Protein AF-0000000082405183 (afdb_homodimer)

Structure (mmCIF, N/CA/C/O backbone):
data_AF-0000000082405183-model_v1
#
loop_
_entity.id
_entity.type
_entity.pdbx_description
1 polymer 'Aspartate/glutamate racemase family protein'
#
loop_
_atom_site.group_PDB
_atom_site.id
_atom_site.type_symbol
_atom_site.label_atom_id
_atom_site.label_alt_id
_atom_site.label_comp_id
_atom_site.label_asym_id
_atom_site.label_entity_id
_atom_site.label_seq_id
_atom_site.pdbx_PDB_ins_code
_atom_site.Cartn_x
_atom_site.Cartn_y
_atom_site.Cartn_z
_atom_site.occupancy
_atom_site.B_iso_or_equiv
_atom_site.auth_seq_id
_atom_site.auth_comp_id
_atom_site.auth_asym_id
_atom_site.auth_atom_id
_atom_site.pdbx_PDB_model_num
ATOM 1 N N . MET A 1 1 ? 22 -3.422 17.828 1 52.78 1 MET A N 1
ATOM 2 C CA . MET A 1 1 ? 20.672 -2.822 17.734 1 52.78 1 MET A CA 1
ATOM 3 C C . MET A 1 1 ? 19.812 -3.564 16.703 1 52.78 1 MET A C 1
ATOM 5 O O . MET A 1 1 ? 20.344 -4.094 15.727 1 52.78 1 MET A O 1
ATOM 9 N N . SER A 1 2 ? 18.5 -3.885 17.078 1 71.25 2 SER A N 1
ATOM 10 C CA . SER A 1 2 ? 17.625 -4.68 16.234 1 71.25 2 SER A CA 1
ATOM 11 C C . SER A 1 2 ? 17.312 -3.955 14.922 1 71.25 2 SER A C 1
ATOM 13 O O . SER A 1 2 ? 17.375 -2.725 14.859 1 71.25 2 SER A O 1
ATOM 15 N N . GLU A 1 3 ? 17.266 -4.531 13.797 1 86.5 3 GLU A N 1
ATOM 16 C CA . GLU A 1 3 ? 16.922 -3.998 12.477 1 86.5 3 GLU A CA 1
ATOM 17 C C . GLU A 1 3 ? 15.672 -3.139 12.539 1 86.5 3 GLU A C 1
ATOM 19 O O . GLU A 1 3 ? 14.672 -3.533 13.141 1 86.5 3 GLU A O 1
ATOM 24 N N . PRO A 1 4 ? 15.805 -1.937 12.125 1 93.94 4 PRO A N 1
ATOM 25 C CA . PRO A 1 4 ? 14.648 -1.038 12.156 1 93.94 4 PRO A CA 1
ATOM 26 C C . PRO A 1 4 ? 13.438 -1.607 11.422 1 93.94 4 PRO A C 1
ATOM 28 O O . PRO A 1 4 ? 13.594 -2.234 10.367 1 93.94 4 PRO A O 1
ATOM 31 N N . VAL A 1 5 ? 12.297 -1.481 12.039 1 97.5 5 VAL A N 1
ATOM 32 C CA . VAL A 1 5 ? 11.008 -1.839 11.445 1 97.5 5 VAL A CA 1
ATOM 33 C C . VAL A 1 5 ? 10.062 -0.641 11.5 1 97.5 5 VAL A C 1
ATOM 35 O O . VAL A 1 5 ? 9.797 -0.099 12.578 1 97.5 5 VAL A O 1
ATOM 38 N N . ILE A 1 6 ? 9.633 -0.194 10.367 1 98.5 6 ILE A N 1
ATOM 39 C CA . ILE A 1 6 ? 8.688 0.915 10.312 1 98.5 6 ILE A CA 1
ATOM 40 C C . ILE A 1 6 ? 7.277 0.404 10.594 1 98.5 6 ILE A C 1
ATOM 42 O O . ILE A 1 6 ? 6.809 -0.536 9.945 1 98.5 6 ILE A O 1
ATOM 46 N N . GLY A 1 7 ? 6.637 0.956 11.609 1 98.88 7 GLY A N 1
ATOM 47 C CA . GLY A 1 7 ? 5.219 0.737 11.844 1 98.88 7 GLY A CA 1
ATOM 48 C C . GLY A 1 7 ? 4.34 1.832 11.266 1 98.88 7 GLY A C 1
ATOM 49 O O . GLY A 1 7 ? 4.535 3.012 11.57 1 98.88 7 GLY A O 1
ATOM 50 N N . ILE A 1 8 ? 3.432 1.447 10.438 1 98.94 8 ILE A N 1
ATOM 51 C CA . ILE A 1 8 ? 2.486 2.398 9.859 1 98.94 8 ILE A CA 1
ATOM 52 C C . ILE A 1 8 ? 1.114 2.217 10.508 1 98.94 8 ILE A C 1
ATOM 54 O O . ILE A 1 8 ? 0.505 1.15 10.391 1 98.94 8 ILE A O 1
ATOM 58 N N . LEU A 1 9 ? 0.694 3.184 11.234 1 98.81 9 LEU A N 1
ATOM 59 C CA . LEU A 1 9 ? -0.654 3.23 11.789 1 98.81 9 LEU A CA 1
ATOM 60 C C . LEU A 1 9 ? -1.617 3.906 10.82 1 98.81 9 LEU A C 1
ATOM 62 O O . LEU A 1 9 ? -1.681 5.137 10.758 1 98.81 9 LEU A O 1
ATOM 66 N N . GLY A 1 10 ? -2.32 3.029 10.047 1 98.31 10 GLY A N 1
ATOM 67 C CA . GLY A 1 10 ? -3.148 3.52 8.953 1 98.31 10 GLY A CA 1
ATOM 68 C C . GLY A 1 10 ? -4.605 3.105 9.078 1 98.31 10 GLY A C 1
ATOM 69 O O . GLY A 1 10 ? -5.086 2.83 10.18 1 98.31 10 GLY A O 1
ATOM 70 N N . GLY A 1 11 ? -5.332 3.275 8 1 96.88 11 GLY A N 1
ATOM 71 C CA . GLY A 1 11 ? -6.738 2.914 7.949 1 96.88 11 GLY A CA 1
ATOM 72 C C . GLY A 1 11 ? -7.664 4.105 8.094 1 96.88 11 GLY A C 1
ATOM 73 O O . GLY A 1 11 ? -8.875 3.99 7.871 1 96.88 11 GLY A O 1
ATOM 74 N N . MET A 1 12 ? -7.133 5.262 8.5 1 95.88 12 MET A N 1
ATOM 75 C CA . MET A 1 12 ? -7.902 6.5 8.586 1 95.88 12 MET A CA 1
ATOM 76 C C . MET A 1 12 ? -8.016 7.164 7.215 1 95.88 12 MET A C 1
ATOM 78 O O . MET A 1 12 ? -7.91 8.383 7.102 1 95.88 12 MET A O 1
ATOM 82 N N . GLY A 1 13 ? -8.227 6.406 6.246 1 95.44 13 GLY A N 1
ATOM 83 C CA . GLY A 1 13 ? -8.164 6.555 4.801 1 95.44 13 GLY A CA 1
ATOM 84 C C . GLY A 1 13 ? -7.355 5.461 4.121 1 95.44 13 GLY A C 1
ATOM 85 O O . GLY A 1 13 ? -6.141 5.59 3.959 1 95.44 13 GLY A O 1
ATOM 86 N N . PRO A 1 14 ? -8.078 4.355 3.877 1 96.62 14 PRO A N 1
ATOM 87 C CA . PRO A 1 14 ? -7.395 3.172 3.348 1 96.62 14 PRO A CA 1
ATOM 88 C C . PRO A 1 14 ? -6.605 3.471 2.076 1 96.62 14 PRO A C 1
ATOM 90 O O . PRO A 1 14 ? -5.453 3.051 1.949 1 96.62 14 PRO A O 1
ATOM 93 N N . ALA A 1 15 ? -7.195 4.234 1.169 1 96.88 15 ALA A N 1
ATOM 94 C CA . ALA A 1 15 ? -6.492 4.582 -0.063 1 96.88 15 ALA A CA 1
ATOM 95 C C . ALA A 1 15 ? -5.25 5.422 0.23 1 96.88 15 ALA A C 1
ATOM 97 O O . ALA A 1 15 ? -4.203 5.227 -0.391 1 96.88 15 ALA A O 1
ATOM 98 N N . ALA A 1 16 ? -5.336 6.32 1.209 1 97.44 16 ALA A N 1
ATOM 99 C CA . ALA A 1 16 ? -4.199 7.152 1.604 1 97.44 16 ALA A CA 1
ATOM 100 C C . ALA A 1 16 ? -3.104 6.309 2.248 1 97.44 16 ALA A C 1
ATOM 102 O O . ALA A 1 16 ? -1.915 6.559 2.033 1 97.44 16 ALA A O 1
ATOM 103 N N . THR A 1 17 ? -3.498 5.312 3.049 1 98.44 17 THR A N 1
ATOM 104 C CA . THR A 1 17 ? -2.529 4.41 3.66 1 98.44 17 THR A CA 1
ATOM 105 C C . THR A 1 17 ? -1.774 3.625 2.592 1 98.44 17 THR A C 1
ATOM 107 O O . THR A 1 17 ? -0.547 3.518 2.641 1 98.44 17 THR A O 1
ATOM 110 N N . ALA A 1 18 ? -2.529 3.115 1.619 1 98.44 18 ALA A N 1
ATOM 111 C CA . ALA A 1 18 ? -1.912 2.381 0.517 1 98.44 18 ALA A CA 1
ATOM 112 C C . ALA A 1 18 ? -0.962 3.275 -0.275 1 98.44 18 ALA A C 1
ATOM 114 O O . ALA A 1 18 ? 0.146 2.861 -0.622 1 98.44 18 ALA A O 1
ATOM 115 N N . ASP A 1 19 ? -1.402 4.469 -0.533 1 98.19 19 ASP A N 1
ATOM 116 C CA . ASP A 1 19 ? -0.587 5.434 -1.265 1 98.19 19 ASP A CA 1
ATOM 117 C C . ASP A 1 19 ? 0.7 5.75 -0.508 1 98.19 19 ASP A C 1
ATOM 119 O O . ASP A 1 19 ? 1.773 5.84 -1.107 1 98.19 19 ASP A O 1
ATOM 123 N N . PHE A 1 20 ? 0.568 5.918 0.799 1 98.88 20 PHE A N 1
ATOM 124 C CA . PHE A 1 20 ? 1.744 6.219 1.607 1 98.88 20 PHE A CA 1
ATOM 125 C C . PHE A 1 20 ? 2.768 5.094 1.513 1 98.88 20 PHE A C 1
ATOM 127 O O . PHE A 1 20 ? 3.961 5.348 1.333 1 98.88 20 PHE A O 1
ATOM 134 N N . TYR A 1 21 ? 2.309 3.859 1.665 1 98.81 21 TYR A N 1
ATOM 135 C CA . TYR A 1 21 ? 3.229 2.73 1.576 1 98.81 21 TYR A CA 1
ATOM 136 C C . TYR A 1 21 ? 3.895 2.676 0.206 1 98.81 21 TYR A C 1
ATOM 138 O O . TYR A 1 21 ? 5.094 2.412 0.103 1 98.81 21 TYR A O 1
ATOM 146 N N . SER A 1 22 ? 3.131 2.973 -0.874 1 97.88 22 SER A N 1
ATOM 147 C CA . SER A 1 22 ? 3.693 3.023 -2.219 1 97.88 22 SER A CA 1
ATOM 148 C C . SER A 1 22 ? 4.781 4.09 -2.322 1 97.88 22 SER A C 1
ATOM 150 O O . SER A 1 22 ? 5.828 3.857 -2.932 1 97.88 22 SER A O 1
ATOM 152 N N . LYS A 1 23 ? 4.52 5.234 -1.731 1 97.62 23 LYS A N 1
ATOM 153 C CA . LYS A 1 23 ? 5.504 6.312 -1.737 1 97.62 23 LYS A CA 1
ATOM 154 C C . LYS A 1 23 ? 6.777 5.898 -1.005 1 97.62 23 LYS A C 1
ATOM 156 O O . LYS A 1 23 ? 7.883 6.152 -1.483 1 97.62 23 LYS A O 1
ATOM 161 N N . LEU A 1 24 ? 6.551 5.273 0.19 1 97.75 24 LEU A N 1
ATOM 162 C CA . LEU A 1 24 ? 7.691 4.816 0.976 1 97.75 24 LEU A CA 1
ATOM 163 C C . LEU A 1 24 ? 8.562 3.863 0.164 1 97.75 24 LEU A C 1
ATOM 165 O O . LEU A 1 24 ? 9.789 4 0.143 1 97.75 24 LEU A O 1
ATOM 169 N N . VAL A 1 25 ? 7.922 2.945 -0.579 1 96.69 25 VAL A N 1
ATOM 170 C CA . VAL A 1 25 ? 8.625 1.962 -1.396 1 96.69 25 VAL A CA 1
ATOM 171 C C . VAL A 1 25 ? 9.344 2.664 -2.545 1 96.69 25 VAL A C 1
ATOM 173 O O . VAL A 1 25 ? 10.531 2.424 -2.785 1 96.69 25 VAL A O 1
ATOM 176 N N . ALA A 1 26 ? 8.656 3.564 -3.197 1 95.12 26 ALA A N 1
ATOM 177 C CA . ALA A 1 26 ? 9.188 4.234 -4.379 1 95.12 26 ALA A CA 1
ATOM 178 C C . ALA A 1 26 ? 10.383 5.113 -4.016 1 95.12 26 ALA A C 1
ATOM 180 O O . ALA A 1 26 ? 11.312 5.266 -4.812 1 95.12 26 ALA A O 1
ATOM 181 N N . LEU A 1 27 ? 10.367 5.641 -2.822 1 95.62 27 LEU A N 1
ATOM 182 C CA . LEU A 1 27 ? 11.398 6.586 -2.406 1 95.62 27 LEU A CA 1
ATOM 183 C C . LEU A 1 27 ? 12.602 5.855 -1.828 1 95.62 27 LEU A C 1
ATOM 185 O O . LEU A 1 27 ? 13.656 6.461 -1.61 1 95.62 27 LEU A O 1
ATOM 189 N N . THR A 1 28 ? 12.406 4.566 -1.478 1 93.44 28 THR A N 1
ATOM 190 C CA . THR A 1 28 ? 13.516 3.805 -0.928 1 93.44 28 THR A CA 1
ATOM 191 C C . THR A 1 28 ? 14.617 3.623 -1.971 1 93.44 28 THR A C 1
ATOM 193 O O . THR A 1 28 ? 14.359 3.127 -3.07 1 93.44 28 THR A O 1
ATOM 196 N N . PRO A 1 29 ? 15.75 4.156 -1.559 1 79.5 29 PRO A N 1
ATOM 197 C CA . PRO A 1 29 ? 16.859 3.936 -2.49 1 79.5 29 PRO A CA 1
ATOM 198 C C . PRO A 1 29 ? 17.25 2.465 -2.598 1 79.5 29 PRO A C 1
ATOM 200 O O . PRO A 1 29 ? 17.016 1.689 -1.665 1 79.5 29 PRO A O 1
ATOM 203 N N . GLY A 1 30 ? 17.656 1.967 -3.781 1 70.38 30 GLY A N 1
ATOM 204 C CA . GLY A 1 30 ? 18.172 0.61 -3.844 1 70.38 30 GLY A CA 1
ATOM 205 C C . GLY A 1 30 ? 17.75 -0.135 -5.094 1 70.38 30 GLY A C 1
ATOM 206 O O . GLY A 1 30 ? 16.875 0.321 -5.828 1 70.38 30 GLY A O 1
ATOM 207 N N . SER A 1 31 ? 18.531 -1.118 -5.18 1 68.56 31 SER A N 1
ATOM 208 C CA . SER A 1 31 ? 18.391 -1.872 -6.422 1 68.56 31 SER A CA 1
ATOM 209 C C . SER A 1 31 ? 17.781 -3.25 -6.164 1 68.56 31 SER A C 1
ATOM 211 O O . SER A 1 31 ? 17.469 -3.979 -7.105 1 68.56 31 SER A O 1
ATOM 213 N N . THR A 1 32 ? 17.609 -3.539 -4.816 1 74 32 THR A N 1
ATOM 214 C CA . THR A 1 32 ? 17.078 -4.863 -4.527 1 74 32 THR A CA 1
ATOM 215 C C . THR A 1 32 ? 16.016 -4.793 -3.43 1 74 32 THR A C 1
ATOM 217 O O . THR A 1 32 ? 15.945 -3.803 -2.697 1 74 32 THR A O 1
ATOM 220 N N . ASP A 1 33 ? 15.227 -5.816 -3.334 1 74.94 33 ASP A N 1
ATOM 221 C CA . ASP A 1 33 ? 14.203 -5.914 -2.301 1 74.94 33 ASP A CA 1
ATOM 222 C C . ASP A 1 33 ? 14.812 -5.785 -0.907 1 74.94 33 ASP A C 1
ATOM 224 O O . ASP A 1 33 ? 14.258 -5.105 -0.04 1 74.94 33 ASP A O 1
ATOM 228 N N . GLN A 1 34 ? 15.969 -6.309 -0.743 1 73.62 34 GLN A N 1
ATOM 229 C CA . GLN A 1 34 ? 16.578 -6.473 0.577 1 73.62 34 GLN A CA 1
ATOM 230 C C . GLN A 1 34 ? 17.047 -5.133 1.132 1 73.62 34 GLN A C 1
ATOM 232 O O . GLN A 1 34 ? 17.297 -5.008 2.332 1 73.62 34 GLN A O 1
ATOM 237 N N . GLU A 1 35 ? 17.094 -4.094 0.316 1 80.75 35 GLU A N 1
ATOM 238 C CA . GLU A 1 35 ? 17.5 -2.76 0.748 1 80.75 35 GLU A CA 1
ATOM 239 C C . GLU A 1 35 ? 16.328 -1.973 1.312 1 80.75 35 GLU A C 1
ATOM 241 O O . GLU A 1 35 ? 16.516 -0.953 1.977 1 80.75 35 GLU A O 1
ATOM 246 N N . HIS A 1 36 ? 15.164 -2.535 1.124 1 91.31 36 HIS A N 1
ATOM 247 C CA . HIS A 1 36 ? 13.969 -1.899 1.669 1 91.31 36 HIS A CA 1
ATOM 248 C C . HIS A 1 36 ? 13.836 -2.172 3.162 1 91.31 36 HIS A C 1
ATOM 250 O O . HIS A 1 36 ? 14.297 -3.203 3.656 1 91.31 36 HIS A O 1
ATOM 256 N N . PRO A 1 37 ? 13.281 -1.301 3.883 1 94.31 37 PRO A N 1
ATOM 257 C CA . PRO A 1 37 ? 13.031 -1.586 5.297 1 94.31 37 PRO A CA 1
ATOM 258 C C . PRO A 1 37 ? 11.883 -2.562 5.512 1 94.31 37 PRO A C 1
ATOM 260 O O . PRO A 1 37 ? 10.984 -2.664 4.668 1 94.31 37 PRO A O 1
ATOM 263 N N . LYS A 1 38 ? 11.953 -3.301 6.633 1 97.19 38 LYS A N 1
ATOM 264 C CA . LYS A 1 38 ? 10.766 -4.012 7.102 1 97.19 38 LYS A CA 1
ATOM 265 C C . LYS A 1 38 ? 9.664 -3.037 7.496 1 97.19 38 LYS A C 1
ATOM 267 O O . LYS A 1 38 ? 9.93 -1.994 8.094 1 97.19 38 LYS A O 1
ATOM 272 N N . VAL A 1 39 ? 8.492 -3.391 7.105 1 98.62 39 VAL A N 1
ATOM 273 C CA . VAL A 1 39 ? 7.336 -2.543 7.391 1 98.62 39 VAL A CA 1
ATOM 274 C C . VAL A 1 39 ? 6.195 -3.391 7.949 1 98.62 39 VAL A C 1
ATOM 276 O O . VAL A 1 39 ? 5.934 -4.488 7.453 1 98.62 39 VAL A O 1
ATOM 279 N N . VAL A 1 40 ? 5.59 -2.965 8.992 1 98.88 40 VAL A N 1
ATOM 280 C CA . VAL A 1 40 ? 4.32 -3.508 9.461 1 98.88 40 VAL A CA 1
ATOM 281 C C . VAL A 1 40 ? 3.246 -2.422 9.414 1 98.88 40 VAL A C 1
ATOM 283 O O . VAL A 1 40 ? 3.484 -1.289 9.844 1 98.88 40 VAL A O 1
ATOM 286 N N . ILE A 1 41 ? 2.105 -2.756 8.844 1 98.94 41 ILE A N 1
ATOM 287 C CA . ILE A 1 41 ? 1.006 -1.808 8.703 1 98.94 41 ILE A CA 1
ATOM 288 C C . ILE A 1 41 ? -0.218 -2.322 9.453 1 98.94 41 ILE A C 1
ATOM 290 O O . ILE A 1 41 ? -0.607 -3.482 9.305 1 98.94 41 ILE A O 1
ATOM 294 N N . TRP A 1 42 ? -0.761 -1.536 10.281 1 98.88 42 TRP A N 1
ATOM 295 C CA . TRP A 1 42 ? -2.084 -1.737 10.859 1 98.88 42 TRP A CA 1
ATOM 296 C C . TRP A 1 42 ? -3.086 -0.735 10.297 1 98.88 42 TRP A C 1
ATOM 298 O O . TRP A 1 42 ? -3.035 0.453 10.625 1 98.88 42 TRP A O 1
ATOM 308 N N . ALA A 1 43 ? -3.928 -1.213 9.445 1 98.5 43 ALA A N 1
ATOM 309 C CA . ALA A 1 43 ? -4.949 -0.377 8.812 1 98.5 43 ALA A CA 1
ATOM 310 C C . ALA A 1 43 ? -6.332 -0.688 9.375 1 98.5 43 ALA A C 1
ATOM 312 O O . ALA A 1 43 ? -6.953 -1.684 8.992 1 98.5 43 ALA A O 1
ATOM 313 N N . ASP A 1 44 ? -6.793 0.152 10.234 1 97.75 44 ASP A N 1
ATOM 314 C CA . ASP A 1 44 ? -8.094 -0 10.875 1 97.75 44 ASP A CA 1
ATOM 315 C C . ASP A 1 44 ? -9.055 1.101 10.43 1 97.75 44 ASP A C 1
ATOM 317 O O . ASP A 1 44 ? -9.039 2.205 10.977 1 97.75 44 ASP A O 1
ATOM 321 N N . PRO A 1 45 ? -9.93 0.775 9.5 1 95.81 45 PRO A N 1
ATOM 322 C CA . PRO A 1 45 ? -10.828 1.807 8.977 1 95.81 45 PRO A CA 1
ATOM 323 C C . PRO A 1 45 ? -11.953 2.16 9.945 1 95.81 45 PRO A C 1
ATOM 325 O O . PRO A 1 45 ? -12.727 3.082 9.68 1 95.81 45 PRO A O 1
ATOM 328 N N . THR A 1 46 ? -12.023 1.453 11.07 1 94.94 46 THR A N 1
ATOM 329 C CA . THR A 1 46 ? -13.109 1.713 12.016 1 94.94 46 THR A CA 1
ATOM 330 C C . THR A 1 46 ? -12.727 2.844 12.977 1 94.94 46 THR A C 1
ATOM 332 O O . THR A 1 46 ? -13.531 3.246 13.812 1 94.94 46 THR A O 1
ATOM 335 N N . VAL A 1 47 ? -11.5 3.35 12.883 1 96.44 47 VAL A N 1
ATOM 336 C CA . VAL A 1 47 ? -11.148 4.535 13.656 1 96.44 47 VAL A CA 1
ATOM 337 C C . VAL A 1 47 ? -12.188 5.633 13.43 1 96.44 47 VAL A C 1
ATOM 339 O O . VAL A 1 47 ? -12.516 5.961 12.289 1 96.44 47 VAL A O 1
ATOM 342 N N . PRO A 1 48 ? -12.648 6.176 14.484 1 95.44 48 PRO A N 1
ATOM 343 C CA . PRO A 1 48 ? -13.664 7.227 14.328 1 95.44 48 PRO A CA 1
ATOM 344 C C . PRO A 1 48 ? -13.156 8.422 13.539 1 95.44 48 PRO A C 1
ATOM 346 O O . PRO A 1 48 ? -11.953 8.711 13.547 1 95.44 48 PRO A O 1
ATOM 349 N N . ASP A 1 49 ? -14.094 9.062 12.859 1 94.12 49 ASP A N 1
ATOM 350 C CA . ASP A 1 49 ? -13.758 10.234 12.062 1 94.12 49 ASP A CA 1
ATOM 351 C C . ASP A 1 49 ? -13.094 11.312 12.922 1 94.12 49 ASP A C 1
ATOM 353 O O . ASP A 1 49 ? -13.727 11.852 13.828 1 94.12 49 ASP A O 1
ATOM 357 N N . ARG A 1 50 ? -11.906 11.625 12.617 1 96.12 50 ARG A N 1
ATOM 358 C CA . ARG A 1 50 ? -11.125 12.57 13.398 1 96.12 50 ARG A CA 1
ATOM 359 C C . ARG A 1 50 ? -11.727 13.969 13.32 1 96.12 50 ARG A C 1
ATOM 361 O O . ARG A 1 50 ? -11.742 14.703 14.312 1 96.12 50 ARG A O 1
ATOM 368 N N . THR A 1 51 ? -12.234 14.305 12.172 1 95.38 51 THR A N 1
ATOM 369 C CA . THR A 1 51 ? -12.836 15.625 12.008 1 95.38 51 THR A CA 1
ATOM 370 C C . THR A 1 51 ? -14.039 15.781 12.922 1 95.38 51 THR A C 1
ATOM 372 O O . THR A 1 51 ? -14.156 16.781 13.633 1 95.38 51 THR A O 1
ATOM 375 N N . LEU A 1 52 ? -14.883 14.773 12.922 1 95.12 52 LEU A N 1
ATOM 376 C CA . LEU A 1 52 ? -16.062 14.828 13.773 1 95.12 52 LEU A CA 1
ATOM 377 C C . LEU A 1 52 ? -15.672 14.867 15.25 1 95.12 52 LEU A C 1
ATOM 379 O O . LEU A 1 52 ? -16.297 15.57 16.047 1 95.12 52 LEU A O 1
ATOM 383 N N . ALA A 1 53 ? -14.672 14.164 15.609 1 96.31 53 ALA A N 1
ATOM 384 C CA . ALA A 1 53 ? -14.203 14.125 16.984 1 96.31 53 ALA A CA 1
ATOM 385 C C . ALA A 1 53 ? -13.695 15.492 17.438 1 96.31 53 ALA A C 1
ATOM 387 O O . ALA A 1 53 ? -13.859 15.875 18.594 1 96.31 53 ALA A O 1
ATOM 388 N N . LEU A 1 54 ? -13.125 16.234 16.5 1 95.81 54 LEU A N 1
ATOM 389 C CA . LEU A 1 54 ? -12.484 17.5 16.828 1 95.81 54 LEU A CA 1
ATOM 390 C C . LEU A 1 54 ? -13.484 18.656 16.75 1 95.81 54 LEU A C 1
ATOM 392 O O . LEU A 1 54 ? -13.305 19.688 17.406 1 95.81 54 LEU A O 1
ATOM 396 N N . THR A 1 55 ? -14.5 18.547 15.922 1 93.94 55 THR A N 1
ATOM 397 C CA . THR A 1 55 ? -15.336 19.703 15.609 1 93.94 55 THR A CA 1
ATOM 398 C C . THR A 1 55 ? -16.734 19.531 16.188 1 93.94 55 THR A C 1
ATOM 400 O O . THR A 1 55 ? -17.484 20.5 16.312 1 93.94 55 THR A O 1
ATOM 403 N N . GLU A 1 56 ? -17.016 18.312 16.391 1 92.31 56 GLU A N 1
ATOM 404 C CA . GLU A 1 56 ? -18.328 17.984 16.906 1 92.31 56 GLU A CA 1
ATOM 405 C C . GLU A 1 56 ? -18.234 17.031 18.094 1 92.31 56 GLU A C 1
ATOM 407 O O . GLU A 1 56 ? -17.266 17.062 18.844 1 92.31 56 GLU A O 1
ATOM 412 N N . ASP A 1 57 ? -19.266 16.359 18.5 1 92.75 57 ASP A N 1
ATOM 413 C CA . ASP A 1 57 ? -19.297 15.422 19.609 1 92.75 57 ASP A CA 1
ATOM 414 C C . ASP A 1 57 ? -19.141 13.984 19.141 1 92.75 57 ASP A C 1
ATOM 416 O O . ASP A 1 57 ? -19.812 13.078 19.625 1 92.75 57 ASP A O 1
ATOM 420 N N . GLY A 1 58 ? -18.266 13.875 18.156 1 94.69 58 GLY A N 1
ATOM 421 C CA . GLY A 1 58 ? -18.031 12.523 17.672 1 94.69 58 GLY A CA 1
ATOM 422 C C . GLY A 1 58 ? -17.156 11.703 18.609 1 94.69 58 GLY A C 1
ATOM 423 O O . GLY A 1 58 ? -16.547 12.25 19.531 1 94.69 58 GLY A O 1
ATOM 424 N N . PRO A 1 59 ? -17.141 10.43 18.359 1 96.44 59 PRO A N 1
ATOM 425 C CA . PRO A 1 59 ? -16.359 9.539 19.219 1 96.44 59 PRO A CA 1
ATOM 426 C C . PRO A 1 59 ? -14.859 9.836 19.156 1 96.44 59 PRO A C 1
ATOM 428 O O . PRO A 1 59 ? -14.336 10.172 18.078 1 96.44 59 PRO A O 1
ATOM 431 N N . ASP A 1 60 ? -14.188 9.688 20.312 1 97.38 60 ASP A N 1
ATOM 432 C CA . ASP A 1 60 ? -12.742 9.867 20.438 1 97.38 60 ASP A CA 1
ATOM 433 C C . ASP A 1 60 ? -11.992 8.734 19.75 1 97.38 60 ASP A C 1
ATOM 435 O O . ASP A 1 60 ? -12.18 7.562 20.078 1 97.38 60 ASP A O 1
ATOM 439 N N . PRO A 1 61 ? -11.102 9.094 18.844 1 97.44 61 PRO A N 1
ATOM 440 C CA . PRO A 1 61 ? -10.383 8.039 18.125 1 97.44 61 PRO A CA 1
ATOM 441 C C . PRO A 1 61 ? -9.211 7.473 18.922 1 97.44 61 PRO A C 1
ATOM 443 O O . PRO A 1 61 ? -8.602 6.48 18.516 1 97.44 61 PRO A O 1
ATOM 446 N N . THR A 1 62 ? -8.898 7.996 20.109 1 98 62 THR A N 1
ATOM 447 C CA . THR A 1 62 ? -7.691 7.715 20.875 1 98 62 THR A CA 1
ATOM 448 C C . THR A 1 62 ? -7.586 6.227 21.188 1 98 62 THR A C 1
ATOM 450 O O . THR A 1 62 ? -6.52 5.625 21.016 1 98 62 THR A O 1
ATOM 453 N N . PRO A 1 63 ? -8.68 5.555 21.578 1 98.06 63 PRO A N 1
ATOM 454 C CA . PRO A 1 63 ? -8.555 4.129 21.859 1 98.06 63 PRO A CA 1
ATOM 455 C C . PRO A 1 63 ? -8.102 3.312 20.656 1 98.06 63 PRO A C 1
ATOM 457 O O . PRO A 1 63 ? -7.348 2.348 20.812 1 98.06 63 PRO A O 1
ATOM 460 N N . TRP A 1 64 ? -8.5 3.678 19.516 1 97.62 64 TRP A N 1
ATOM 461 C CA . TRP A 1 64 ? -8.109 2.984 18.281 1 97.62 64 TRP A CA 1
ATOM 462 C C . TRP A 1 64 ? -6.641 3.244 17.953 1 97.62 64 TRP A C 1
ATOM 464 O O . TRP A 1 64 ? -5.922 2.334 17.531 1 97.62 64 TRP A O 1
ATOM 474 N N . LEU A 1 65 ? -6.254 4.5 18.141 1 98.56 65 LEU A N 1
ATOM 475 C CA . LEU A 1 65 ? -4.863 4.855 17.891 1 98.56 65 LEU A CA 1
ATOM 476 C C . LEU A 1 65 ? -3.926 4.086 18.812 1 98.56 65 LEU A C 1
ATOM 478 O O . LEU A 1 65 ? -2.918 3.535 18.359 1 98.56 65 LEU A O 1
ATOM 482 N N . LEU A 1 66 ? -4.297 3.977 20.062 1 98.69 66 LEU A N 1
ATOM 483 C CA . LEU A 1 66 ? -3.473 3.289 21.047 1 98.69 66 LEU A CA 1
ATOM 484 C C . LEU A 1 66 ? -3.439 1.789 20.781 1 98.69 66 LEU A C 1
ATOM 486 O O . LEU A 1 66 ? -2.387 1.156 20.891 1 98.69 66 LEU A O 1
ATOM 490 N N . ARG A 1 67 ? -4.547 1.253 20.406 1 98.12 67 ARG A N 1
ATOM 491 C CA . ARG A 1 67 ? -4.598 -0.164 20.062 1 98.12 67 ARG A CA 1
ATOM 492 C C . ARG A 1 67 ? -3.711 -0.468 18.859 1 98.12 67 ARG A C 1
ATOM 494 O O . ARG A 1 67 ? -2.963 -1.447 18.859 1 98.12 67 ARG A O 1
ATOM 501 N N . GLY A 1 68 ? -3.852 0.349 17.859 1 98.5 68 GLY A N 1
ATOM 502 C CA . GLY A 1 68 ? -3.016 0.154 16.688 1 98.5 68 GLY A CA 1
ATOM 503 C C . GLY A 1 68 ? -1.533 0.273 16.984 1 98.5 68 GLY A C 1
ATOM 504 O O . GLY A 1 68 ? -0.729 -0.518 16.484 1 98.5 68 GLY A O 1
ATOM 505 N N . ALA A 1 69 ? -1.175 1.215 17.812 1 98.62 69 ALA A N 1
ATOM 506 C CA . ALA A 1 69 ? 0.22 1.382 18.219 1 98.62 69 ALA A CA 1
ATOM 507 C C . ALA A 1 69 ? 0.729 0.148 18.953 1 98.62 69 ALA A C 1
ATOM 509 O O . ALA A 1 69 ? 1.865 -0.285 18.75 1 98.62 69 ALA A O 1
ATOM 510 N N . ARG A 1 70 ? -0.077 -0.383 19.781 1 98.5 70 ARG A N 1
ATOM 511 C CA . ARG A 1 70 ? 0.295 -1.588 20.516 1 98.5 70 ARG A CA 1
ATOM 512 C C . ARG A 1 70 ? 0.524 -2.76 19.562 1 98.5 70 ARG A C 1
ATOM 514 O O . ARG A 1 70 ? 1.513 -3.484 19.688 1 98.5 70 ARG A O 1
ATOM 521 N N . VAL A 1 71 ? -0.4 -2.947 18.625 1 98.62 71 VAL A N 1
ATOM 522 C CA . VAL A 1 71 ? -0.272 -4.008 17.625 1 98.62 71 VAL A CA 1
ATOM 523 C C . VAL A 1 71 ? 1.056 -3.867 16.891 1 98.62 71 VAL A C 1
ATOM 525 O O . VAL A 1 71 ? 1.8 -4.84 16.75 1 98.62 71 VAL A O 1
ATOM 528 N N . LEU A 1 72 ? 1.358 -2.648 16.516 1 98.81 72 LEU A N 1
ATOM 529 C CA . LEU A 1 72 ? 2.574 -2.389 15.75 1 98.81 72 LEU A CA 1
ATOM 530 C C . LEU A 1 72 ? 3.814 -2.631 16.609 1 98.81 72 LEU A C 1
ATOM 532 O O . LEU A 1 72 ? 4.785 -3.234 16.141 1 98.81 72 LEU A O 1
ATOM 536 N N . ARG A 1 73 ? 3.736 -2.189 17.828 1 98.19 73 ARG A N 1
ATOM 537 C CA . ARG A 1 73 ? 4.848 -2.408 18.75 1 98.19 73 ARG A CA 1
ATOM 538 C C . ARG A 1 73 ? 5.086 -3.898 18.969 1 98.19 73 ARG A C 1
ATOM 540 O O . ARG A 1 73 ? 6.219 -4.371 18.891 1 98.19 73 ARG A O 1
ATOM 547 N N . GLU A 1 74 ? 4.047 -4.625 19.156 1 98.06 74 GLU A N 1
ATOM 548 C CA . GLU A 1 74 ? 4.137 -6.059 19.422 1 98.06 74 GLU A CA 1
ATOM 549 C C . GLU A 1 74 ? 4.574 -6.82 18.172 1 98.06 74 GLU A C 1
ATOM 551 O O . GLU A 1 74 ? 5.074 -7.941 18.266 1 98.06 74 GLU A O 1
ATOM 556 N N . SER A 1 75 ? 4.402 -6.203 17.047 1 98.06 75 SER A N 1
ATOM 557 C CA . SER A 1 75 ? 4.828 -6.805 15.789 1 98.06 75 SER A CA 1
ATOM 558 C C . SER A 1 75 ? 6.305 -6.539 15.523 1 98.06 75 SER A C 1
ATOM 560 O O . SER A 1 75 ? 6.859 -7.031 14.539 1 98.06 75 SER A O 1
ATOM 562 N N . GLY A 1 76 ? 6.93 -5.68 16.344 1 97.12 76 GLY A N 1
ATOM 563 C CA . GLY A 1 76 ? 8.359 -5.449 16.234 1 97.12 76 GLY A CA 1
ATOM 564 C C . GLY A 1 76 ? 8.703 -4.074 15.688 1 97.12 76 GLY A C 1
ATOM 565 O O . GLY A 1 76 ? 9.875 -3.75 15.492 1 97.12 76 GLY A O 1
ATOM 566 N N . ALA A 1 77 ? 7.691 -3.197 15.445 1 98.12 77 ALA A N 1
ATOM 567 C CA . ALA A 1 77 ? 7.969 -1.849 14.953 1 98.12 77 ALA A CA 1
ATOM 568 C C . ALA A 1 77 ? 8.875 -1.094 15.922 1 98.12 77 ALA A C 1
ATOM 570 O O . ALA A 1 77 ? 8.742 -1.221 17.141 1 98.12 77 ALA A O 1
ATOM 571 N N . THR A 1 78 ? 9.781 -0.307 15.336 1 97.44 78 THR A N 1
ATOM 572 C CA . THR A 1 78 ? 10.695 0.476 16.156 1 97.44 78 THR A CA 1
ATOM 573 C C . THR A 1 78 ? 10.43 1.97 16 1 97.44 78 THR A C 1
ATOM 575 O O . THR A 1 78 ? 10.906 2.783 16.781 1 97.44 78 THR A O 1
ATOM 578 N N . THR A 1 79 ? 9.719 2.369 15.008 1 97.81 79 THR A N 1
ATOM 579 C CA . THR A 1 79 ? 9.312 3.74 14.727 1 97.81 79 THR A CA 1
ATOM 580 C C . THR A 1 79 ? 7.906 3.775 14.133 1 97.81 79 THR A C 1
ATOM 582 O O . THR A 1 79 ? 7.523 2.877 13.383 1 97.81 79 THR A O 1
ATOM 585 N N . LEU A 1 80 ? 7.164 4.762 14.5 1 98.38 80 LEU A N 1
ATOM 586 C CA . LEU A 1 80 ? 5.766 4.848 14.086 1 98.38 80 LEU A CA 1
ATOM 587 C C . LEU A 1 80 ? 5.562 5.984 13.086 1 98.38 80 LEU A C 1
ATOM 589 O O . LEU A 1 80 ? 6.098 7.078 13.266 1 98.38 80 LEU A O 1
ATOM 593 N N . ALA A 1 81 ? 4.91 5.691 12.031 1 98.69 81 ALA A N 1
ATOM 594 C CA . ALA A 1 81 ? 4.375 6.676 11.094 1 98.69 81 ALA A CA 1
ATOM 595 C C . ALA A 1 81 ? 2.848 6.66 11.094 1 98.69 81 ALA A C 1
ATOM 597 O O . ALA A 1 81 ? 2.234 5.59 11.117 1 98.69 81 ALA A O 1
ATOM 598 N N . ILE A 1 82 ? 2.217 7.785 11.102 1 98.75 82 ILE A N 1
ATOM 599 C CA . ILE A 1 82 ? 0.772 7.949 10.984 1 98.75 82 ILE A CA 1
ATOM 600 C C . ILE A 1 82 ? 0.444 8.828 9.781 1 98.75 82 ILE A C 1
ATOM 602 O O . ILE A 1 82 ? 0.448 10.055 9.883 1 98.75 82 ILE A O 1
ATOM 606 N N . PRO A 1 83 ? 0.155 8.172 8.648 1 98.62 83 PRO A N 1
ATOM 607 C CA . PRO A 1 83 ? -0.117 8.961 7.441 1 98.62 83 PRO A CA 1
ATOM 608 C C . PRO A 1 83 ? -1.534 9.523 7.414 1 98.62 83 PRO A C 1
ATOM 610 O O . PRO A 1 83 ? -2.303 9.242 6.492 1 98.62 83 PRO A O 1
ATOM 613 N N . CYS A 1 84 ? -1.831 10.258 8.344 1 98.25 84 CYS A N 1
ATOM 614 C CA . CYS A 1 84 ? -3.068 11.008 8.531 1 98.25 84 CYS A CA 1
ATOM 615 C C . CYS A 1 84 ? -2.801 12.328 9.242 1 98.25 84 CYS A C 1
ATOM 617 O O . CYS A 1 84 ? -2.438 12.344 10.422 1 98.25 84 CYS A O 1
ATOM 619 N N . ASN A 1 85 ? -3.045 13.398 8.586 1 98.25 85 ASN A N 1
ATOM 620 C CA . ASN A 1 85 ? -2.754 14.719 9.141 1 98.25 85 ASN A CA 1
ATOM 621 C C . ASN A 1 85 ? -3.617 15.016 10.359 1 98.25 85 ASN A C 1
ATOM 623 O O . ASN A 1 85 ? -3.098 15.367 11.422 1 98.25 85 ASN A O 1
ATOM 627 N N . THR A 1 86 ? -4.922 14.766 10.234 1 97.69 86 THR A N 1
ATOM 628 C CA . THR A 1 86 ? -5.855 15.148 11.289 1 97.69 86 THR A CA 1
ATOM 629 C C . THR A 1 86 ? -5.594 14.352 12.562 1 97.69 86 THR A C 1
ATOM 631 O O . THR A 1 86 ? -5.773 14.867 13.672 1 97.69 86 THR A O 1
ATOM 634 N N . ALA A 1 87 ? -5.113 13.148 12.422 1 97.75 87 ALA A N 1
ATOM 635 C CA . ALA A 1 87 ? -4.852 12.297 13.57 1 97.75 87 ALA A CA 1
ATOM 636 C C . ALA A 1 87 ? -3.764 12.883 14.461 1 97.75 87 ALA A C 1
ATOM 638 O O . ALA A 1 87 ? -3.703 12.594 15.656 1 97.75 87 ALA A O 1
ATOM 639 N N . HIS A 1 88 ? -2.902 13.734 13.93 1 98.06 88 HIS A N 1
ATOM 640 C CA . HIS A 1 88 ? -1.798 14.312 14.688 1 98.06 88 HIS A CA 1
ATOM 641 C C . HIS A 1 88 ? -2.309 15.266 15.758 1 98.06 88 HIS A C 1
ATOM 643 O O . HIS A 1 88 ? -1.58 15.602 16.703 1 98.06 88 HIS A O 1
ATOM 649 N N . ALA A 1 89 ? -3.576 15.734 15.609 1 97.31 89 ALA A N 1
ATOM 650 C CA . ALA A 1 89 ? -4.172 16.594 16.625 1 97.31 89 ALA A CA 1
ATOM 651 C C . ALA A 1 89 ? -4.332 15.859 17.953 1 97.31 89 ALA A C 1
ATOM 653 O O . ALA A 1 89 ? -4.438 16.484 19.016 1 97.31 89 ALA A O 1
ATOM 654 N N . PHE A 1 90 ? -4.305 14.539 17.922 1 97.56 90 PHE A N 1
ATOM 655 C CA . PHE A 1 90 ? -4.555 13.734 19.109 1 97.56 90 PHE A CA 1
ATOM 656 C C . PHE A 1 90 ? -3.246 13.289 19.75 1 97.56 90 PHE A C 1
ATOM 658 O O . PHE A 1 90 ? -3.236 12.781 20.875 1 97.56 90 PHE A O 1
ATOM 665 N N . LEU A 1 91 ? -2.107 13.5 19.109 1 96.44 91 LEU A N 1
ATOM 666 C CA . LEU A 1 91 ? -0.831 12.906 19.5 1 96.44 91 LEU A CA 1
ATOM 667 C C . LEU A 1 91 ? -0.306 13.547 20.766 1 96.44 91 LEU A C 1
ATOM 669 O O . LEU A 1 91 ? 0.219 12.859 21.656 1 96.44 91 LEU A O 1
ATOM 673 N N . PRO A 1 92 ? -0.467 14.867 20.938 1 94.38 92 PRO A N 1
ATOM 674 C CA . PRO A 1 92 ? 0.087 15.477 22.141 1 94.38 92 PRO A CA 1
ATOM 675 C C . PRO A 1 92 ? -0.435 14.836 23.438 1 94.38 92 PRO A C 1
ATOM 677 O O . PRO A 1 92 ? 0.319 14.664 24.391 1 94.38 92 PRO A O 1
ATOM 680 N N . ALA A 1 93 ? -1.657 14.352 23.422 1 93.81 93 ALA A N 1
ATOM 681 C CA . ALA A 1 93 ? -2.285 13.836 24.641 1 93.81 93 ALA A CA 1
ATOM 682 C C . ALA A 1 93 ? -1.88 12.383 24.891 1 93.81 93 ALA A C 1
ATOM 684 O O . ALA A 1 93 ? -2.01 11.883 26.016 1 93.81 93 ALA A O 1
ATOM 685 N N . ILE A 1 94 ? -1.287 11.734 23.844 1 95.56 94 ILE A N 1
ATOM 686 C CA . ILE A 1 94 ? -1.17 10.297 24.031 1 95.56 94 ILE A CA 1
ATOM 687 C C . ILE A 1 94 ? 0.231 9.836 23.625 1 95.56 94 ILE A C 1
ATOM 689 O O . ILE A 1 94 ? 0.518 8.633 23.625 1 95.56 94 ILE A O 1
ATOM 693 N N . SER A 1 95 ? 1.104 10.711 23.328 1 94.19 95 SER A N 1
ATOM 694 C CA . SER A 1 95 ? 2.422 10.367 22.797 1 94.19 95 SER A CA 1
ATOM 695 C C . SER A 1 95 ? 3.162 9.422 23.734 1 94.19 95 SER A C 1
ATOM 697 O O . SER A 1 95 ? 3.805 8.469 23.281 1 94.19 95 SER A O 1
ATOM 699 N N . SER A 1 96 ? 3.066 9.57 25 1 94.38 96 SER A N 1
ATOM 700 C CA . SER A 1 96 ? 3.762 8.75 25.984 1 94.38 96 SER A CA 1
ATOM 701 C C . SER A 1 96 ? 3.162 7.348 26.062 1 94.38 96 SER A C 1
ATOM 703 O O . SER A 1 96 ? 3.805 6.418 26.562 1 94.38 96 SER A O 1
ATOM 705 N N . GLN A 1 97 ? 2.01 7.254 25.609 1 97.12 97 GLN A N 1
ATOM 706 C CA . GLN A 1 97 ? 1.304 5.98 25.703 1 97.12 97 GLN A CA 1
ATOM 707 C C . GLN A 1 97 ? 1.513 5.129 24.469 1 97.12 97 GLN A C 1
ATOM 709 O O . GLN A 1 97 ? 1.223 3.93 24.469 1 97.12 97 GLN A O 1
ATOM 714 N N . LEU A 1 98 ? 2.012 5.668 23.438 1 96.5 98 LEU A N 1
ATOM 715 C CA . LEU A 1 98 ? 2.139 4.957 22.172 1 96.5 98 LEU A CA 1
ATOM 716 C C . LEU A 1 98 ? 3.209 3.873 22.266 1 96.5 98 LEU A C 1
ATOM 718 O O . LEU A 1 98 ? 3.115 2.846 21.594 1 96.5 98 LEU A O 1
ATOM 722 N N . GLY A 1 99 ? 4.277 4.086 23.109 1 95.94 99 GLY A N 1
ATOM 723 C CA . GLY A 1 99 ? 5.312 3.092 23.328 1 95.94 99 GLY A CA 1
ATOM 724 C C . GLY A 1 99 ? 6.336 3.023 22.219 1 95.94 99 GLY A C 1
ATOM 725 O O . GLY A 1 99 ? 7.195 2.139 22.203 1 95.94 99 GLY A O 1
ATOM 726 N N . LEU A 1 100 ? 6.215 3.828 21.172 1 96.56 100 LEU A N 1
ATOM 727 C CA . LEU A 1 100 ? 7.137 3.936 20.047 1 96.56 100 LEU A CA 1
ATOM 728 C C . LEU A 1 100 ? 7.395 5.395 19.688 1 96.56 100 LEU A C 1
ATOM 730 O O . LEU A 1 100 ? 6.504 6.238 19.828 1 96.56 100 LEU A O 1
ATOM 734 N N . PRO A 1 101 ? 8.633 5.68 19.297 1 96.69 101 PRO A N 1
ATOM 735 C CA . PRO A 1 101 ? 8.828 7.02 18.734 1 96.69 101 PRO A CA 1
ATOM 736 C C . PRO A 1 101 ? 7.996 7.262 17.469 1 96.69 101 PRO A C 1
ATOM 738 O O . PRO A 1 101 ? 7.891 6.375 16.625 1 96.69 101 PRO A O 1
ATOM 741 N N . VAL A 1 102 ? 7.387 8.43 17.406 1 97.75 102 VAL A N 1
ATOM 742 C CA . VAL A 1 102 ? 6.566 8.812 16.266 1 97.75 102 VAL A CA 1
ATOM 743 C C . VAL A 1 102 ? 7.293 9.883 15.453 1 97.75 102 VAL A C 1
ATOM 745 O O . VAL A 1 102 ? 7.812 10.852 16.016 1 97.75 102 VAL A O 1
ATOM 748 N N . VAL A 1 103 ? 7.398 9.703 14.125 1 97.94 103 VAL A N 1
ATOM 749 C CA . VAL A 1 103 ? 7.84 10.781 13.25 1 97.94 103 VAL A CA 1
ATOM 750 C C . VAL A 1 103 ? 6.68 11.734 12.984 1 97.94 103 VAL A C 1
ATOM 752 O O . VAL A 1 103 ? 5.711 11.375 12.312 1 97.94 103 VAL A O 1
ATOM 755 N N . HIS A 1 104 ? 6.777 12.875 13.508 1 97.5 104 HIS A N 1
ATOM 756 C CA . HIS A 1 104 ? 5.676 13.828 13.445 1 97.5 104 HIS A CA 1
ATOM 757 C C . HIS A 1 104 ? 5.57 14.453 12.055 1 97.5 104 HIS A C 1
ATOM 759 O O . HIS A 1 104 ? 6.422 15.25 11.664 1 97.5 104 HIS A O 1
ATOM 765 N N . MET A 1 105 ? 4.516 14.242 11.367 1 98.12 105 MET A N 1
ATOM 766 C CA . MET A 1 105 ? 4.34 14.57 9.953 1 98.12 105 MET A CA 1
ATOM 767 C C . MET A 1 105 ? 4.352 16.078 9.742 1 98.12 105 MET A C 1
ATOM 769 O O . MET A 1 105 ? 5.043 16.578 8.852 1 98.12 105 MET A O 1
ATOM 773 N N . ILE A 1 106 ? 3.701 16.828 10.547 1 98.12 106 ILE A N 1
ATOM 774 C CA . ILE A 1 106 ? 3.547 18.266 10.375 1 98.12 106 ILE A CA 1
ATOM 775 C C . ILE A 1 106 ? 4.863 18.969 10.703 1 98.12 106 ILE A C 1
ATOM 777 O O . ILE A 1 106 ? 5.246 19.922 10.031 1 98.12 106 ILE A O 1
ATOM 781 N N . ASP A 1 107 ? 5.527 18.422 11.719 1 97.38 107 ASP A N 1
ATOM 782 C CA . ASP A 1 107 ? 6.859 18.938 12.016 1 97.38 107 ASP A CA 1
ATOM 783 C C . ASP A 1 107 ? 7.801 18.75 10.828 1 97.38 107 ASP A C 1
ATOM 785 O O . ASP A 1 107 ? 8.562 19.672 10.492 1 97.38 107 ASP A O 1
ATOM 789 N N . GLU A 1 108 ? 7.777 17.609 10.25 1 98.31 108 GLU A N 1
ATOM 790 C CA . GLU A 1 108 ? 8.625 17.328 9.094 1 98.31 108 GLU A CA 1
ATOM 791 C C . GLU A 1 108 ? 8.281 18.25 7.922 1 98.31 108 GLU A C 1
ATOM 793 O O . GLU A 1 108 ? 9.164 18.656 7.168 1 98.31 108 GLU A O 1
ATOM 798 N N . VAL A 1 109 ? 7 18.562 7.754 1 98.56 109 VAL A N 1
ATOM 799 C CA . VAL A 1 109 ? 6.57 19.469 6.699 1 98.56 109 VAL A CA 1
ATOM 800 C C . VAL A 1 109 ? 7.148 20.859 6.949 1 98.56 109 VAL A C 1
ATOM 802 O O . VAL A 1 109 ? 7.672 21.5 6.031 1 98.56 109 VAL A O 1
ATOM 805 N N . ALA A 1 110 ? 7.043 21.312 8.195 1 98.06 110 ALA A N 1
ATOM 806 C CA . ALA A 1 110 ? 7.59 22.625 8.547 1 98.06 110 ALA A CA 1
ATOM 807 C C . ALA A 1 110 ? 9.078 22.688 8.242 1 98.06 110 ALA A C 1
ATOM 809 O O . ALA A 1 110 ? 9.547 23.656 7.621 1 98.06 110 ALA A O 1
ATOM 810 N N . ARG A 1 111 ? 9.797 21.688 8.648 1 97.5 111 ARG A N 1
ATOM 811 C CA . ARG A 1 111 ? 11.234 21.625 8.391 1 97.5 111 ARG A CA 1
ATOM 812 C C . ARG A 1 111 ? 11.523 21.641 6.898 1 97.5 111 ARG A C 1
ATOM 814 O O . ARG A 1 111 ? 12.461 22.312 6.449 1 97.5 111 ARG A O 1
ATOM 821 N N . HIS A 1 112 ? 10.758 20.891 6.137 1 98.12 112 HIS A N 1
ATOM 822 C CA . HIS A 1 112 ? 10.945 20.828 4.691 1 98.12 112 HIS A CA 1
ATOM 823 C C . HIS A 1 112 ? 10.734 22.188 4.055 1 98.12 112 HIS A C 1
ATOM 825 O O . HIS A 1 112 ? 11.539 22.625 3.217 1 98.12 112 HIS A O 1
ATOM 831 N N . ILE A 1 113 ? 9.672 22.859 4.438 1 98.19 113 ILE A N 1
ATOM 832 C CA . ILE A 1 113 ? 9.336 24.156 3.861 1 98.19 113 ILE A CA 1
ATOM 833 C C . ILE A 1 113 ? 10.492 25.141 4.09 1 98.19 113 ILE A C 1
ATOM 835 O O . ILE A 1 113 ? 10.805 25.938 3.217 1 98.19 113 ILE A O 1
ATOM 839 N N . ARG A 1 114 ? 11.156 24.984 5.152 1 97.25 114 ARG A N 1
ATOM 840 C CA . ARG A 1 114 ? 12.25 25.875 5.504 1 97.25 114 ARG A CA 1
ATOM 841 C C . ARG A 1 114 ? 13.453 25.656 4.586 1 97.25 114 ARG A C 1
ATOM 843 O O . ARG A 1 114 ? 14.32 26.516 4.477 1 97.25 114 ARG A O 1
ATOM 850 N N . THR A 1 115 ? 13.523 24.516 3.945 1 97.19 115 THR A N 1
ATOM 851 C CA . THR A 1 115 ? 14.656 24.203 3.082 1 97.19 115 THR A CA 1
ATOM 852 C C . THR A 1 115 ? 14.406 24.719 1.663 1 97.19 115 THR A C 1
ATOM 854 O O . THR A 1 115 ? 15.305 24.672 0.817 1 97.19 115 THR A O 1
ATOM 857 N N . LEU A 1 116 ? 13.234 25.156 1.424 1 96.81 116 LEU A N 1
ATOM 858 C CA . LEU A 1 116 ? 12.883 25.562 0.067 1 96.81 116 LEU A CA 1
ATOM 859 C C . LEU A 1 116 ? 13.578 26.859 -0.313 1 96.81 116 LEU A C 1
ATOM 861 O O . LEU A 1 116 ? 13.859 27.688 0.551 1 96.81 116 LEU A O 1
ATOM 865 N N . SER A 1 117 ? 13.922 27.031 -1.583 1 96.44 117 SER A N 1
ATOM 866 C CA . SER A 1 117 ? 14.477 28.234 -2.195 1 96.44 117 SER A CA 1
ATOM 867 C C . SER A 1 117 ? 13.711 28.609 -3.461 1 96.44 117 SER A C 1
ATOM 869 O O . SER A 1 117 ? 13.555 27.781 -4.367 1 96.44 117 SER A O 1
ATOM 871 N N . PRO A 1 118 ? 13.125 29.828 -3.562 1 96 118 PRO A N 1
ATOM 872 C CA . PRO A 1 118 ? 13.25 30.891 -2.57 1 96 118 PRO A CA 1
ATOM 873 C C . PRO A 1 118 ? 12.5 30.594 -1.274 1 96 118 PRO A C 1
ATOM 875 O O . PRO A 1 118 ? 11.648 29.688 -1.244 1 96 118 PRO A O 1
ATOM 878 N N . ALA A 1 119 ? 12.828 31.328 -0.263 1 97.06 119 ALA A N 1
ATOM 879 C CA . ALA A 1 119 ? 12.258 31.078 1.061 1 97.06 119 ALA A CA 1
ATOM 880 C C . ALA A 1 119 ? 10.742 31.234 1.04 1 97.06 119 ALA A C 1
ATOM 882 O O . ALA A 1 119 ? 10.211 32.156 0.412 1 97.06 119 ALA A O 1
ATOM 883 N N . VAL A 1 120 ? 10.109 30.344 1.713 1 98 120 VAL A N 1
ATOM 884 C CA . VAL A 1 120 ? 8.656 30.359 1.829 1 98 120 VAL A CA 1
ATOM 885 C C . VAL A 1 120 ? 8.25 30.797 3.234 1 98 120 VAL A C 1
ATOM 887 O O . VAL A 1 120 ? 8.703 30.219 4.227 1 98 120 VAL A O 1
ATOM 890 N N . THR A 1 121 ? 7.41 31.828 3.285 1 97.81 121 THR A N 1
ATOM 891 C CA . THR A 1 121 ? 6.969 32.344 4.582 1 97.81 121 THR A CA 1
ATOM 892 C C . THR A 1 121 ? 5.449 32.281 4.695 1 97.81 121 THR A C 1
ATOM 894 O O . THR A 1 121 ? 4.891 32.562 5.758 1 97.81 121 THR A O 1
ATOM 897 N N . SER A 1 122 ? 4.812 31.953 3.617 1 98.56 122 SER A N 1
ATOM 898 C CA . SER A 1 122 ? 3.359 31.828 3.604 1 98.56 122 SER A CA 1
ATOM 899 C C . SER A 1 122 ? 2.914 30.641 2.768 1 98.56 122 SER A C 1
ATOM 901 O O . SER A 1 122 ? 3.254 30.547 1.588 1 98.56 122 SER A O 1
ATOM 903 N N . VAL A 1 123 ? 2.135 29.781 3.395 1 98.81 123 VAL A N 1
ATOM 904 C CA . VAL A 1 123 ? 1.659 28.609 2.678 1 98.81 123 VAL A CA 1
ATOM 905 C C . VAL A 1 123 ? 0.133 28.562 2.715 1 98.81 123 VAL A C 1
ATOM 907 O O . VAL A 1 123 ? -0.487 29.078 3.65 1 98.81 123 VAL A O 1
ATOM 910 N N . GLY A 1 124 ? -0.468 28.047 1.613 1 98.75 124 GLY A N 1
ATOM 911 C CA . GLY A 1 124 ? -1.863 27.641 1.654 1 98.75 124 GLY A CA 1
ATOM 912 C C . GLY A 1 124 ? -2.057 26.219 2.168 1 98.75 124 GLY A C 1
ATOM 913 O O . GLY A 1 124 ? -1.222 25.344 1.927 1 98.75 124 GLY A O 1
ATOM 914 N N . LEU A 1 125 ? -3.111 26.016 2.887 1 98.88 125 LEU A N 1
ATOM 915 C CA . LEU A 1 125 ? -3.402 24.703 3.439 1 98.88 125 LEU A CA 1
ATOM 916 C C . LEU A 1 125 ? -4.734 24.172 2.922 1 98.88 125 LEU A C 1
ATOM 918 O O . LEU A 1 125 ? -5.77 24.828 3.086 1 98.88 125 LEU A O 1
ATOM 922 N N . LEU A 1 126 ? -4.695 23.125 2.199 1 98.75 126 LEU A N 1
ATOM 923 C CA . LEU A 1 126 ? -5.891 22.328 1.917 1 98.75 126 LEU A CA 1
ATOM 924 C C . LEU A 1 126 ? -5.984 21.125 2.855 1 98.75 126 LEU A C 1
ATOM 926 O O . LEU A 1 126 ? -5.168 20.219 2.777 1 98.75 126 LEU A O 1
ATOM 930 N N . ALA A 1 127 ? -6.949 21.156 3.756 1 98.81 127 ALA A N 1
ATOM 931 C CA . ALA A 1 127 ? -7.066 20.125 4.789 1 98.81 127 ALA A CA 1
ATOM 932 C C . ALA A 1 127 ? -8.516 19.969 5.25 1 98.81 127 ALA A C 1
ATOM 934 O O . ALA A 1 127 ? -9.383 20.75 4.844 1 98.81 127 ALA A O 1
ATOM 935 N N . THR A 1 128 ? -8.75 18.938 6.004 1 98 128 THR A N 1
ATOM 936 C CA . THR A 1 128 ? -10.07 18.734 6.574 1 98 128 THR A CA 1
ATOM 937 C C . THR A 1 128 ? -10.453 19.891 7.488 1 98 128 THR A C 1
ATOM 939 O O . THR A 1 128 ? -9.586 20.578 8.023 1 98 128 THR A O 1
ATOM 942 N N . THR A 1 129 ? -11.758 20.016 7.703 1 98.06 129 THR A N 1
ATOM 943 C CA . THR A 1 129 ? -12.258 21.047 8.617 1 98.06 129 THR A CA 1
ATOM 944 C C . THR A 1 129 ? -11.672 20.844 10.016 1 98.06 129 THR A C 1
ATOM 946 O O . THR A 1 129 ? -11.344 21.812 10.695 1 98.06 129 THR A O 1
ATOM 949 N N . GLY A 1 130 ? -11.539 19.594 10.391 1 97.06 130 GLY A N 1
ATOM 950 C CA . GLY A 1 130 ? -10.938 19.312 11.688 1 97.06 130 GLY A CA 1
ATOM 951 C C . GLY A 1 130 ? -9.523 19.844 11.82 1 97.06 130 GLY A C 1
ATOM 952 O O . GLY A 1 130 ? -9.188 20.484 12.812 1 97.06 130 GLY A O 1
ATOM 953 N N . THR A 1 131 ? -8.719 19.641 10.781 1 97.94 131 THR A N 1
ATOM 954 C CA . THR A 1 131 ? -7.336 20.109 10.766 1 97.94 131 THR A CA 1
ATOM 955 C C . THR A 1 131 ? -7.285 21.641 10.797 1 97.94 131 THR A C 1
ATOM 957 O O . THR A 1 131 ? -6.52 22.219 11.57 1 97.94 131 THR A O 1
ATOM 960 N N . VAL A 1 132 ? -8.117 22.25 10.031 1 98.25 132 VAL A N 1
ATOM 961 C CA . VAL A 1 132 ? -8.148 23.703 9.914 1 98.25 132 VAL A CA 1
ATOM 962 C C . VAL A 1 132 ? -8.609 24.312 11.234 1 98.25 132 VAL A C 1
ATOM 964 O O . VAL A 1 132 ? -7.953 25.219 11.766 1 98.25 132 VAL A O 1
ATOM 967 N N . ARG A 1 133 ? -9.625 23.812 11.812 1 96.38 133 ARG A N 1
ATOM 968 C CA . ARG A 1 133 ? -10.266 24.422 12.969 1 96.38 133 ARG A CA 1
ATOM 969 C C . ARG A 1 133 ? -9.414 24.25 14.219 1 96.38 133 ARG A C 1
ATOM 971 O O . ARG A 1 133 ? -9.414 25.109 15.102 1 96.38 133 ARG A O 1
ATOM 978 N N . THR A 1 134 ? -8.703 23.203 14.258 1 95.56 134 THR A N 1
ATOM 979 C CA . THR A 1 134 ? -7.867 22.969 15.438 1 95.56 134 THR A CA 1
ATOM 980 C C . THR A 1 134 ? -6.566 23.766 15.344 1 95.56 134 THR A C 1
ATOM 982 O O . THR A 1 134 ? -5.785 23.797 16.297 1 95.56 134 THR A O 1
ATOM 985 N N . GLY A 1 135 ? -6.336 24.328 14.227 1 97.19 135 GLY A N 1
ATOM 986 C CA . GLY A 1 135 ? -5.117 25.094 14.039 1 97.19 135 GLY A CA 1
ATOM 987 C C . GLY A 1 135 ? -3.863 24.234 14.055 1 97.19 135 GLY A C 1
ATOM 988 O O . GLY A 1 135 ? -2.797 24.703 14.461 1 97.19 135 GLY A O 1
ATOM 989 N N . LEU A 1 136 ? -4.031 23.016 13.633 1 96.5 136 LEU A N 1
ATOM 990 C CA . LEU A 1 136 ? -2.947 22.047 13.742 1 96.5 136 LEU A CA 1
ATOM 991 C C . LEU A 1 136 ? -1.714 22.531 12.984 1 96.5 136 LEU A C 1
ATOM 993 O O . LEU A 1 136 ? -0.637 22.672 13.57 1 96.5 136 LEU A O 1
ATOM 997 N N . TYR A 1 137 ? -1.852 22.859 11.703 1 98.44 137 TYR A N 1
ATOM 998 C CA . TYR A 1 137 ? -0.738 23.312 10.883 1 98.44 137 TYR A CA 1
ATOM 999 C C . TYR A 1 137 ? -0.331 24.734 11.266 1 98.44 137 TYR A C 1
ATOM 1001 O O . TYR A 1 137 ? 0.86 25.047 11.312 1 98.44 137 TYR A O 1
ATOM 1009 N N . GLN A 1 138 ? -1.365 25.578 11.547 1 97.88 138 GLN A N 1
ATOM 1010 C CA . GLN A 1 138 ? -1.113 26.969 11.906 1 97.88 138 GLN A CA 1
ATOM 1011 C C . GLN A 1 138 ? -0.187 27.062 13.117 1 97.88 138 GLN A C 1
ATOM 1013 O O . GLN A 1 138 ? 0.765 27.844 13.117 1 97.88 138 GLN A O 1
ATOM 1018 N N . GLN A 1 139 ? -0.397 26.234 14.047 1 95.81 139 GLN A N 1
ATOM 1019 C CA . GLN A 1 139 ? 0.402 26.25 15.266 1 95.81 139 GLN A CA 1
ATOM 1020 C C . GLN A 1 139 ? 1.819 25.75 15.008 1 95.81 139 GLN A C 1
ATOM 1022 O O . GLN A 1 139 ? 2.795 26.406 15.375 1 95.81 139 GLN A O 1
ATOM 1027 N N . TRP A 1 140 ? 1.998 24.641 14.367 1 94.19 140 TRP A N 1
ATOM 1028 C CA . TRP A 1 140 ? 3.311 24.031 14.148 1 94.19 140 TRP A CA 1
ATOM 1029 C C . TRP A 1 140 ? 4.164 24.922 13.242 1 94.19 140 TRP A C 1
ATOM 1031 O O . TRP A 1 140 ? 5.348 25.141 13.516 1 94.19 140 TRP A O 1
ATOM 1041 N N . LEU A 1 141 ? 3.545 25.469 12.195 1 97.75 141 LEU A N 1
ATOM 1042 C CA . LEU A 1 141 ? 4.32 26.234 11.219 1 97.75 141 LEU A CA 1
ATOM 1043 C C . LEU A 1 141 ? 4.68 27.609 11.773 1 97.75 141 LEU A C 1
ATOM 1045 O O . LEU A 1 141 ? 5.695 28.188 11.383 1 97.75 141 LEU A O 1
ATOM 1049 N N . SER A 1 142 ? 3.822 28.078 12.711 1 97.19 142 SER A N 1
ATOM 1050 C CA . SER A 1 142 ? 4.125 29.375 13.32 1 97.19 142 SER A CA 1
ATOM 1051 C C . SER A 1 142 ? 5.453 29.328 14.07 1 97.19 142 SER A C 1
ATOM 1053 O O . SER A 1 142 ? 6.168 30.328 14.125 1 97.19 142 SER A O 1
ATOM 1055 N N . GLU A 1 143 ? 5.801 28.188 14.586 1 96.19 143 GLU A N 1
ATOM 1056 C CA . GLU A 1 143 ? 7.07 28.031 15.281 1 96.19 143 GLU A CA 1
ATOM 1057 C C . GLU A 1 143 ? 8.25 28.234 14.336 1 96.19 143 GLU A C 1
ATOM 1059 O O . GLU A 1 143 ? 9.367 28.516 14.773 1 96.19 143 GLU A O 1
ATOM 1064 N N . TYR A 1 144 ? 8 28.141 13.078 1 96.62 144 TYR A N 1
ATOM 1065 C CA . TYR A 1 144 ? 9.023 28.328 12.055 1 96.62 144 TYR A CA 1
ATOM 1066 C C . TYR A 1 144 ? 8.812 29.641 11.305 1 96.62 144 TYR A C 1
ATOM 1068 O O . TYR A 1 144 ? 9.383 29.844 10.227 1 96.62 144 TYR A O 1
ATOM 1076 N N . SER A 1 145 ? 7.926 30.484 11.797 1 97.06 145 SER A N 1
ATOM 1077 C CA . SER A 1 145 ? 7.613 31.797 11.234 1 97.06 145 SER A CA 1
ATOM 1078 C C . SER A 1 145 ? 7.02 31.672 9.836 1 97.06 145 SER A C 1
ATOM 1080 O O . SER A 1 145 ? 7.375 32.438 8.93 1 97.06 145 SER A O 1
ATOM 1082 N N . ILE A 1 146 ? 6.219 30.656 9.664 1 98.19 146 ILE A N 1
ATOM 1083 C CA . ILE A 1 146 ? 5.5 30.453 8.414 1 98.19 146 ILE A CA 1
ATOM 1084 C C . ILE A 1 146 ? 4.008 30.703 8.625 1 98.19 146 ILE A C 1
ATOM 1086 O O . ILE A 1 146 ? 3.398 30.109 9.523 1 98.19 146 ILE A O 1
ATOM 1090 N N . ASP A 1 147 ? 3.467 31.562 7.879 1 98.44 147 ASP A N 1
ATOM 1091 C CA . ASP A 1 147 ? 2.035 31.844 7.941 1 98.44 147 ASP A CA 1
ATOM 1092 C C . ASP A 1 147 ? 1.237 30.828 7.141 1 98.44 147 ASP A C 1
ATOM 1094 O O . ASP A 1 147 ? 1.66 30.406 6.059 1 98.44 147 ASP A O 1
ATOM 1098 N N . VAL A 1 148 ? 0.101 30.469 7.672 1 98.81 148 VAL A N 1
ATOM 1099 C CA . VAL A 1 148 ? -0.754 29.5 7.004 1 98.81 148 VAL A CA 1
ATOM 1100 C C . VAL A 1 148 ? -2.068 30.156 6.594 1 98.81 148 VAL A C 1
ATOM 1102 O O . VAL A 1 148 ? -2.793 30.688 7.438 1 98.81 148 VAL A O 1
ATOM 1105 N N . LEU A 1 149 ? -2.312 30.125 5.324 1 98.81 149 LEU A N 1
ATOM 1106 C CA . LEU A 1 149 ? -3.59 30.578 4.781 1 98.81 149 LEU A CA 1
ATOM 1107 C C . LEU A 1 149 ? -4.531 29.391 4.562 1 98.81 149 LEU A C 1
ATOM 1109 O O . LEU A 1 149 ? -4.117 28.359 4.051 1 98.81 149 LEU A O 1
ATOM 1113 N N . VAL A 1 150 ? -5.766 29.609 4.98 1 98.81 150 VAL A N 1
ATOM 1114 C CA . VAL A 1 150 ? -6.762 28.562 4.797 1 98.81 150 VAL A CA 1
ATOM 1115 C C . VAL A 1 150 ? -7.93 29.094 3.973 1 98.81 150 VAL A C 1
ATOM 1117 O O . VAL A 1 150 ? -8.18 30.297 3.943 1 98.81 150 VAL A O 1
ATOM 1120 N N . PRO A 1 151 ? -8.625 28.156 3.291 1 98.56 151 PRO A N 1
ATOM 1121 C CA . PRO A 1 151 ? -9.812 28.609 2.57 1 98.56 151 PRO A CA 1
ATOM 1122 C C . PRO A 1 151 ? -10.875 29.203 3.494 1 98.56 151 PRO A C 1
ATOM 1124 O O . PRO A 1 151 ? -11.016 28.766 4.637 1 98.56 151 PRO A O 1
ATOM 1127 N N . GLY A 1 152 ? -11.609 30.203 2.99 1 98 152 GLY A N 1
ATOM 1128 C CA . GLY A 1 152 ? -12.789 30.656 3.709 1 98 152 GLY A CA 1
ATOM 1129 C C . GLY A 1 152 ? -13.836 29.578 3.871 1 98 152 GLY A C 1
ATOM 1130 O O . GLY A 1 152 ? -13.758 28.531 3.232 1 98 152 GLY A O 1
ATOM 1131 N N . PRO A 1 153 ? -14.836 29.828 4.727 1 97.81 153 PRO A N 1
ATOM 1132 C CA . PRO A 1 153 ? -15.82 28.797 5.059 1 97.81 153 PRO A CA 1
ATOM 1133 C C . PRO A 1 153 ? -16.547 28.266 3.834 1 97.81 153 PRO A C 1
ATOM 1135 O O . PRO A 1 153 ? -16.781 27.047 3.727 1 97.81 153 PRO A O 1
ATOM 1138 N N . ALA A 1 154 ? -16.922 29.094 2.912 1 98.25 154 ALA A N 1
ATOM 1139 C CA . ALA A 1 154 ? -17.656 28.656 1.729 1 98.25 154 ALA A CA 1
ATOM 1140 C C . ALA A 1 154 ? -16.812 27.719 0.863 1 98.25 154 ALA A C 1
ATOM 1142 O O . ALA A 1 154 ? -17.297 26.672 0.419 1 98.25 154 ALA A O 1
ATOM 1143 N N . ILE A 1 155 ? -15.562 28.078 0.674 1 98.5 155 ILE A N 1
ATOM 1144 C CA . ILE A 1 155 ? -14.656 27.297 -0.149 1 98.5 155 ILE A CA 1
ATOM 1145 C C . ILE A 1 155 ? -14.344 25.969 0.549 1 98.5 155 ILE A C 1
ATOM 1147 O O . ILE A 1 155 ? -14.328 24.922 -0.087 1 98.5 155 ILE A O 1
ATOM 1151 N N . GLN A 1 156 ? -14.156 26.031 1.847 1 98.69 156 GLN A N 1
ATOM 1152 C CA . GLN A 1 156 ? -13.93 24.844 2.65 1 98.69 156 GLN A CA 1
ATOM 1153 C C . GLN A 1 156 ? -15.094 23.859 2.512 1 98.69 156 GLN A C 1
ATOM 1155 O O . GLN A 1 156 ? -14.875 22.672 2.262 1 98.69 156 GLN A O 1
ATOM 1160 N N . ASP A 1 157 ? -16.297 24.359 2.527 1 98.25 157 ASP A N 1
ATOM 1161 C CA . ASP A 1 157 ? -17.484 23.516 2.596 1 98.25 157 ASP A CA 1
ATOM 1162 C C . ASP A 1 157 ? -17.922 23.062 1.205 1 98.25 157 ASP A C 1
ATOM 1164 O O . ASP A 1 157 ? -18.5 21.984 1.059 1 98.25 157 ASP A O 1
ATOM 1168 N N . GLU A 1 158 ? -17.547 23.812 0.213 1 98.44 158 GLU A N 1
ATOM 1169 C CA . GLU A 1 158 ? -18.109 23.531 -1.106 1 98.44 158 GLU A CA 1
ATOM 1170 C C . GLU A 1 158 ? -17.078 22.875 -2.016 1 98.44 158 GLU A C 1
ATOM 1172 O O . GLU A 1 158 ? -17.422 22.188 -2.975 1 98.44 158 GLU A O 1
ATOM 1177 N N . LEU A 1 159 ? -15.805 23.125 -1.694 1 98.69 159 LEU A N 1
ATOM 1178 C CA . LEU A 1 159 ? -14.766 22.609 -2.588 1 98.69 159 LEU A CA 1
ATOM 1179 C C . LEU A 1 159 ? -13.883 21.594 -1.873 1 98.69 159 LEU A C 1
ATOM 1181 O O . LEU A 1 159 ? -13.836 20.422 -2.262 1 98.69 159 LEU A O 1
ATOM 1185 N N . VAL A 1 160 ? -13.305 21.953 -0.755 1 98.69 160 VAL A N 1
ATOM 1186 C CA . VAL A 1 160 ? -12.227 21.188 -0.155 1 98.69 160 VAL A CA 1
ATOM 1187 C C . VAL A 1 160 ? -12.789 19.906 0.479 1 98.69 160 VAL A C 1
ATOM 1189 O O . VAL A 1 160 ? -12.414 18.797 0.099 1 98.69 160 VAL A O 1
ATOM 1192 N N . MET A 1 161 ? -13.773 20.047 1.357 1 98.25 161 MET A N 1
ATOM 1193 C CA . MET A 1 161 ? -14.305 18.906 2.092 1 98.25 161 MET A CA 1
ATOM 1194 C C . MET A 1 161 ? -15.023 17.938 1.15 1 98.25 161 MET A C 1
ATOM 1196 O O . MET A 1 161 ? -14.859 16.719 1.251 1 98.25 161 MET A O 1
ATOM 1200 N N . PRO A 1 162 ? -15.82 18.453 0.195 1 98 162 PRO A N 1
ATOM 1201 C CA . PRO A 1 162 ? -16.453 17.531 -0.746 1 98 162 PRO A CA 1
ATOM 1202 C C . PRO A 1 162 ? -15.438 16.75 -1.57 1 98 162 PRO A C 1
ATOM 1204 O O . PRO A 1 162 ? -15.641 15.562 -1.845 1 98 162 PRO A O 1
ATOM 1207 N N . ALA A 1 163 ? -14.336 17.406 -1.951 1 98.31 163 ALA A N 1
ATOM 1208 C CA . ALA A 1 163 ? -13.305 16.719 -2.709 1 98.31 163 ALA A CA 1
ATOM 1209 C C . ALA A 1 163 ? -12.656 15.609 -1.87 1 98.31 163 ALA A C 1
ATOM 1211 O O . ALA A 1 163 ? -12.469 14.484 -2.344 1 98.31 163 ALA A O 1
ATOM 1212 N N . ILE A 1 164 ? -12.352 15.898 -0.628 1 97.19 164 ILE A N 1
ATOM 1213 C CA . ILE A 1 164 ? -11.734 14.93 0.269 1 97.19 164 ILE A CA 1
ATOM 1214 C C . ILE A 1 164 ? -12.672 13.734 0.46 1 97.19 164 ILE A C 1
ATOM 1216 O O . ILE A 1 164 ? -12.25 12.586 0.375 1 97.19 164 ILE A O 1
ATOM 1220 N N . ARG A 1 165 ? -13.961 13.992 0.643 1 94.56 165 ARG A N 1
ATOM 1221 C CA . ARG A 1 165 ? -14.945 12.93 0.821 1 94.56 165 ARG A CA 1
ATOM 1222 C C . ARG A 1 165 ? -15.07 12.078 -0.438 1 94.56 165 ARG A C 1
ATOM 1224 O O . ARG A 1 165 ? -15.203 10.859 -0.356 1 94.56 165 ARG A O 1
ATOM 1231 N N . ALA A 1 166 ? -15.055 12.773 -1.536 1 95 166 ALA A N 1
ATOM 1232 C CA . ALA A 1 166 ? -15.125 12.055 -2.805 1 95 166 ALA A CA 1
ATOM 1233 C C . ALA A 1 166 ? -13.953 11.086 -2.951 1 95 166 ALA A C 1
ATOM 1235 O O . ALA A 1 166 ? -14.141 9.922 -3.305 1 95 166 ALA A O 1
ATOM 1236 N N . ILE A 1 167 ? -12.781 11.508 -2.615 1 95.25 167 ILE A N 1
ATOM 1237 C CA . ILE A 1 167 ? -11.578 10.68 -2.744 1 95.25 167 ILE A CA 1
ATOM 1238 C C . ILE A 1 167 ? -11.656 9.508 -1.775 1 95.25 167 ILE A C 1
ATOM 1240 O O . ILE A 1 167 ? -11.336 8.375 -2.137 1 95.25 167 ILE A O 1
ATOM 1244 N N . LYS A 1 168 ? -12.141 9.742 -0.544 1 92.25 168 LYS A N 1
ATOM 1245 C CA . LYS A 1 168 ? -12.273 8.688 0.457 1 92.25 168 LYS A CA 1
ATOM 1246 C C . LYS A 1 168 ? -13.219 7.594 -0.025 1 92.25 168 LYS A C 1
ATOM 1248 O O . LYS A 1 168 ? -13.078 6.43 0.358 1 92.25 168 LYS A O 1
ATOM 1253 N N . SER A 1 169 ? -14.094 8.008 -0.911 1 90.56 169 SER A N 1
ATOM 1254 C CA . SER A 1 169 ? -15.07 7.047 -1.414 1 90.56 169 SER A CA 1
ATOM 1255 C C . SER A 1 169 ? -14.625 6.449 -2.744 1 90.56 169 SER A C 1
ATOM 1257 O O . SER A 1 169 ? -15.383 5.723 -3.391 1 90.56 169 SER A O 1
ATOM 1259 N N . GLY A 1 170 ? -13.438 6.867 -3.152 1 90.62 170 GLY A N 1
ATOM 1260 C CA . GLY A 1 170 ? -12.875 6.262 -4.348 1 90.62 170 GLY A CA 1
ATOM 1261 C C . GLY A 1 170 ? -13.141 7.062 -5.605 1 90.62 170 GLY A C 1
ATOM 1262 O O . GLY A 1 170 ? -12.844 6.605 -6.715 1 90.62 170 GLY A O 1
ATOM 1263 N N . ASN A 1 171 ? -13.68 8.242 -5.477 1 91.69 171 ASN A N 1
ATOM 1264 C CA . ASN A 1 171 ? -13.969 9.094 -6.621 1 91.69 171 ASN A CA 1
ATOM 1265 C C . ASN A 1 171 ? -12.883 10.141 -6.828 1 91.69 171 ASN A C 1
ATOM 1267 O O . ASN A 1 171 ? -12.852 11.164 -6.133 1 91.69 171 ASN A O 1
ATOM 1271 N N . VAL A 1 172 ? -12.031 9.883 -7.828 1 94.12 172 VAL A N 1
ATOM 1272 C CA . VAL A 1 172 ? -10.914 10.781 -8.109 1 94.12 172 VAL A CA 1
ATOM 1273 C C . VAL A 1 172 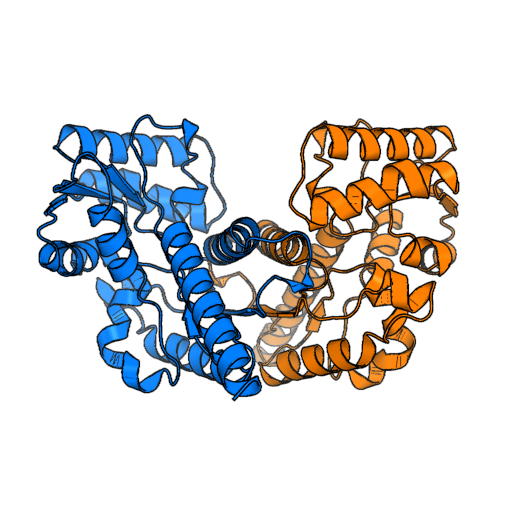? -11.055 11.344 -9.523 1 94.12 172 VAL A C 1
ATOM 1275 O O . VAL A 1 172 ? -10.055 11.586 -10.211 1 94.12 172 VAL A O 1
ATOM 127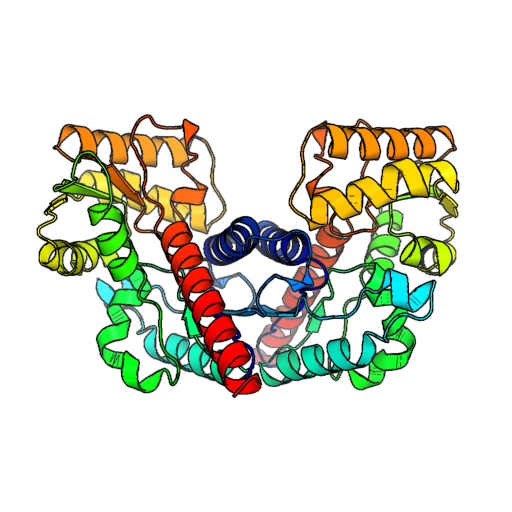8 N N . GLY A 1 173 ? -12.219 11.594 -9.938 1 94.31 173 GLY A N 1
ATOM 1279 C CA . GLY A 1 173 ? -12.477 12.086 -11.281 1 94.31 173 GLY A CA 1
ATOM 1280 C C . GLY A 1 173 ? -12.211 13.578 -11.43 1 94.31 173 GLY A C 1
ATOM 1281 O O . GLY A 1 173 ? -11.766 14.227 -10.484 1 94.31 173 GLY A O 1
ATOM 1282 N N . ASP A 1 174 ? -12.523 14.102 -12.523 1 96.25 174 ASP A N 1
ATOM 1283 C CA . ASP A 1 174 ? -12.203 15.469 -12.914 1 96.25 174 ASP A CA 1
ATOM 1284 C C . ASP A 1 174 ? -12.891 16.469 -11.992 1 96.25 174 ASP A C 1
ATOM 1286 O O . ASP A 1 174 ? -12.312 17.516 -11.664 1 96.25 174 ASP A O 1
ATOM 1290 N N . GLU A 1 175 ? -14.047 16.188 -11.641 1 97.38 175 GLU A N 1
ATOM 1291 C CA . GLU A 1 175 ? -14.773 17.109 -10.773 1 97.38 175 GLU A CA 1
ATOM 1292 C C . GLU A 1 175 ? -14.047 17.297 -9.438 1 97.38 175 GLU A C 1
ATOM 1294 O O . GLU A 1 175 ? -13.938 18.422 -8.938 1 97.38 175 GLU A O 1
ATOM 1299 N N . THR A 1 176 ? -13.625 16.188 -8.891 1 97.88 176 THR A N 1
ATOM 1300 C CA . THR A 1 176 ? -12.859 16.203 -7.648 1 97.88 176 THR A CA 1
ATOM 1301 C C . THR A 1 176 ? -11.586 17.016 -7.816 1 97.88 176 THR A C 1
ATOM 1303 O O . THR A 1 176 ? -11.289 17.891 -6.996 1 97.88 176 THR A O 1
ATOM 1306 N N . THR A 1 177 ? -10.906 16.797 -8.891 1 98.19 177 THR A N 1
ATOM 1307 C CA . THR A 1 177 ? -9.656 17.5 -9.188 1 98.19 177 THR A CA 1
ATOM 1308 C C . THR A 1 177 ? -9.906 19 -9.367 1 98.19 177 THR A C 1
ATOM 1310 O O . THR A 1 177 ? -9.18 19.828 -8.82 1 98.19 177 THR A O 1
ATOM 1313 N N . ASP A 1 178 ? -10.953 19.312 -10.039 1 97.94 178 ASP A N 1
ATOM 1314 C CA . ASP A 1 178 ? -11.273 20.719 -10.32 1 97.94 178 ASP A CA 1
ATOM 1315 C C . ASP A 1 178 ? -11.531 21.484 -9.031 1 97.94 178 ASP A C 1
ATOM 1317 O O . ASP A 1 178 ? -11.133 22.656 -8.906 1 97.94 178 ASP A O 1
ATOM 1321 N N . LYS A 1 179 ? -12.219 20.844 -8.141 1 98.56 179 LYS A N 1
ATOM 1322 C CA . LYS A 1 179 ? -12.5 21.484 -6.859 1 98.56 179 LYS A CA 1
ATOM 1323 C C . LYS A 1 179 ? -11.211 21.812 -6.113 1 98.56 179 LYS A C 1
ATOM 1325 O O . LYS A 1 179 ? -11.055 22.906 -5.582 1 98.56 179 LYS A O 1
ATOM 1330 N N . LEU A 1 180 ? -10.305 20.906 -6.133 1 98.62 180 LEU A N 1
ATOM 1331 C CA . LEU A 1 180 ? -9.047 21.094 -5.41 1 98.62 180 LEU A CA 1
ATOM 1332 C C . LEU A 1 180 ? -8.172 22.141 -6.098 1 98.62 180 LEU A C 1
ATOM 1334 O O . LEU A 1 180 ? -7.531 22.953 -5.43 1 98.62 180 LEU A O 1
ATOM 1338 N N . VAL A 1 181 ? -8.156 22.078 -7.41 1 98.38 181 VAL A N 1
ATOM 1339 C CA . VAL A 1 181 ? -7.387 23.047 -8.172 1 98.38 181 VAL A CA 1
ATOM 1340 C C . VAL A 1 181 ? -7.898 24.469 -7.891 1 98.38 181 VAL A C 1
ATOM 1342 O O . VAL A 1 181 ? -7.113 25.375 -7.625 1 98.38 181 VAL A O 1
ATOM 1345 N N . ARG A 1 182 ? -9.18 24.594 -7.926 1 98.12 182 ARG A N 1
ATOM 1346 C CA . ARG A 1 182 ? -9.781 25.891 -7.672 1 98.12 182 ARG A CA 1
ATOM 1347 C C . ARG A 1 182 ? -9.445 26.391 -6.266 1 98.12 182 ARG A C 1
ATOM 1349 O O . ARG A 1 182 ? -9.078 27.547 -6.086 1 98.12 182 ARG A O 1
ATOM 1356 N N . ALA A 1 183 ? -9.555 25.547 -5.312 1 98.5 183 ALA A N 1
ATOM 1357 C CA . ALA A 1 183 ? -9.242 25.906 -3.934 1 98.5 183 ALA A CA 1
ATOM 1358 C C . ALA A 1 183 ? -7.777 26.312 -3.793 1 98.5 183 ALA A C 1
ATOM 1360 O O . ALA A 1 183 ? -7.457 27.297 -3.125 1 98.5 183 ALA A O 1
ATOM 1361 N N . ALA A 1 184 ? -6.906 25.562 -4.414 1 98.25 184 ALA A N 1
ATOM 1362 C CA . ALA A 1 184 ? -5.48 25.859 -4.383 1 98.25 184 ALA A CA 1
ATOM 1363 C C . ALA A 1 184 ? -5.191 27.219 -5.031 1 98.25 184 ALA A C 1
ATOM 1365 O O . ALA A 1 184 ? -4.434 28.031 -4.484 1 98.25 184 ALA A O 1
ATOM 1366 N N . ASP A 1 185 ? -5.816 27.422 -6.145 1 97.62 185 ASP A N 1
ATOM 1367 C CA . ASP A 1 185 ? -5.617 28.672 -6.871 1 97.62 185 ASP A CA 1
ATOM 1368 C C . ASP A 1 185 ? -6.047 29.875 -6.027 1 97.62 185 ASP A C 1
ATOM 1370 O O . ASP A 1 185 ? -5.375 30.906 -6.023 1 97.62 185 ASP A O 1
ATOM 1374 N N . LEU A 1 186 ? -7.164 29.734 -5.375 1 98.19 186 LEU A N 1
ATOM 1375 C CA . LEU A 1 186 ? -7.676 30.812 -4.539 1 98.19 186 LEU A CA 1
ATOM 1376 C C . LEU A 1 186 ? -6.707 31.125 -3.4 1 98.19 186 LEU A C 1
ATOM 1378 O O . LEU A 1 186 ? -6.559 32.281 -3.006 1 98.19 186 LEU A O 1
ATOM 1382 N N . LEU A 1 187 ? -6.055 30.109 -2.867 1 98.5 187 LEU A N 1
ATOM 1383 C CA . LEU A 1 187 ? -5.059 30.328 -1.819 1 98.5 187 LEU A CA 1
ATOM 1384 C C . LEU A 1 187 ? -3.842 31.062 -2.363 1 98.5 187 LEU A C 1
ATOM 1386 O O . LEU A 1 187 ? -3.322 31.969 -1.715 1 98.5 187 LEU A O 1
ATOM 1390 N N . VAL A 1 188 ? -3.426 30.672 -3.541 1 97.75 188 VAL A N 1
ATOM 1391 C CA . VAL A 1 188 ? -2.293 31.328 -4.176 1 97.75 188 VAL A CA 1
ATOM 1392 C C . VAL A 1 188 ? -2.645 32.781 -4.477 1 97.75 188 VAL A C 1
ATOM 1394 O O . VAL A 1 188 ? -1.835 33.688 -4.25 1 97.75 188 VAL A O 1
ATOM 1397 N N . GLU A 1 189 ? -3.809 33 -4.941 1 97.62 189 GLU A N 1
ATOM 1398 C CA . GLU A 1 189 ? -4.281 34.344 -5.203 1 97.62 189 GLU A CA 1
ATOM 1399 C C . GLU A 1 189 ? -4.289 35.188 -3.924 1 97.62 189 GLU A C 1
ATOM 1401 O O . GLU A 1 189 ? -4.098 36.406 -3.971 1 97.62 189 GLU A O 1
ATOM 1406 N N . SER A 1 190 ? -4.449 34.531 -2.832 1 98 190 SER A N 1
ATOM 1407 C CA . SER A 1 190 ? -4.504 35.219 -1.542 1 98 190 SER A CA 1
ATOM 1408 C C . SER A 1 190 ? -3.107 35.438 -0.969 1 98 190 SER A C 1
ATOM 1410 O O . SER A 1 190 ? -2.957 36 0.116 1 98 190 SER A O 1
ATOM 1412 N N . GLY A 1 191 ? -2.068 34.875 -1.596 1 97.81 191 GLY A N 1
ATOM 1413 C CA . GLY A 1 191 ? -0.719 35.219 -1.169 1 97.81 191 GLY A CA 1
ATOM 1414 C C . GLY A 1 191 ? 0.113 34 -0.808 1 97.81 191 GLY A C 1
ATOM 1415 O O . GLY A 1 191 ? 1.286 34.125 -0.454 1 97.81 191 GLY A O 1
ATOM 1416 N N . ALA A 1 192 ? -0.439 32.781 -0.896 1 98.44 192 ALA A N 1
ATOM 1417 C CA . ALA A 1 192 ? 0.329 31.578 -0.597 1 98.44 192 ALA A CA 1
ATOM 1418 C C . ALA A 1 192 ? 1.411 31.344 -1.647 1 98.44 192 ALA A C 1
ATOM 1420 O O . ALA A 1 192 ? 1.15 31.453 -2.85 1 98.44 192 ALA A O 1
ATOM 1421 N N . GLN A 1 193 ? 2.584 31.047 -1.226 1 98.31 193 GLN A N 1
ATOM 1422 C CA . GLN A 1 193 ? 3.693 30.781 -2.137 1 98.31 193 GLN A CA 1
ATOM 1423 C C . GLN A 1 193 ? 3.691 29.328 -2.605 1 98.31 193 GLN A C 1
ATOM 1425 O O . GLN A 1 193 ? 4.141 29.031 -3.713 1 98.31 193 GLN A O 1
ATOM 1430 N N . VAL A 1 194 ? 3.273 28.438 -1.704 1 97.88 194 VAL A N 1
ATOM 1431 C CA . VAL A 1 194 ? 3.068 27.016 -1.972 1 97.88 194 VAL A CA 1
ATOM 1432 C C . VAL A 1 194 ? 1.816 26.531 -1.246 1 97.88 194 VAL A C 1
ATOM 1434 O O . VAL A 1 194 ? 1.293 27.219 -0.367 1 97.88 194 VAL A O 1
ATOM 1437 N N . VAL A 1 195 ? 1.274 25.406 -1.677 1 98.31 195 VAL A N 1
ATOM 1438 C CA . VAL A 1 195 ? 0.084 24.859 -1.043 1 98.31 195 VAL A CA 1
ATOM 1439 C C . VAL A 1 195 ? 0.406 23.484 -0.453 1 98.31 195 VAL A C 1
ATOM 1441 O O . VAL A 1 195 ? 1.01 22.641 -1.121 1 98.31 195 VAL A O 1
ATOM 1444 N N . VAL A 1 196 ? 0.108 23.281 0.8 1 98.62 196 VAL A N 1
ATOM 1445 C CA . VAL A 1 196 ? 0.276 22.016 1.493 1 98.62 196 VAL A CA 1
ATOM 1446 C C . VAL A 1 196 ? -1 21.188 1.368 1 98.62 196 VAL A C 1
ATOM 1448 O O . VAL A 1 196 ? -2.086 21.641 1.727 1 98.62 196 VAL A O 1
ATOM 1451 N N . ALA A 1 197 ? -0.852 20.031 0.786 1 98.56 197 ALA A N 1
ATOM 1452 C CA . ALA A 1 197 ? -1.946 19.062 0.804 1 98.56 197 ALA A CA 1
ATOM 1453 C C . ALA A 1 197 ? -2.082 18.406 2.178 1 98.56 197 ALA A C 1
ATOM 1455 O O . ALA A 1 197 ? -1.617 17.281 2.391 1 98.56 197 ALA A O 1
ATOM 1456 N N . GLY A 1 198 ? -2.818 19.078 3.047 1 98.56 198 GLY A N 1
ATOM 1457 C CA . GLY A 1 198 ? -2.865 18.734 4.457 1 98.56 198 GLY A CA 1
ATOM 1458 C C . GLY A 1 198 ? -3.875 17.641 4.762 1 98.56 198 GLY A C 1
ATOM 1459 O O . GLY A 1 198 ? -4.371 17.547 5.887 1 98.56 198 GLY A O 1
ATOM 1460 N N . CYS A 1 199 ? -4.305 16.953 3.873 1 98.25 199 CYS A N 1
ATOM 1461 C CA . CYS A 1 199 ? -5.035 15.703 3.939 1 98.25 199 CYS A CA 1
ATOM 1462 C C . CYS A 1 199 ? -4.441 14.672 2.982 1 98.25 199 CYS A C 1
ATOM 1464 O O . CYS A 1 199 ? -4.254 14.961 1.799 1 98.25 199 CYS A O 1
ATOM 1466 N N . THR A 1 200 ? -4.195 13.492 3.506 1 97.81 200 THR A N 1
ATOM 1467 C CA . THR A 1 200 ? -3.451 12.484 2.754 1 97.81 200 THR A CA 1
ATOM 1468 C C . THR A 1 200 ? -4.266 11.992 1.559 1 97.81 200 THR A C 1
ATOM 1470 O O . THR A 1 200 ? -3.713 11.406 0.627 1 97.81 200 THR A O 1
ATOM 1473 N N . GLU A 1 201 ? -5.543 12.305 1.494 1 97.38 201 GLU A N 1
ATOM 1474 C CA . GLU A 1 201 ? -6.398 11.992 0.354 1 97.38 201 GLU A CA 1
ATOM 1475 C C . GLU A 1 201 ? -6.133 12.938 -0.812 1 97.38 201 GLU A C 1
ATOM 1477 O O . GLU A 1 201 ? -6.25 12.547 -1.976 1 97.38 201 GLU A O 1
ATOM 1482 N N . ILE A 1 202 ? -5.742 14.109 -0.564 1 98.38 202 ILE A N 1
ATOM 1483 C CA . ILE A 1 202 ? -5.75 15.195 -1.54 1 98.38 202 ILE A CA 1
ATOM 1484 C C . ILE A 1 202 ? -4.789 14.867 -2.68 1 98.38 202 ILE A C 1
ATOM 1486 O O . ILE A 1 202 ? -5.141 15 -3.855 1 98.38 202 ILE A O 1
ATOM 1490 N N . PRO A 1 203 ? -3.562 14.414 -2.383 1 97.75 203 PRO A N 1
ATOM 1491 C CA . PRO A 1 203 ? -2.676 14.094 -3.506 1 97.75 203 PRO A CA 1
ATOM 1492 C C . PRO A 1 203 ? -3.244 13.016 -4.422 1 97.75 203 PRO A C 1
ATOM 1494 O O . PRO A 1 203 ? -2.875 12.945 -5.598 1 97.75 203 PRO A O 1
ATOM 1497 N N . LEU A 1 204 ? -4.125 12.164 -3.928 1 97.19 204 LEU A N 1
ATOM 1498 C CA . LEU A 1 204 ? -4.738 11.117 -4.738 1 97.19 204 LEU A CA 1
ATOM 1499 C C . LEU A 1 204 ? -5.664 11.719 -5.789 1 97.19 204 LEU A C 1
ATOM 1501 O O . LEU A 1 204 ? -5.91 11.102 -6.832 1 97.19 204 LEU A O 1
ATOM 1505 N N . GLY A 1 205 ? -6.227 12.883 -5.516 1 97.31 205 GLY A N 1
ATOM 1506 C CA . GLY A 1 205 ? -7.172 13.523 -6.418 1 97.31 205 GLY A CA 1
ATOM 1507 C C . GLY A 1 205 ? -6.617 14.766 -7.074 1 97.31 205 GLY A C 1
ATOM 1508 O O . GLY A 1 205 ? -7.332 15.469 -7.793 1 97.31 205 GLY A O 1
ATOM 1509 N N . LEU A 1 206 ? -5.363 15.039 -6.793 1 96.31 206 LEU A N 1
ATOM 1510 C CA . LEU A 1 206 ? -4.727 16.234 -7.324 1 96.31 206 LEU A CA 1
ATOM 1511 C C . LEU A 1 206 ? -3.383 15.906 -7.961 1 96.31 206 LEU A C 1
ATOM 1513 O O . LEU A 1 206 ? -2.33 16.219 -7.398 1 96.31 206 LEU A O 1
ATOM 1517 N N . PRO A 1 207 ? -3.455 15.414 -9.125 1 89.94 207 PRO A N 1
ATOM 1518 C CA . PRO A 1 207 ? -2.197 15.117 -9.82 1 89.94 207 PRO A CA 1
ATOM 1519 C C . PRO A 1 207 ? -1.337 16.359 -10.031 1 89.94 207 PRO A C 1
ATOM 1521 O O . PRO A 1 207 ? -1.865 17.469 -10.141 1 89.94 207 PRO A O 1
ATOM 1524 N N . ALA A 1 208 ? -0.048 16.094 -10.086 1 83.06 208 ALA A N 1
ATOM 1525 C CA . ALA A 1 208 ? 0.929 17.172 -10.141 1 83.06 208 ALA A CA 1
ATOM 1526 C C . ALA A 1 208 ? 0.697 18.062 -11.359 1 83.06 208 ALA A C 1
ATOM 1528 O O . ALA A 1 208 ? 0.916 19.281 -11.312 1 83.06 208 ALA A O 1
ATOM 1529 N N . ASP A 1 209 ? 0.214 17.531 -12.375 1 87.62 209 ASP A N 1
ATOM 1530 C CA . ASP A 1 209 ? 0.106 18.281 -13.625 1 87.62 209 ASP A CA 1
ATOM 1531 C C . ASP A 1 209 ? -1.23 19.016 -13.719 1 87.62 209 ASP A C 1
ATOM 1533 O O . ASP A 1 209 ? -1.486 19.734 -14.68 1 87.62 209 ASP A O 1
ATOM 1537 N N . ALA A 1 210 ? -2.043 18.875 -12.758 1 91.25 210 ALA A N 1
ATOM 1538 C CA . ALA A 1 210 ? -3.371 19.484 -12.805 1 91.25 210 ALA A CA 1
ATOM 1539 C C . ALA A 1 210 ? -3.322 20.953 -12.375 1 91.25 210 ALA A C 1
ATOM 1541 O O . ALA A 1 210 ? -4.277 21.703 -12.594 1 91.25 210 ALA A O 1
ATOM 1542 N N . THR A 1 211 ? -2.26 21.344 -11.789 1 90.5 211 THR A N 1
ATOM 1543 C CA . THR A 1 211 ? -2.17 22.703 -11.297 1 90.5 211 THR A CA 1
ATOM 1544 C C . THR A 1 211 ? -0.772 23.281 -11.523 1 90.5 211 THR A C 1
ATOM 1546 O O . THR A 1 211 ? 0.189 22.516 -11.688 1 90.5 211 THR A O 1
ATOM 1549 N N . THR A 1 212 ? -0.732 24.547 -11.508 1 89.19 212 THR A N 1
ATOM 1550 C CA . THR A 1 212 ? 0.554 25.219 -11.633 1 89.19 212 THR A CA 1
ATOM 1551 C C . THR A 1 212 ? 1.129 25.562 -10.266 1 89.19 212 THR A C 1
ATOM 1553 O O . THR A 1 212 ? 2.307 25.906 -10.148 1 89.19 212 THR A O 1
ATOM 1556 N N . CYS A 1 213 ? 0.32 25.406 -9.297 1 91.5 213 CYS A N 1
ATOM 1557 C CA . CYS A 1 213 ? 0.751 25.641 -7.926 1 91.5 213 CYS A CA 1
ATOM 1558 C C . CYS A 1 213 ? 1.696 24.531 -7.457 1 91.5 213 CYS A C 1
ATOM 1560 O O . CYS A 1 213 ? 1.53 23.375 -7.824 1 91.5 213 CYS A O 1
ATOM 1562 N N . GLN A 1 214 ? 2.73 24.984 -6.746 1 94.88 214 GLN A N 1
ATOM 1563 C CA . GLN A 1 214 ? 3.543 23.969 -6.09 1 94.88 214 GLN A CA 1
ATOM 1564 C C . GLN A 1 214 ? 2.799 23.359 -4.91 1 94.88 214 GLN A C 1
ATOM 1566 O O . GLN A 1 214 ? 2.428 24.047 -3.965 1 94.88 214 GLN A O 1
ATOM 1571 N N . ILE A 1 215 ? 2.574 22.031 -4.996 1 97.62 215 ILE A N 1
ATOM 1572 C CA . ILE A 1 215 ? 1.864 21.312 -3.943 1 97.62 215 ILE A CA 1
ATOM 1573 C C . ILE A 1 215 ? 2.859 20.516 -3.102 1 97.62 215 ILE A C 1
ATOM 1575 O O . ILE A 1 215 ? 3.684 19.781 -3.639 1 97.62 215 ILE A O 1
ATOM 1579 N N . ILE A 1 216 ? 2.859 20.719 -1.834 1 97.62 216 ILE A N 1
ATOM 1580 C CA . ILE A 1 216 ? 3.654 19.938 -0.889 1 97.62 216 ILE A CA 1
ATOM 1581 C C . ILE A 1 216 ? 2.826 18.766 -0.354 1 97.62 216 ILE A C 1
ATOM 1583 O O . ILE A 1 216 ? 1.725 18.969 0.162 1 97.62 216 ILE A O 1
ATOM 1587 N N . ASP A 1 217 ? 3.338 17.625 -0.499 1 98.38 217 ASP A N 1
ATOM 1588 C CA . ASP A 1 217 ? 2.68 16.406 -0.035 1 98.38 217 ASP A CA 1
ATOM 1589 C C . ASP A 1 217 ? 3.279 15.93 1.284 1 98.38 217 ASP A C 1
ATOM 1591 O O . ASP A 1 217 ? 4.355 15.328 1.301 1 98.38 217 ASP A O 1
ATOM 1595 N N . PRO A 1 218 ? 2.582 16.109 2.352 1 98.69 218 PRO A N 1
ATOM 1596 C CA . PRO A 1 218 ? 3.102 15.695 3.656 1 98.69 218 PRO A CA 1
ATOM 1597 C C . PRO A 1 218 ? 3.457 14.211 3.709 1 98.69 218 PRO A C 1
ATOM 1599 O O . PRO A 1 218 ? 4.41 13.828 4.391 1 98.69 218 PRO A O 1
ATOM 1602 N N . ALA A 1 219 ? 2.717 13.367 3.018 1 98.62 219 ALA A N 1
ATOM 1603 C CA . ALA A 1 219 ? 2.99 11.938 3.021 1 98.62 219 ALA A CA 1
ATOM 1604 C C . ALA A 1 219 ? 4.363 11.633 2.43 1 98.62 219 ALA A C 1
ATOM 1606 O O . ALA A 1 219 ? 5.094 10.781 2.938 1 98.62 219 ALA A O 1
ATOM 1607 N N . THR A 1 220 ? 4.719 12.289 1.363 1 98.38 220 THR A N 1
ATOM 1608 C CA . THR A 1 220 ? 6.031 12.133 0.747 1 98.38 220 THR A CA 1
ATOM 1609 C C . THR A 1 220 ? 7.133 12.578 1.701 1 98.38 220 THR A C 1
ATOM 1611 O O . THR A 1 220 ? 8.164 11.906 1.829 1 98.38 220 THR A O 1
ATOM 1614 N N . ILE A 1 221 ? 6.91 13.656 2.354 1 98.75 221 ILE A N 1
ATOM 1615 C CA . ILE A 1 221 ? 7.879 14.195 3.299 1 98.75 221 ILE A CA 1
ATOM 1616 C C . ILE A 1 221 ? 8.047 13.234 4.477 1 98.75 221 ILE A C 1
ATOM 1618 O O . ILE A 1 221 ? 9.164 12.969 4.918 1 98.75 221 ILE A O 1
ATOM 1622 N N . LEU A 1 222 ? 6.918 12.734 4.996 1 98.81 222 LEU A N 1
ATOM 1623 C CA . LEU A 1 222 ? 6.957 11.75 6.074 1 98.81 222 LEU A CA 1
ATOM 1624 C C . LEU A 1 222 ? 7.75 10.516 5.656 1 98.81 222 LEU A C 1
ATOM 1626 O O . LEU A 1 222 ? 8.594 10.031 6.418 1 98.81 222 LEU A O 1
ATOM 1630 N N . ALA A 1 223 ? 7.508 10 4.449 1 98.62 223 ALA A N 1
ATOM 1631 C CA . ALA A 1 223 ? 8.219 8.828 3.939 1 98.62 223 ALA A CA 1
ATOM 1632 C C . ALA A 1 223 ? 9.719 9.07 3.898 1 98.62 223 ALA A C 1
ATOM 1634 O O . ALA A 1 223 ? 10.508 8.227 4.34 1 98.62 223 ALA A O 1
ATOM 1635 N N . ARG A 1 224 ? 10.141 10.219 3.414 1 98.06 224 ARG A N 1
ATOM 1636 C CA . ARG A 1 224 ? 11.562 10.555 3.34 1 98.06 224 ARG A CA 1
ATOM 1637 C C . ARG A 1 224 ? 12.18 10.609 4.73 1 98.06 224 ARG A C 1
ATOM 1639 O O . ARG A 1 224 ? 13.297 10.125 4.938 1 98.06 224 ARG A O 1
ATOM 1646 N N . ALA A 1 225 ? 11.438 11.219 5.633 1 98.19 225 ALA A N 1
ATOM 1647 C CA . ALA A 1 225 ? 11.93 11.328 7.004 1 98.19 225 ALA A CA 1
ATOM 1648 C C . ALA A 1 225 ? 12.133 9.953 7.625 1 98.19 225 ALA A C 1
ATOM 1650 O O . ALA A 1 225 ? 13.117 9.719 8.328 1 98.19 225 ALA A O 1
ATOM 1651 N N . LEU A 1 226 ? 11.227 9.047 7.398 1 97.94 226 LEU A N 1
ATOM 1652 C CA . LEU A 1 226 ? 11.32 7.688 7.914 1 97.94 226 LEU A CA 1
ATOM 1653 C C . LEU A 1 226 ? 12.547 6.973 7.348 1 97.94 226 LEU A C 1
ATOM 1655 O O . LEU A 1 226 ? 13.273 6.301 8.078 1 97.94 226 LEU A O 1
ATOM 1659 N N . LEU A 1 227 ? 12.758 7.113 6.051 1 96.44 227 LEU A N 1
ATOM 1660 C CA . LEU A 1 227 ? 13.883 6.445 5.395 1 96.44 227 LEU A CA 1
ATOM 1661 C C . LEU A 1 227 ? 15.211 6.969 5.93 1 96.44 227 LEU A C 1
ATOM 1663 O O . LEU A 1 227 ? 16.156 6.203 6.098 1 96.44 227 LEU A O 1
ATOM 1667 N N . LEU A 1 228 ? 15.266 8.258 6.219 1 95.31 228 LEU A N 1
ATOM 1668 C CA . LEU A 1 228 ? 16.469 8.836 6.824 1 95.31 228 LEU A CA 1
ATOM 1669 C C . LEU A 1 228 ? 16.719 8.25 8.211 1 95.31 228 LEU A C 1
ATOM 1671 O O . LEU A 1 228 ? 17.859 7.953 8.57 1 95.31 228 LEU A O 1
ATOM 1675 N N . ARG A 1 229 ? 15.656 8.078 8.93 1 94.5 229 ARG A N 1
ATOM 1676 C CA . ARG A 1 229 ? 15.781 7.512 10.266 1 94.5 229 ARG A CA 1
ATOM 1677 C C . ARG A 1 229 ? 16.266 6.066 10.203 1 94.5 229 ARG A C 1
ATOM 1679 O O . ARG A 1 229 ? 17.078 5.645 11.023 1 94.5 229 ARG A O 1
ATOM 1686 N N . VAL A 1 230 ? 15.719 5.344 9.305 1 93.44 230 VAL A N 1
ATOM 1687 C CA . VAL A 1 230 ? 16.125 3.953 9.117 1 93.44 230 VAL A CA 1
ATOM 1688 C C . VAL A 1 230 ? 17.594 3.893 8.742 1 93.44 230 VAL A C 1
ATOM 1690 O O . VAL A 1 230 ? 18.359 3.078 9.281 1 93.44 230 VAL A O 1
ATOM 1693 N N . ALA A 1 231 ? 18 4.738 7.789 1 91.94 231 ALA A N 1
ATOM 1694 C CA . ALA A 1 231 ? 19.406 4.781 7.363 1 91.94 231 ALA A CA 1
ATOM 1695 C C . ALA A 1 231 ? 20.328 5.105 8.531 1 91.94 231 ALA A C 1
ATOM 1697 O O . ALA A 1 231 ? 21.391 4.496 8.68 1 91.94 231 ALA A O 1
ATOM 1698 N N . ASP A 1 232 ? 19.922 6.039 9.328 1 91.81 232 ASP A N 1
ATOM 1699 C CA . ASP A 1 232 ? 20.719 6.438 10.492 1 91.81 232 ASP A CA 1
ATOM 1700 C C . ASP A 1 232 ? 20.828 5.293 11.5 1 91.81 232 ASP A C 1
ATOM 1702 O O . ASP A 1 232 ? 21.906 5.062 12.062 1 91.81 232 ASP A O 1
ATOM 1706 N N . ALA A 1 233 ? 19.75 4.598 11.711 1 89.88 233 ALA A N 1
ATOM 1707 C CA . ALA A 1 233 ? 19.75 3.477 12.641 1 89.88 233 ALA A CA 1
ATOM 1708 C C . ALA A 1 233 ? 20.672 2.355 12.148 1 89.88 233 ALA A C 1
ATOM 1710 O O . ALA A 1 233 ? 21.359 1.712 12.953 1 89.88 233 ALA A O 1
ATOM 1711 N N . ARG A 1 234 ? 20.688 2.074 10.852 1 86.12 234 ARG A N 1
ATOM 1712 C CA . ARG A 1 234 ? 21.516 1.023 10.266 1 86.12 234 ARG A CA 1
ATOM 1713 C C . ARG A 1 234 ? 22.984 1.379 10.359 1 86.12 234 ARG A C 1
ATOM 1715 O O . ARG A 1 234 ? 23.828 0.504 10.57 1 86.12 234 ARG A O 1
ATOM 1722 N N . LYS A 1 235 ? 23.328 2.574 10.172 1 85 235 LYS A N 1
ATOM 1723 C CA . LYS A 1 235 ? 24.719 3.027 10.273 1 85 235 LYS A CA 1
ATOM 1724 C C . LYS A 1 235 ? 25.25 2.846 11.695 1 85 235 LYS A C 1
ATOM 1726 O O . LYS A 1 235 ? 26.391 2.428 11.883 1 85 235 LYS A O 1
ATOM 1731 N N . HIS A 1 236 ? 24.438 3.219 12.578 1 80 236 HIS A N 1
ATOM 1732 C CA . HIS A 1 236 ? 24.844 3.123 13.969 1 80 236 HIS A CA 1
ATOM 1733 C C . HIS A 1 236 ? 25 1.669 14.406 1 80 236 HIS A C 1
ATOM 1735 O O . HIS A 1 236 ? 25.875 1.343 15.211 1 80 236 HIS A O 1
ATOM 1741 N N . ALA A 1 237 ? 24.125 0.817 13.844 1 74.19 237 ALA A N 1
ATOM 1742 C CA . ALA A 1 237 ? 24.219 -0.606 14.156 1 74.19 237 ALA A CA 1
ATOM 1743 C C . ALA A 1 237 ? 25.469 -1.219 13.555 1 74.19 237 ALA A C 1
ATOM 1745 O O . ALA A 1 237 ? 26.109 -2.072 14.172 1 74.19 237 ALA A O 1
ATOM 1746 N N . SER A 1 238 ? 25.844 -0.807 12.391 1 71.19 238 SER A N 1
ATOM 1747 C CA . SER A 1 238 ? 27.031 -1.305 11.719 1 71.19 238 SER A CA 1
ATOM 1748 C C . SER A 1 238 ? 28.297 -0.859 12.445 1 71.19 238 SER A C 1
ATOM 1750 O O . SER A 1 238 ? 29.25 -1.625 12.57 1 71.19 238 SER A O 1
ATOM 1752 N N . LEU A 1 239 ? 28.266 0.381 12.953 1 65.5 239 LEU A N 1
ATOM 1753 C CA . LEU A 1 239 ? 29.406 0.914 13.695 1 65.5 239 LEU A CA 1
ATOM 1754 C C . LEU A 1 239 ? 29.547 0.214 15.039 1 65.5 239 LEU A C 1
ATOM 1756 O O . LEU A 1 239 ? 30.672 -0.006 15.508 1 65.5 239 LEU A O 1
ATOM 1760 N N . ALA A 1 240 ? 28.422 -0.029 15.586 1 68.06 240 ALA A N 1
ATOM 1761 C CA . ALA A 1 240 ? 28.453 -0.717 16.875 1 68.06 240 ALA A CA 1
ATOM 1762 C C . ALA A 1 240 ? 29 -2.137 16.719 1 68.06 240 ALA A C 1
ATOM 1764 O O . ALA A 1 240 ? 29.641 -2.662 17.625 1 68.06 240 ALA A O 1
ATOM 1765 N N . ASP A 1 241 ? 28.766 -2.844 15.609 1 55.94 241 ASP A N 1
ATOM 1766 C CA . ASP A 1 241 ? 29.266 -4.184 15.312 1 55.94 241 ASP A CA 1
ATOM 1767 C C . ASP A 1 241 ? 30.766 -4.164 15.039 1 55.94 241 ASP A C 1
ATOM 1769 O O . ASP A 1 241 ? 31.438 -5.18 15.203 1 55.94 241 ASP A O 1
ATOM 1773 N N . LEU A 1 242 ? 31.281 -3.117 14.555 1 56.53 242 LEU A N 1
ATOM 1774 C CA . LEU A 1 242 ? 32.719 -2.979 14.289 1 56.53 242 LEU A CA 1
ATOM 1775 C C . LEU A 1 242 ? 33.469 -2.66 15.57 1 56.53 242 LEU A C 1
ATOM 1777 O O . LEU A 1 242 ? 34.688 -2.871 15.641 1 56.53 242 LEU A O 1
ATOM 1781 N N . GLY A 1 243 ? 32.875 -2.025 16.5 1 42.59 243 GLY A N 1
ATOM 1782 C CA . GLY A 1 243 ? 33.594 -1.764 17.734 1 42.59 243 GLY A CA 1
ATOM 1783 C C . GLY A 1 243 ? 33.438 -2.885 18.75 1 42.59 243 GLY A C 1
ATOM 1784 O O . GLY A 1 243 ? 32.531 -3.697 18.656 1 42.59 243 GLY A O 1
ATOM 1785 N N . MET B 1 1 ? -18.719 -14 16.297 1 52.59 1 MET B N 1
ATOM 1786 C CA . MET B 1 1 ? -17.484 -14.18 15.555 1 52.59 1 MET B CA 1
ATOM 1787 C 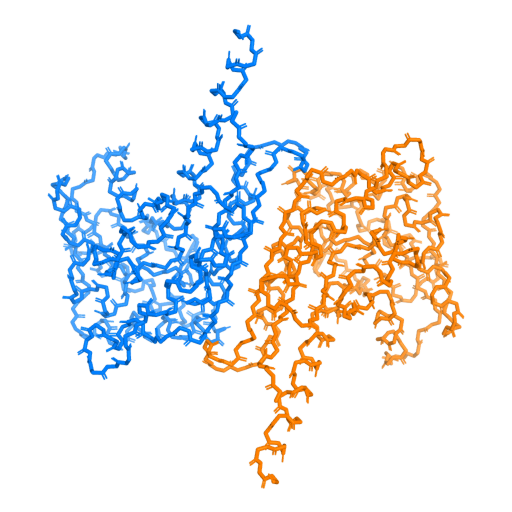C . MET B 1 1 ? -16.734 -12.859 15.422 1 52.59 1 MET B C 1
ATOM 1789 O O . MET B 1 1 ? -17.344 -11.797 15.352 1 52.59 1 MET B O 1
ATOM 1793 N N . SER B 1 2 ? -15.352 -12.859 15.695 1 71.19 2 SER B N 1
ATOM 1794 C CA . SER B 1 2 ? -14.539 -11.641 15.695 1 71.19 2 SER B CA 1
ATOM 1795 C C . SER B 1 2 ? -14.484 -11.008 14.312 1 71.19 2 SER B C 1
ATOM 1797 O O . SER B 1 2 ? -14.656 -11.695 13.305 1 71.19 2 SER B O 1
ATOM 1799 N N . GLU B 1 3 ? -14.562 -9.766 14.109 1 86.44 3 GLU B N 1
ATOM 1800 C CA . GLU B 1 3 ? -14.461 -9.016 12.859 1 86.44 3 GLU B CA 1
ATOM 1801 C C . GLU B 1 3 ? -13.273 -9.484 12.023 1 86.44 3 GLU B C 1
ATOM 1803 O O . GLU B 1 3 ? -12.172 -9.664 12.539 1 86.44 3 GLU B O 1
ATOM 1808 N N . PRO B 1 4 ? -13.555 -9.891 10.852 1 93.88 4 PRO B N 1
ATOM 1809 C CA . PRO B 1 4 ? -12.484 -10.375 9.984 1 93.88 4 PRO B CA 1
ATOM 1810 C C . PRO B 1 4 ? -11.352 -9.359 9.82 1 93.88 4 PRO B C 1
ATOM 1812 O O . PRO B 1 4 ? -11.609 -8.156 9.719 1 93.88 4 PRO B O 1
ATOM 1815 N N . VAL B 1 5 ? -10.148 -9.828 9.922 1 97.5 5 VAL B N 1
ATOM 1816 C CA . VAL B 1 5 ? -8.938 -9.055 9.664 1 97.5 5 VAL B CA 1
ATOM 1817 C C . VAL B 1 5 ? -8.086 -9.75 8.609 1 97.5 5 VAL B C 1
ATOM 1819 O O . VAL B 1 5 ? -7.711 -10.914 8.773 1 97.5 5 VAL B O 1
ATOM 1822 N N . ILE B 1 6 ? -7.855 -9.086 7.523 1 98.5 6 ILE B N 1
ATOM 1823 C CA . ILE B 1 6 ? -7.008 -9.648 6.473 1 98.5 6 ILE B CA 1
ATOM 1824 C C . ILE B 1 6 ? -5.539 -9.461 6.84 1 98.5 6 ILE B C 1
ATOM 1826 O O . ILE B 1 6 ? -5.102 -8.344 7.133 1 98.5 6 ILE B O 1
ATOM 1830 N N . GLY B 1 7 ? -4.801 -10.555 6.914 1 98.88 7 GLY B N 1
ATOM 1831 C CA . GLY B 1 7 ? -3.352 -10.508 7.02 1 98.88 7 GLY B CA 1
ATOM 1832 C C . GLY B 1 7 ? -2.648 -10.656 5.684 1 98.88 7 GLY B C 1
ATOM 1833 O O . GLY B 1 7 ? -2.885 -11.617 4.949 1 98.88 7 GLY B O 1
ATOM 1834 N N . ILE B 1 8 ? -1.843 -9.695 5.367 1 98.94 8 ILE B N 1
ATOM 1835 C CA . ILE B 1 8 ? -1.063 -9.75 4.133 1 98.94 8 ILE B CA 1
ATOM 1836 C C . ILE B 1 8 ? 0.398 -10.047 4.461 1 98.94 8 ILE B C 1
ATOM 1838 O O . ILE B 1 8 ? 1.06 -9.273 5.148 1 98.94 8 ILE B O 1
ATOM 1842 N N . LEU B 1 9 ? 0.848 -11.18 4.062 1 98.81 9 LEU B N 1
ATOM 1843 C CA . LEU B 1 9 ? 2.256 -11.555 4.156 1 98.81 9 LEU B CA 1
ATOM 1844 C C . LEU B 1 9 ? 3.016 -11.117 2.906 1 98.81 9 LEU B C 1
ATOM 1846 O O . LEU B 1 9 ? 2.979 -11.805 1.882 1 98.81 9 LEU B O 1
ATOM 1850 N N . GLY B 1 10 ? 3.658 -9.93 3.043 1 98.31 10 GLY B N 1
ATOM 1851 C CA . GLY B 1 10 ? 4.285 -9.297 1.892 1 98.31 10 GLY B CA 1
ATOM 1852 C C . GLY B 1 10 ? 5.766 -9.047 2.082 1 98.31 10 GLY B C 1
ATOM 1853 O O . GLY B 1 10 ? 6.422 -9.727 2.875 1 98.31 10 GLY B O 1
ATOM 1854 N N . GLY B 1 11 ? 6.312 -8.234 1.212 1 96.94 11 GLY B N 1
ATOM 1855 C CA . GLY B 1 11 ? 7.723 -7.875 1.263 1 96.94 11 GLY B CA 1
ATOM 1856 C C . GLY B 1 11 ? 8.57 -8.641 0.267 1 96.94 11 GLY B C 1
ATOM 1857 O O . GLY B 1 11 ? 9.734 -8.305 0.051 1 96.94 11 GLY B O 1
ATOM 1858 N N . MET B 1 12 ? 8.016 -9.703 -0.334 1 95.94 12 MET B N 1
ATOM 1859 C CA . MET B 1 12 ? 8.703 -10.469 -1.378 1 95.94 12 MET B CA 1
ATOM 1860 C C . MET B 1 12 ? 8.578 -9.766 -2.729 1 95.94 12 MET B C 1
ATOM 1862 O O . MET B 1 12 ? 8.367 -10.422 -3.752 1 95.94 12 MET B O 1
ATOM 1866 N N . GLY B 1 13 ? 8.695 -8.531 -2.732 1 95.5 13 GLY B N 1
ATOM 1867 C CA . GLY B 1 13 ? 8.43 -7.473 -3.691 1 95.5 13 GLY B CA 1
ATOM 1868 C C . GLY B 1 13 ? 7.613 -6.332 -3.107 1 95.5 13 GLY B C 1
ATOM 1869 O O . GLY B 1 13 ? 6.383 -6.363 -3.137 1 95.5 13 GLY B O 1
ATOM 1870 N N . PRO B 1 14 ? 8.375 -5.422 -2.469 1 96.69 14 PRO B N 1
ATOM 1871 C CA . PRO B 1 14 ? 7.703 -4.34 -1.745 1 96.69 14 PRO B CA 1
ATOM 1872 C C . PRO B 1 14 ? 6.715 -3.566 -2.617 1 96.69 14 PRO B C 1
ATOM 1874 O O . PRO B 1 14 ? 5.59 -3.295 -2.191 1 96.69 14 PRO B O 1
ATOM 1877 N N . ALA B 1 15 ? 7.109 -3.264 -3.844 1 96.94 15 ALA B N 1
ATOM 1878 C CA . ALA B 1 15 ? 6.215 -2.547 -4.746 1 96.94 15 ALA B CA 1
ATOM 1879 C C . ALA B 1 15 ? 4.973 -3.375 -5.062 1 96.94 15 ALA B C 1
ATOM 1881 O O . ALA B 1 15 ? 3.861 -2.842 -5.125 1 96.94 15 ALA B O 1
ATOM 1882 N N . ALA B 1 16 ? 5.125 -4.688 -5.207 1 97.5 16 ALA B N 1
ATOM 1883 C CA . ALA B 1 16 ? 4.004 -5.586 -5.469 1 97.5 16 ALA B CA 1
ATOM 1884 C C . ALA B 1 16 ? 3.072 -5.668 -4.266 1 97.5 16 ALA B C 1
ATOM 1886 O O . ALA B 1 16 ? 1.851 -5.73 -4.418 1 97.5 16 ALA B O 1
ATOM 1887 N N . THR B 1 17 ? 3.65 -5.668 -3.062 1 98.44 17 THR B N 1
ATOM 1888 C CA . THR B 1 17 ? 2.846 -5.676 -1.846 1 98.44 17 THR B CA 1
ATOM 1889 C C . THR B 1 17 ? 2.006 -4.402 -1.747 1 98.44 17 THR B C 1
ATOM 1891 O O . THR B 1 17 ? 0.809 -4.465 -1.457 1 98.44 17 THR B O 1
ATOM 1894 N N . ALA B 1 18 ? 2.645 -3.281 -2.023 1 98.5 18 ALA B N 1
ATOM 1895 C CA . ALA B 1 18 ? 1.931 -2.008 -2.004 1 98.5 18 ALA B CA 1
ATOM 1896 C C . ALA B 1 18 ? 0.814 -1.99 -3.045 1 98.5 18 ALA B C 1
ATOM 1898 O O . ALA B 1 18 ? -0.3 -1.545 -2.762 1 98.5 18 ALA B O 1
ATOM 1899 N N . ASP B 1 19 ? 1.126 -2.473 -4.207 1 98.19 19 ASP B N 1
ATOM 1900 C CA . ASP B 1 19 ? 0.147 -2.533 -5.289 1 98.19 19 ASP B CA 1
ATOM 1901 C C . ASP B 1 19 ? -1.036 -3.42 -4.906 1 98.19 19 ASP B C 1
ATOM 1903 O O . ASP B 1 19 ? -2.189 -3.078 -5.18 1 98.19 19 ASP B O 1
ATOM 1907 N N . PHE B 1 20 ? -0.725 -4.547 -4.289 1 98.88 20 PHE B N 1
ATOM 1908 C CA . PHE B 1 20 ? -1.79 -5.457 -3.879 1 98.88 20 PHE B CA 1
ATOM 1909 C C . PHE B 1 20 ? -2.734 -4.773 -2.896 1 98.88 20 PHE B C 1
ATOM 1911 O O . PHE B 1 20 ? -3.955 -4.871 -3.031 1 98.88 20 PHE B O 1
ATOM 1918 N N . TYR B 1 21 ? -2.174 -4.117 -1.895 1 98.81 21 TYR B N 1
ATOM 1919 C CA . TYR B 1 21 ? -3.016 -3.43 -0.921 1 98.81 21 TYR B CA 1
ATOM 1920 C C . TYR B 1 21 ? -3.865 -2.359 -1.595 1 98.81 21 TYR B C 1
ATOM 1922 O O . TYR B 1 21 ? -5.047 -2.201 -1.274 1 98.81 21 TYR B O 1
ATOM 1930 N N . SER B 1 22 ? -3.283 -1.628 -2.572 1 97.88 22 SER B N 1
ATOM 1931 C CA . SER B 1 22 ? -4.035 -0.633 -3.33 1 97.88 22 SER B CA 1
ATOM 1932 C C . SER B 1 22 ? -5.199 -1.272 -4.082 1 97.88 22 SER B C 1
ATOM 1934 O O . SER B 1 22 ? -6.301 -0.724 -4.109 1 97.88 22 SER B O 1
ATOM 1936 N N . LYS B 1 23 ? -4.941 -2.412 -4.672 1 97.62 23 LYS B N 1
ATOM 1937 C CA . LYS B 1 23 ? -5.988 -3.133 -5.391 1 97.62 23 LYS B CA 1
ATOM 1938 C C . LYS B 1 23 ? -7.113 -3.553 -4.449 1 97.62 23 LYS B C 1
ATOM 1940 O O . LYS B 1 23 ? -8.289 -3.406 -4.777 1 97.62 23 LYS B O 1
ATOM 1945 N N . LEU B 1 24 ? -6.676 -4.102 -3.277 1 97.75 24 LEU B N 1
ATOM 1946 C CA . LEU B 1 24 ? -7.652 -4.527 -2.283 1 97.75 24 LEU B CA 1
ATOM 1947 C C . LEU B 1 24 ? -8.562 -3.369 -1.886 1 97.75 24 LEU B C 1
ATOM 1949 O O . LEU B 1 24 ? -9.781 -3.521 -1.833 1 97.75 24 LEU B O 1
ATOM 1953 N N . VAL B 1 25 ? -7.973 -2.182 -1.687 1 96.69 25 VAL B N 1
ATOM 1954 C CA . VAL B 1 25 ? -8.711 -0.989 -1.29 1 96.69 25 VAL B CA 1
ATOM 1955 C C . VAL B 1 25 ? -9.633 -0.553 -2.426 1 96.69 25 VAL B C 1
ATOM 1957 O O . VAL B 1 25 ? -10.82 -0.302 -2.205 1 96.69 25 VAL B O 1
ATOM 1960 N N . ALA B 1 26 ? -9.109 -0.53 -3.623 1 95.12 26 ALA B N 1
ATOM 1961 C CA . ALA B 1 26 ? -9.859 -0.038 -4.777 1 95.12 26 ALA B CA 1
ATOM 1962 C C . ALA B 1 26 ? -11.047 -0.942 -5.086 1 95.12 26 ALA B C 1
ATOM 1964 O O . ALA B 1 26 ? -12.094 -0.47 -5.547 1 95.12 26 ALA B O 1
ATOM 1965 N N . LEU B 1 27 ? -10.891 -2.213 -4.797 1 95.56 27 LEU B N 1
ATOM 1966 C CA . LEU B 1 27 ? -11.922 -3.189 -5.152 1 95.56 27 LEU B CA 1
ATOM 1967 C C . LEU B 1 27 ? -12.969 -3.291 -4.055 1 95.56 27 LEU B C 1
ATOM 1969 O O . LEU B 1 27 ? -14.023 -3.912 -4.25 1 95.56 27 LEU B O 1
ATOM 1973 N N . THR B 1 28 ? -12.641 -2.768 -2.855 1 93.44 28 THR B N 1
ATOM 1974 C CA . THR B 1 28 ? -13.602 -2.82 -1.763 1 93.44 28 THR B CA 1
ATOM 1975 C C . THR B 1 28 ? -14.82 -1.959 -2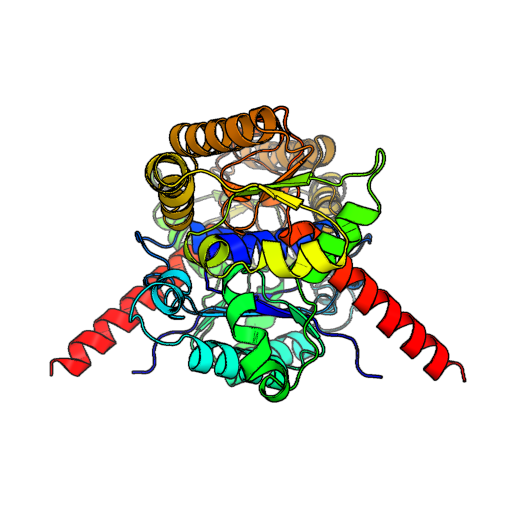.076 1 93.44 28 THR B C 1
ATOM 1977 O O . THR B 1 28 ? -14.688 -0.766 -2.359 1 93.44 28 THR B O 1
ATOM 1980 N N . PRO B 1 29 ? -15.922 -2.672 -2.115 1 79.31 29 PRO B N 1
ATOM 1981 C CA . PRO B 1 29 ? -17.125 -1.871 -2.33 1 79.31 29 PRO B CA 1
ATOM 1982 C C . PRO B 1 29 ? -17.438 -0.934 -1.164 1 79.31 29 PRO B C 1
ATOM 1984 O O . PRO B 1 29 ? -16.984 -1.173 -0.042 1 79.31 29 PRO B O 1
ATOM 1987 N N . GLY B 1 30 ? -18.047 0.222 -1.407 1 71 30 GLY B N 1
ATOM 1988 C CA . GLY B 1 30 ? -18.484 1.058 -0.299 1 71 30 GLY B CA 1
ATOM 1989 C C . GLY B 1 30 ? -18.172 2.529 -0.503 1 71 30 GLY B C 1
ATOM 1990 O O . GLY B 1 30 ? -17.453 2.893 -1.439 1 71 30 GLY B O 1
ATOM 1991 N N . SER B 1 31 ? -18.859 3.176 0.345 1 67.88 31 SER B N 1
ATOM 1992 C CA . SER B 1 31 ? -18.828 4.629 0.197 1 67.88 31 SER B CA 1
ATOM 1993 C C . SER B 1 31 ? -18.094 5.289 1.359 1 67.88 31 SER B C 1
ATOM 1995 O O . SER B 1 31 ? -17.859 6.5 1.35 1 67.88 31 SER B O 1
ATOM 1997 N N . THR B 1 32 ? -17.703 4.406 2.354 1 73.5 32 THR B N 1
ATOM 1998 C CA . THR B 1 32 ? -17.031 5.012 3.5 1 73.5 32 THR B CA 1
ATOM 1999 C C . THR B 1 32 ? -15.836 4.176 3.934 1 73.5 32 THR B C 1
ATOM 2001 O O . THR B 1 32 ? -15.719 3.004 3.568 1 73.5 32 THR B O 1
ATOM 2004 N N . ASP B 1 33 ? -14.961 4.785 4.676 1 73.81 33 ASP B N 1
ATOM 2005 C CA . ASP B 1 33 ? -13.789 4.102 5.211 1 73.81 33 ASP B CA 1
ATOM 2006 C C . ASP B 1 33 ? -14.195 2.875 6.027 1 73.81 33 ASP B C 1
ATOM 2008 O O . ASP B 1 33 ? -13.57 1.82 5.93 1 73.81 33 ASP B O 1
ATOM 2012 N N . GLN B 1 34 ? -15.289 2.973 6.699 1 72.94 34 GLN B N 1
ATOM 2013 C CA . GLN B 1 34 ? -15.664 1.982 7.703 1 72.94 34 GLN B CA 1
ATOM 2014 C C . GLN B 1 34 ? -16.156 0.694 7.043 1 72.94 34 GLN B C 1
ATOM 2016 O O . GLN B 1 34 ? -16.234 -0.351 7.691 1 72.94 34 GLN B O 1
ATOM 2021 N N . GLU B 1 35 ? -16.375 0.7 5.746 1 81.06 35 GLU B N 1
ATOM 2022 C CA . GLU B 1 35 ? -16.812 -0.483 5.008 1 81.06 35 GLU B CA 1
ATOM 2023 C C . GLU B 1 35 ? -15.625 -1.318 4.551 1 81.06 35 GLU B C 1
ATOM 2025 O O . GLU B 1 35 ? -15.789 -2.48 4.168 1 81.06 35 GLU B O 1
ATOM 2030 N N . HIS B 1 36 ? -14.469 -0.742 4.715 1 91.44 36 HIS B N 1
ATOM 2031 C CA . HIS B 1 36 ? -13.258 -1.469 4.359 1 91.44 36 HIS B CA 1
ATOM 2032 C C . HIS B 1 36 ? -12.883 -2.48 5.438 1 91.44 36 HIS B C 1
ATOM 2034 O O . HIS B 1 36 ? -13.203 -2.283 6.613 1 91.44 36 HIS B O 1
ATOM 2040 N N . PRO B 1 37 ? -12.305 -3.537 5.102 1 94.38 37 PRO B N 1
ATOM 2041 C CA . PRO B 1 37 ? -11.836 -4.469 6.129 1 94.38 37 PRO B CA 1
ATOM 2042 C C . PRO B 1 37 ? -10.594 -3.963 6.863 1 94.38 37 PRO B C 1
ATOM 2044 O O . PRO B 1 37 ? -9.828 -3.166 6.312 1 94.38 37 PRO B O 1
ATOM 2047 N N . LYS B 1 38 ? -10.453 -4.41 8.117 1 97.19 38 LYS B N 1
ATOM 2048 C CA . LYS B 1 38 ? -9.164 -4.27 8.789 1 97.19 38 LYS B CA 1
ATOM 2049 C C . LYS B 1 38 ? -8.086 -5.094 8.086 1 97.19 38 LYS B C 1
ATOM 2051 O O . LYS B 1 38 ? -8.344 -6.219 7.652 1 97.19 38 LYS B O 1
ATOM 2056 N N . VAL B 1 39 ? -6.961 -4.488 7.973 1 98.62 39 VAL B N 1
ATOM 2057 C CA . VAL B 1 39 ? -5.844 -5.145 7.301 1 98.62 39 VAL B CA 1
ATOM 2058 C C . VAL B 1 39 ? -4.578 -4.996 8.141 1 98.62 39 VAL B C 1
ATOM 2060 O O . VAL B 1 39 ? -4.305 -3.92 8.68 1 98.62 39 VAL B O 1
ATOM 2063 N N . VAL B 1 40 ? -3.859 -6.035 8.32 1 98.88 40 VAL B N 1
ATOM 2064 C CA . VAL B 1 40 ? -2.498 -5.992 8.844 1 98.88 40 VAL B CA 1
ATOM 2065 C C . VAL B 1 40 ? -1.525 -6.535 7.805 1 98.88 40 VAL B C 1
ATOM 2067 O O . VAL B 1 40 ? -1.781 -7.574 7.188 1 98.88 40 VAL B O 1
ATOM 2070 N N . ILE B 1 41 ? -0.457 -5.797 7.559 1 98.94 41 ILE B N 1
ATOM 2071 C CA . ILE B 1 41 ? 0.54 -6.184 6.566 1 98.94 41 ILE B CA 1
ATOM 2072 C C . ILE B 1 41 ? 1.894 -6.383 7.242 1 98.94 41 ILE B C 1
ATOM 2074 O O . ILE B 1 41 ? 2.34 -5.531 8.016 1 98.94 41 ILE B O 1
ATOM 2078 N N . TRP B 1 42 ? 2.492 -7.469 7.035 1 98.88 42 TRP B N 1
ATOM 2079 C CA . TRP B 1 42 ? 3.896 -7.715 7.348 1 98.88 42 TRP B CA 1
ATOM 2080 C C . TRP B 1 42 ? 4.73 -7.797 6.07 1 98.88 42 TRP B C 1
ATOM 2082 O O . TRP B 1 42 ? 4.648 -8.773 5.328 1 98.88 42 TRP B O 1
ATOM 2092 N N . ALA B 1 43 ? 5.469 -6.766 5.824 1 98.5 43 ALA B N 1
ATOM 2093 C CA . ALA B 1 43 ? 6.324 -6.691 4.641 1 98.5 43 ALA B CA 1
ATOM 2094 C C . ALA B 1 43 ? 7.793 -6.844 5.012 1 98.5 43 ALA B C 1
ATOM 2096 O O . ALA B 1 43 ? 8.422 -5.895 5.48 1 98.5 43 ALA B O 1
ATOM 2097 N N . ASP B 1 44 ? 8.312 -8 4.789 1 97.75 44 ASP B N 1
ATOM 2098 C CA . ASP B 1 44 ? 9.703 -8.32 5.102 1 97.75 44 ASP B CA 1
ATOM 2099 C C . ASP B 1 44 ? 10.508 -8.562 3.828 1 97.75 44 ASP B C 1
ATOM 2101 O O . ASP B 1 44 ? 10.484 -9.672 3.279 1 97.75 44 ASP B O 1
ATOM 2105 N N . PRO B 1 45 ? 11.25 -7.57 3.412 1 95.81 45 PRO B N 1
ATOM 2106 C CA . PRO B 1 45 ? 11.984 -7.711 2.154 1 95.81 45 PRO B CA 1
ATOM 2107 C C . PRO B 1 45 ? 13.211 -8.617 2.285 1 95.81 45 PRO B C 1
ATOM 2109 O O . PRO B 1 45 ? 13.875 -8.914 1.287 1 95.81 45 PRO B O 1
ATOM 2112 N N . THR B 1 46 ? 13.508 -9.07 3.494 1 94.94 46 THR B N 1
ATOM 2113 C CA . THR B 1 46 ? 14.688 -9.898 3.695 1 94.94 46 THR B CA 1
ATOM 2114 C C . THR B 1 46 ? 14.375 -11.367 3.42 1 94.94 46 THR B C 1
ATOM 2116 O O . THR B 1 46 ? 15.258 -12.219 3.488 1 94.94 46 THR B O 1
ATOM 2119 N N . VAL B 1 47 ? 13.109 -11.703 3.145 1 96.5 47 VAL B N 1
ATOM 2120 C CA . VAL B 1 47 ? 12.789 -13.055 2.711 1 96.5 47 VAL B CA 1
ATOM 2121 C C . VAL B 1 47 ? 13.703 -13.461 1.559 1 96.5 47 VAL B C 1
ATOM 2123 O O . VAL B 1 47 ? 13.836 -12.734 0.574 1 96.5 47 VAL B O 1
ATOM 2126 N N . PRO B 1 48 ? 14.266 -14.594 1.679 1 95.5 48 PRO B N 1
ATOM 2127 C CA . PRO B 1 48 ? 15.172 -15.031 0.612 1 95.5 48 PRO B CA 1
ATOM 2128 C C . PRO B 1 48 ? 14.469 -15.164 -0.736 1 95.5 48 PRO B C 1
ATOM 2130 O O . PRO B 1 48 ? 13.266 -15.438 -0.785 1 95.5 48 PRO B O 1
ATOM 2133 N N . ASP B 1 49 ? 15.25 -14.953 -1.775 1 94.31 49 ASP B N 1
ATOM 2134 C CA . ASP B 1 49 ? 14.719 -15.055 -3.129 1 94.31 49 ASP B CA 1
ATOM 2135 C C . ASP B 1 49 ? 14.117 -16.438 -3.379 1 94.31 49 ASP B C 1
ATOM 2137 O O . ASP B 1 49 ? 14.828 -17.438 -3.357 1 94.31 49 ASP B O 1
ATOM 2141 N N . ARG B 1 50 ? 12.883 -16.469 -3.631 1 96.12 50 ARG B N 1
ATOM 2142 C CA . ARG B 1 50 ? 12.156 -17.719 -3.807 1 96.12 50 ARG B CA 1
ATOM 2143 C C . ARG B 1 50 ? 12.633 -18.453 -5.051 1 96.12 50 ARG B C 1
ATOM 2145 O O . ARG B 1 50 ? 12.742 -19.688 -5.047 1 96.12 50 ARG B O 1
ATOM 2152 N N . THR B 1 51 ? 12.938 -17.703 -6.078 1 95.44 51 THR B N 1
ATOM 2153 C CA . THR B 1 51 ? 13.406 -18.328 -7.309 1 95.44 51 THR B CA 1
ATOM 2154 C C . THR B 1 51 ? 14.719 -19.062 -7.07 1 95.44 51 THR B C 1
ATOM 2156 O O . THR B 1 51 ? 14.867 -20.234 -7.461 1 95.44 51 THR B O 1
ATOM 2159 N N . LEU B 1 52 ? 15.625 -18.391 -6.395 1 95.12 52 LEU B N 1
ATOM 2160 C CA . LEU B 1 52 ? 16.922 -19.016 -6.105 1 95.12 52 LEU B CA 1
ATOM 2161 C C . LEU B 1 52 ? 16.734 -20.234 -5.207 1 95.12 52 LEU B C 1
ATOM 2163 O O . LEU B 1 52 ? 17.422 -21.25 -5.391 1 95.12 52 LEU B O 1
ATOM 2167 N N . ALA B 1 53 ? 15.852 -20.172 -4.281 1 96.38 53 ALA B N 1
ATOM 2168 C CA . ALA B 1 53 ? 15.594 -21.281 -3.367 1 96.38 53 ALA B CA 1
ATOM 2169 C C . ALA B 1 53 ? 15.062 -22.5 -4.121 1 96.38 53 ALA B C 1
ATOM 2171 O O . ALA B 1 53 ? 15.359 -23.641 -3.76 1 96.38 53 ALA B O 1
ATOM 2172 N N . LEU B 1 54 ? 14.312 -22.234 -5.18 1 95.81 54 LEU B N 1
ATOM 2173 C CA . LEU B 1 54 ? 13.641 -23.312 -5.898 1 95.81 54 LEU B CA 1
ATOM 2174 C C . LEU B 1 54 ? 14.531 -23.875 -7.004 1 95.81 54 LEU B C 1
ATOM 2176 O O . LEU B 1 54 ? 14.367 -25.031 -7.418 1 95.81 54 LEU B O 1
ATOM 2180 N N . THR B 1 55 ? 15.43 -23.078 -7.547 1 94 55 THR B N 1
ATOM 2181 C CA . THR B 1 55 ? 16.125 -23.469 -8.773 1 94 55 THR B CA 1
ATOM 2182 C C . THR B 1 55 ? 17.609 -23.703 -8.5 1 94 55 THR B C 1
ATOM 2184 O O . THR B 1 55 ? 18.297 -24.344 -9.297 1 94 55 THR B O 1
ATOM 2187 N N . GLU B 1 56 ? 17.969 -23.109 -7.457 1 92.31 56 GLU B N 1
ATOM 2188 C CA . GLU B 1 56 ? 19.375 -23.219 -7.078 1 92.31 56 GLU B CA 1
ATOM 2189 C C . GLU B 1 56 ? 19.531 -23.594 -5.605 1 92.31 56 GLU B C 1
ATOM 2191 O O . GLU B 1 56 ? 18.656 -24.25 -5.035 1 92.31 56 GLU B O 1
ATOM 2196 N N . ASP B 1 57 ? 20.641 -23.453 -4.984 1 92.81 57 ASP B N 1
ATOM 2197 C CA . ASP B 1 57 ? 20.891 -23.766 -3.584 1 92.81 57 ASP B CA 1
ATOM 2198 C C . ASP B 1 57 ? 20.781 -22.531 -2.707 1 92.81 57 ASP B C 1
ATOM 2200 O O . ASP B 1 57 ? 21.594 -22.312 -1.807 1 92.81 57 ASP B O 1
ATOM 2204 N N . GLY B 1 58 ? 19.797 -21.75 -3.086 1 94.62 58 GLY B N 1
ATOM 2205 C CA . GLY B 1 58 ? 19.578 -20.562 -2.264 1 94.62 58 GLY B CA 1
ATOM 2206 C C . GLY B 1 58 ? 18.922 -20.875 -0.932 1 94.62 58 GLY B C 1
ATOM 2207 O O . GLY B 1 58 ? 18.406 -21.969 -0.729 1 94.62 58 GLY B O 1
ATOM 2208 N N . PRO B 1 59 ? 18.969 -19.906 -0.064 1 96.44 59 PRO B N 1
ATOM 2209 C CA . PRO B 1 59 ? 18.375 -20.109 1.263 1 96.44 59 PRO B CA 1
ATOM 2210 C C . PRO B 1 59 ? 16.875 -20.344 1.21 1 96.44 59 PRO B C 1
ATOM 2212 O O . PRO B 1 59 ? 16.172 -19.734 0.39 1 96.44 59 PR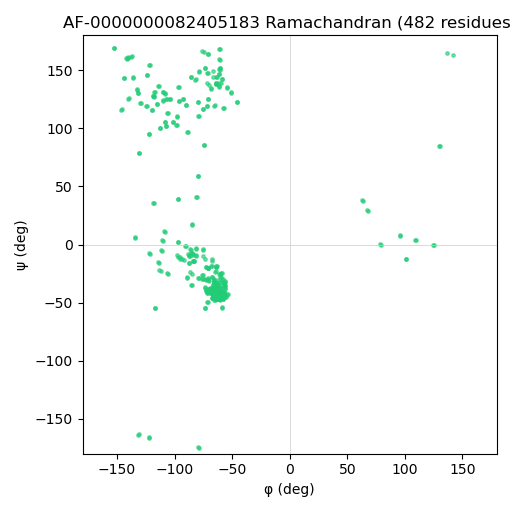O B O 1
ATOM 2215 N N . ASP B 1 60 ? 16.391 -21.219 2.109 1 97.38 60 ASP B N 1
ATOM 2216 C CA . ASP B 1 60 ? 14.969 -21.531 2.248 1 97.38 60 ASP B CA 1
ATOM 2217 C C . ASP B 1 60 ? 14.211 -20.359 2.854 1 97.38 60 ASP B C 1
ATOM 2219 O O . ASP B 1 60 ? 14.531 -19.906 3.953 1 97.38 60 ASP B O 1
ATOM 2223 N N . PRO B 1 61 ? 13.172 -19.922 2.16 1 97.5 61 PRO B N 1
ATOM 2224 C CA . PRO B 1 61 ? 12.43 -18.766 2.674 1 97.5 61 PRO B CA 1
ATOM 2225 C C . PRO B 1 61 ? 11.43 -19.156 3.766 1 97.5 61 PRO B C 1
ATOM 2227 O O . PRO B 1 61 ? 10.844 -18.266 4.398 1 97.5 61 PRO B O 1
ATOM 2230 N N . THR B 1 62 ? 11.266 -20.422 4.102 1 98 62 THR B N 1
ATOM 2231 C CA . THR B 1 62 ? 10.203 -20.953 4.949 1 98 62 THR B CA 1
ATOM 2232 C C . THR B 1 62 ? 10.25 -20.312 6.332 1 98 62 THR B C 1
ATOM 2234 O O . THR B 1 62 ? 9.219 -19.891 6.863 1 98 62 THR B O 1
ATOM 2237 N N . PRO B 1 63 ? 11.438 -20.125 6.93 1 98.06 63 PRO B N 1
ATOM 2238 C CA . PRO B 1 63 ? 11.453 -19.516 8.258 1 98.06 63 PRO B CA 1
ATOM 2239 C C . PRO B 1 63 ? 10.891 -18.094 8.25 1 98.06 63 PRO B C 1
ATOM 2241 O O . PRO B 1 63 ? 10.234 -17.672 9.211 1 98.06 63 PRO B O 1
ATOM 2244 N N . TRP B 1 64 ? 11.086 -17.375 7.23 1 97.62 64 TRP B N 1
ATOM 2245 C CA . TRP B 1 64 ? 10.578 -16.016 7.109 1 97.62 64 TRP B CA 1
ATOM 2246 C C . TRP B 1 64 ? 9.062 -16.016 6.918 1 97.62 64 TRP B C 1
ATOM 2248 O O . TRP B 1 64 ? 8.352 -15.188 7.496 1 97.62 64 TRP B O 1
ATOM 2258 N N . LEU B 1 65 ? 8.617 -16.953 6.094 1 98.56 65 LEU B N 1
ATOM 2259 C CA . LEU B 1 65 ? 7.184 -17.062 5.863 1 98.56 65 LEU B CA 1
ATOM 2260 C C . LEU B 1 65 ? 6.445 -17.406 7.156 1 98.56 65 LEU B C 1
ATOM 2262 O O . LEU B 1 65 ? 5.426 -16.781 7.473 1 98.56 65 LEU B O 1
ATOM 2266 N N . LEU B 1 66 ? 7 -18.297 7.918 1 98.69 66 LEU B N 1
ATOM 2267 C CA . LEU B 1 66 ? 6.379 -18.734 9.164 1 98.69 66 LEU B CA 1
ATOM 2268 C C . LEU B 1 66 ? 6.418 -17.609 10.203 1 98.69 66 LEU B C 1
ATOM 2270 O O . LEU B 1 66 ? 5.441 -17.406 10.93 1 98.69 66 LEU B O 1
ATOM 2274 N N . ARG B 1 67 ? 7.492 -16.906 10.25 1 98.12 67 ARG B N 1
ATOM 2275 C CA . ARG B 1 67 ? 7.594 -15.781 11.164 1 98.12 67 ARG B CA 1
ATOM 2276 C C . ARG B 1 67 ? 6.566 -14.703 10.82 1 98.12 67 ARG B C 1
ATOM 2278 O O . ARG B 1 67 ? 5.898 -14.172 11.711 1 98.12 67 ARG B O 1
ATOM 2285 N N . GLY B 1 68 ? 6.496 -14.391 9.562 1 98.5 68 GLY B N 1
ATOM 2286 C CA . GLY B 1 68 ? 5.516 -13.406 9.141 1 98.5 68 GLY B CA 1
ATOM 2287 C C . GLY B 1 68 ? 4.09 -13.82 9.438 1 98.5 68 GLY B C 1
ATOM 2288 O O . GLY B 1 68 ? 3.281 -13 9.891 1 98.5 68 GLY B O 1
ATOM 2289 N N . ALA B 1 69 ? 3.791 -15.078 9.234 1 98.62 69 ALA B N 1
ATOM 2290 C CA . ALA B 1 69 ? 2.463 -15.602 9.547 1 98.62 69 ALA B CA 1
ATOM 2291 C C . ALA B 1 69 ? 2.156 -15.477 11.031 1 98.62 69 ALA B C 1
ATOM 2293 O O . ALA B 1 69 ? 1.037 -15.125 11.422 1 98.62 69 ALA B O 1
ATOM 2294 N N . ARG B 1 70 ? 3.104 -15.75 11.828 1 98.5 70 ARG B N 1
ATOM 2295 C CA . ARG B 1 70 ? 2.93 -15.633 13.273 1 98.5 70 ARG B CA 1
ATOM 2296 C C . ARG B 1 70 ? 2.652 -14.188 13.672 1 98.5 70 ARG B C 1
ATOM 2298 O O . ARG B 1 70 ? 1.749 -13.922 14.469 1 98.5 70 ARG B O 1
ATOM 2305 N N . VAL B 1 71 ? 3.443 -13.266 13.133 1 98.62 71 VAL B N 1
ATOM 2306 C CA . VAL B 1 71 ? 3.25 -11.844 13.414 1 98.62 71 VAL B CA 1
ATOM 2307 C C . VAL B 1 71 ? 1.823 -11.438 13.055 1 98.62 71 VAL B C 1
ATOM 2309 O O . VAL B 1 71 ? 1.14 -10.789 13.844 1 98.62 71 VAL B O 1
ATOM 2312 N N . LEU B 1 72 ? 1.382 -11.891 11.906 1 98.81 72 LEU B N 1
ATOM 2313 C CA . LEU B 1 72 ? 0.053 -11.523 11.43 1 98.81 72 LEU B CA 1
ATOM 2314 C C . LEU B 1 72 ? -1.029 -12.148 12.305 1 98.81 72 LEU B C 1
ATOM 2316 O O . LEU B 1 72 ? -2.012 -11.484 12.648 1 98.81 72 LEU B O 1
ATOM 2320 N N . ARG B 1 73 ? -0.811 -13.383 12.656 1 98.19 73 ARG B N 1
ATOM 2321 C CA . ARG B 1 73 ? -1.759 -14.055 13.531 1 98.19 73 ARG B CA 1
ATOM 2322 C C . ARG B 1 73 ? -1.854 -13.352 14.883 1 98.19 73 ARG B C 1
ATOM 2324 O O . ARG B 1 73 ? -2.951 -13.086 15.375 1 98.19 73 ARG B O 1
ATOM 2331 N N . GLU B 1 74 ? -0.75 -12.984 15.422 1 98.06 74 GLU B N 1
ATOM 2332 C CA . GLU B 1 74 ? -0.699 -12.328 16.734 1 98.06 74 GLU B CA 1
ATOM 2333 C C . GLU B 1 74 ? -1.255 -10.914 16.656 1 98.06 74 GLU B C 1
ATOM 2335 O O . GLU B 1 74 ? -1.655 -10.344 17.672 1 98.06 74 GLU B O 1
ATOM 2340 N N . SER B 1 75 ? -1.286 -10.391 15.484 1 98.06 75 SER B N 1
ATOM 2341 C CA . SER B 1 75 ? -1.844 -9.062 15.273 1 98.06 75 SER B CA 1
ATOM 2342 C C . SER B 1 75 ? -3.361 -9.109 15.125 1 98.06 75 SER B C 1
ATOM 2344 O O . SER B 1 75 ? -4.016 -8.07 15.016 1 98.06 75 SER B O 1
ATOM 2346 N N . GLY B 1 76 ? -3.914 -10.32 15.023 1 97.12 76 GLY B N 1
ATOM 2347 C CA . GLY B 1 76 ? -5.359 -10.477 14.984 1 97.12 76 GLY B CA 1
ATOM 2348 C C . GLY B 1 76 ? -5.875 -10.898 13.617 1 97.12 76 GLY B C 1
ATOM 2349 O O . GLY B 1 76 ? -7.086 -11.023 13.422 1 97.12 76 GLY B O 1
ATOM 2350 N N . ALA B 1 77 ? -4.98 -11.164 12.625 1 98.12 77 ALA B N 1
ATOM 2351 C CA . ALA B 1 77 ? -5.426 -11.609 11.312 1 98.12 77 ALA B CA 1
ATOM 2352 C C . ALA B 1 77 ? -6.234 -12.898 11.414 1 98.12 77 ALA B C 1
ATOM 2354 O O . ALA B 1 77 ? -5.914 -13.781 12.211 1 98.12 77 ALA B O 1
ATOM 2355 N N . THR B 1 78 ? -7.27 -12.984 10.57 1 97.44 78 THR B N 1
ATOM 2356 C CA . THR B 1 78 ? -8.109 -14.18 10.57 1 97.44 78 THR B CA 1
ATOM 2357 C C . THR B 1 78 ? -7.973 -14.93 9.25 1 97.44 78 THR B C 1
ATOM 2359 O O . THR B 1 78 ? -8.391 -16.078 9.141 1 97.44 78 THR B O 1
ATOM 2362 N N . THR B 1 79 ? -7.449 -14.344 8.25 1 97.81 79 THR B N 1
ATOM 2363 C CA . THR B 1 79 ? -7.184 -14.922 6.938 1 97.81 79 THR B CA 1
ATOM 2364 C C . THR B 1 79 ? -5.887 -14.367 6.355 1 97.81 79 THR B C 1
ATOM 2366 O O . THR B 1 79 ? -5.547 -13.203 6.574 1 97.81 79 THR B O 1
ATOM 2369 N N . LEU B 1 80 ? -5.176 -15.195 5.676 1 98.38 80 LEU B N 1
ATOM 2370 C CA . LEU B 1 80 ? -3.863 -14.82 5.16 1 98.38 80 LEU B CA 1
ATOM 2371 C C . LEU B 1 80 ? -3.889 -14.695 3.643 1 98.38 80 LEU B C 1
ATOM 2373 O O . LEU B 1 80 ? -4.473 -15.539 2.957 1 98.38 80 LEU B O 1
ATOM 2377 N N . ALA B 1 81 ? -3.379 -13.641 3.148 1 98.69 81 ALA B N 1
ATOM 2378 C CA . ALA B 1 81 ? -3.059 -13.453 1.737 1 98.69 81 ALA B CA 1
ATOM 2379 C C . ALA B 1 81 ? -1.552 -13.328 1.528 1 98.69 81 ALA B C 1
ATOM 2381 O O . ALA B 1 81 ? -0.866 -12.648 2.299 1 98.69 81 ALA B O 1
ATOM 2382 N N . ILE B 1 82 ? -1.011 -13.969 0.55 1 98.75 82 ILE B N 1
ATOM 2383 C CA . ILE B 1 82 ? 0.388 -13.875 0.144 1 98.75 82 ILE B CA 1
ATOM 2384 C C . ILE B 1 82 ? 0.473 -13.43 -1.313 1 98.75 82 ILE B C 1
ATOM 2386 O O . ILE B 1 82 ? 0.394 -14.25 -2.229 1 98.75 82 ILE B O 1
ATOM 2390 N N . PRO B 1 83 ? 0.645 -12.117 -1.506 1 98.56 83 PRO B N 1
ATOM 2391 C CA . PRO B 1 83 ? 0.683 -11.617 -2.881 1 98.56 83 PRO B CA 1
ATOM 2392 C C . PRO B 1 83 ? 2.037 -11.836 -3.553 1 98.56 83 PRO B C 1
ATOM 2394 O O . PRO B 1 83 ? 2.684 -10.875 -3.979 1 98.56 83 PRO B O 1
ATOM 2397 N N . CYS B 1 84 ? 2.412 -12.984 -3.621 1 98.25 84 CYS B N 1
ATOM 2398 C CA . CYS B 1 84 ? 3.605 -13.5 -4.285 1 98.25 84 CYS B CA 1
ATOM 2399 C C . CYS B 1 84 ? 3.348 -14.883 -4.875 1 98.25 84 CYS B C 1
ATOM 2401 O O . CYS B 1 84 ? 3.158 -15.852 -4.137 1 98.25 84 CYS B O 1
ATOM 2403 N N . ASN B 1 85 ? 3.426 -15 -6.148 1 98.19 85 ASN B N 1
ATOM 2404 C CA . ASN B 1 85 ? 3.127 -16.25 -6.824 1 98.19 85 ASN B CA 1
ATOM 2405 C C . ASN B 1 85 ? 4.133 -17.344 -6.457 1 98.19 85 ASN B C 1
ATOM 2407 O O . ASN B 1 85 ? 3.75 -18.438 -6.039 1 98.19 85 ASN B O 1
ATOM 2411 N N . THR B 1 86 ? 5.418 -16.984 -6.527 1 97.62 86 THR B N 1
ATOM 2412 C CA . THR B 1 86 ? 6.465 -17.984 -6.344 1 97.62 86 THR B CA 1
ATOM 2413 C C . THR B 1 86 ? 6.445 -18.531 -4.918 1 97.62 86 THR B C 1
ATOM 2415 O O . THR B 1 86 ? 6.742 -19.719 -4.699 1 97.62 86 THR B O 1
ATOM 2418 N N . ALA B 1 87 ? 6.035 -17.734 -3.982 1 97.75 87 ALA B N 1
ATOM 2419 C CA . ALA B 1 87 ? 6.008 -18.156 -2.582 1 97.75 87 ALA B CA 1
ATOM 2420 C C . ALA B 1 87 ? 5.016 -19.297 -2.371 1 97.75 87 ALA B C 1
ATOM 2422 O O . ALA B 1 87 ? 5.145 -20.078 -1.421 1 97.75 87 ALA B O 1
ATOM 2423 N N . HIS B 1 88 ? 4.023 -19.438 -3.24 1 98.06 88 HIS B N 1
ATOM 2424 C CA . HIS B 1 88 ? 3.006 -20.469 -3.086 1 98.06 88 HIS B CA 1
ATOM 2425 C C . HIS B 1 88 ? 3.596 -21.875 -3.281 1 98.06 88 HIS B C 1
ATOM 2427 O O . HIS B 1 88 ? 2.992 -22.859 -2.881 1 98.06 88 HIS B O 1
ATOM 2433 N N . ALA B 1 89 ? 4.789 -21.938 -3.924 1 97.31 89 ALA B N 1
ATOM 2434 C CA . ALA B 1 89 ? 5.465 -23.219 -4.094 1 97.31 89 ALA B CA 1
ATOM 2435 C C . ALA B 1 89 ? 5.863 -23.812 -2.748 1 97.31 89 ALA B C 1
ATOM 2437 O O . ALA B 1 89 ? 6.078 -25.016 -2.633 1 97.31 89 ALA B O 1
ATOM 2438 N N . PHE B 1 90 ? 5.934 -23 -1.713 1 97.62 90 PHE B N 1
ATOM 2439 C CA . PHE B 1 90 ? 6.41 -23.438 -0.407 1 97.62 90 PHE B CA 1
ATOM 2440 C C . PHE B 1 90 ? 5.242 -23.781 0.511 1 97.62 90 PHE B C 1
ATOM 2442 O O . PHE B 1 90 ? 5.43 -24.359 1.575 1 97.62 90 PHE B O 1
ATOM 2449 N N . LEU B 1 91 ? 4.004 -23.453 0.124 1 96.44 91 LEU B N 1
ATOM 2450 C CA . LEU B 1 91 ? 2.844 -23.516 1.005 1 96.44 91 LEU B CA 1
ATOM 2451 C C . LEU B 1 91 ? 2.475 -24.953 1.329 1 96.44 91 LEU B C 1
ATOM 2453 O O . LEU B 1 91 ? 2.135 -25.281 2.471 1 96.44 91 LEU B O 1
ATOM 2457 N N . PRO B 1 92 ? 2.566 -25.875 0.367 1 94.5 92 PRO B N 1
ATOM 2458 C CA . PRO B 1 92 ? 2.164 -27.25 0.68 1 94.5 92 PRO B CA 1
ATOM 2459 C C . PRO B 1 92 ? 2.918 -27.828 1.874 1 94.5 92 PRO B C 1
ATOM 2461 O O . PRO B 1 92 ? 2.334 -28.547 2.688 1 94.5 92 PRO B O 1
ATOM 2464 N N . ALA B 1 93 ? 4.152 -27.438 2.072 1 94 93 ALA B N 1
ATOM 2465 C CA . ALA B 1 93 ? 4.992 -28.031 3.107 1 94 93 ALA B CA 1
ATOM 2466 C C . ALA B 1 93 ? 4.73 -27.375 4.465 1 94 93 ALA B C 1
ATOM 2468 O O . ALA B 1 93 ? 5.062 -27.953 5.508 1 94 93 ALA B O 1
ATOM 2469 N N . ILE B 1 94 ? 4.039 -26.203 4.438 1 95.69 94 ILE B N 1
ATOM 2470 C CA . ILE B 1 94 ? 4.055 -25.484 5.711 1 95.69 94 ILE B CA 1
ATOM 2471 C C . ILE B 1 94 ? 2.648 -25 6.047 1 95.69 94 ILE B C 1
ATOM 2473 O O . ILE B 1 94 ? 2.447 -24.297 7.035 1 95.69 94 ILE B O 1
ATOM 2477 N N . SER B 1 95 ? 1.674 -25.359 5.293 1 94.38 95 SER B N 1
ATOM 2478 C CA . SER B 1 95 ? 0.321 -24.828 5.445 1 94.38 95 SER B CA 1
ATOM 2479 C C . SER B 1 95 ? -0.206 -25.062 6.859 1 94.38 95 SER B C 1
ATOM 2481 O O . SER B 1 95 ? -0.842 -24.172 7.441 1 94.38 95 SER B O 1
ATOM 2483 N N . SER B 1 96 ? 0.065 -26.141 7.473 1 94.44 96 SER B N 1
ATOM 2484 C CA . SER B 1 96 ? -0.419 -26.484 8.805 1 94.44 96 SER B CA 1
ATOM 2485 C C . SER B 1 96 ? 0.281 -25.656 9.883 1 94.44 96 SER B C 1
ATOM 2487 O O . SER B 1 96 ? -0.214 -25.547 11 1 94.44 96 SER B O 1
ATOM 2489 N N . GLN B 1 97 ? 1.357 -25.141 9.516 1 97.19 97 GLN B N 1
ATOM 2490 C CA . GLN B 1 97 ? 2.158 -24.406 10.484 1 97.19 97 GLN B CA 1
ATOM 2491 C C . GLN B 1 97 ? 1.829 -22.922 10.453 1 97.19 97 GLN B C 1
ATOM 2493 O O . GLN B 1 97 ? 2.201 -22.172 11.367 1 97.19 97 GLN B O 1
ATOM 2498 N N . LEU B 1 98 ? 1.149 -22.469 9.5 1 96.56 98 LEU B N 1
ATOM 2499 C CA . LEU B 1 98 ? 0.892 -21.047 9.336 1 96.56 98 LEU B CA 1
ATOM 2500 C C . LEU B 1 98 ? -0.074 -20.531 10.398 1 96.56 98 LEU B C 1
ATOM 2502 O O . LEU B 1 98 ? 0.002 -19.375 10.812 1 96.56 98 LEU B O 1
ATOM 2506 N N . GLY B 1 99 ? -1.014 -21.406 10.883 1 95.88 99 GLY B N 1
ATOM 2507 C CA . GLY B 1 99 ? -1.931 -21.062 11.953 1 95.88 99 GLY B CA 1
ATOM 2508 C C . GLY B 1 99 ? -3.098 -20.203 11.5 1 95.88 99 GLY B C 1
ATOM 2509 O O . GLY B 1 99 ? -3.883 -19.719 12.32 1 95.88 99 GLY B O 1
ATOM 2510 N N . LEU B 1 100 ? -3.197 -19.859 10.219 1 96.5 100 LEU B N 1
ATOM 2511 C CA . LEU B 1 100 ? -4.281 -19.094 9.602 1 96.5 100 LEU B CA 1
ATOM 2512 C C . LEU B 1 100 ? -4.691 -19.719 8.273 1 96.5 100 LEU B C 1
ATOM 2514 O O . LEU B 1 100 ? -3.855 -20.266 7.559 1 96.5 100 LEU B O 1
ATOM 2518 N N . PRO B 1 101 ? -5.992 -19.656 7.992 1 96.62 101 PRO B N 1
ATOM 2519 C CA . PRO B 1 101 ? -6.367 -20.031 6.629 1 96.62 101 PRO B CA 1
ATOM 2520 C C . PRO B 1 101 ? -5.75 -19.125 5.57 1 96.62 101 P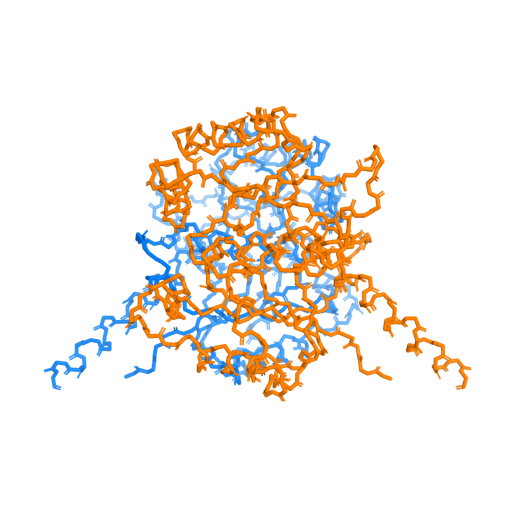RO B C 1
ATOM 2522 O O . PRO B 1 101 ? -5.707 -17.906 5.75 1 96.62 101 PRO B O 1
ATOM 2525 N N . VAL B 1 102 ? -5.234 -19.734 4.523 1 97.75 102 VAL B N 1
ATOM 2526 C CA . VAL B 1 102 ? -4.617 -19 3.422 1 97.75 102 VAL B CA 1
ATOM 2527 C C . VAL B 1 102 ? -5.527 -19.062 2.197 1 97.75 102 VAL B C 1
ATOM 2529 O O . VAL B 1 102 ? -6.031 -20.125 1.833 1 97.75 102 VAL B O 1
ATOM 2532 N N . VAL B 1 103 ? -5.82 -17.906 1.579 1 97.94 103 VAL B N 1
ATOM 2533 C CA . VAL B 1 103 ? -6.461 -17.891 0.268 1 97.94 103 VAL B CA 1
ATOM 2534 C C . VAL B 1 103 ? -5.426 -18.172 -0.816 1 97.94 103 VAL B C 1
ATOM 2536 O O . VAL B 1 103 ? -4.539 -17.359 -1.065 1 97.94 103 VAL B O 1
ATOM 2539 N N . HIS B 1 104 ? -5.527 -19.281 -1.396 1 97.44 104 HIS B N 1
ATOM 2540 C CA . HIS B 1 104 ? -4.52 -19.734 -2.352 1 97.44 104 HIS B CA 1
ATOM 2541 C C . HIS B 1 104 ? -4.656 -19 -3.68 1 97.44 104 HIS B C 1
ATOM 2543 O O . HIS B 1 104 ? -5.613 -19.219 -4.422 1 97.44 104 HIS B O 1
ATOM 2549 N N . MET B 1 105 ? -3.699 -18.25 -4.074 1 98.12 105 MET B N 1
ATOM 2550 C CA . MET B 1 105 ? -3.75 -17.312 -5.191 1 98.12 105 MET B CA 1
ATOM 2551 C C . MET B 1 105 ? -3.908 -18.047 -6.516 1 98.12 105 MET B C 1
ATOM 2553 O O . MET B 1 105 ? -4.754 -17.688 -7.336 1 98.12 105 MET B O 1
ATOM 2557 N N . ILE B 1 106 ? -3.207 -19.094 -6.723 1 98.12 106 ILE B N 1
ATOM 2558 C CA . ILE B 1 106 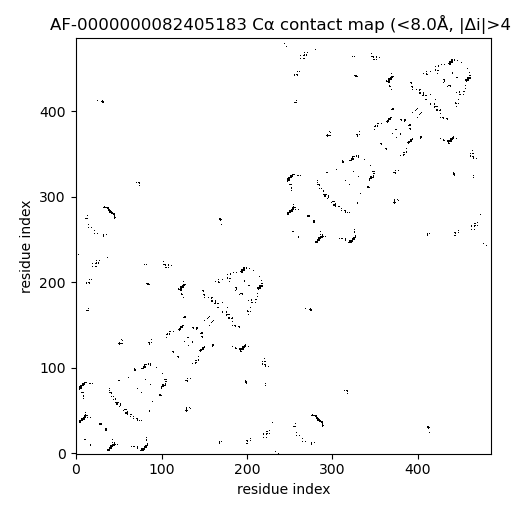? -3.184 -19.812 -7.988 1 98.12 106 ILE B CA 1
ATOM 2559 C C . ILE B 1 106 ? -4.484 -20.594 -8.164 1 98.12 106 ILE B C 1
ATOM 2561 O O . ILE B 1 106 ? -5.031 -20.656 -9.266 1 98.12 106 ILE B O 1
ATOM 2565 N N . ASP B 1 107 ? -4.961 -21.109 -7.035 1 97.31 107 ASP B N 1
ATOM 2566 C CA . ASP B 1 107 ? -6.27 -21.766 -7.078 1 97.31 107 ASP B CA 1
ATOM 2567 C C . ASP B 1 107 ? -7.355 -20.781 -7.5 1 97.31 107 ASP B C 1
ATOM 2569 O O . ASP B 1 107 ? -8.219 -21.109 -8.312 1 97.31 107 ASP B O 1
ATOM 2573 N N . GLU B 1 108 ? -7.328 -19.625 -6.938 1 98.25 108 GLU B N 1
ATOM 2574 C CA . GLU B 1 108 ? -8.312 -18.594 -7.277 1 98.25 108 GLU B CA 1
ATOM 2575 C C . GLU B 1 108 ? -8.203 -18.203 -8.75 1 98.25 108 GLU B C 1
ATOM 2577 O O . GLU B 1 108 ? -9.219 -17.906 -9.391 1 98.25 108 GLU B O 1
ATOM 2582 N N . VAL B 1 109 ? -6.992 -18.156 -9.273 1 98.56 109 VAL B N 1
ATOM 2583 C CA . VAL B 1 109 ? -6.785 -17.844 -10.688 1 98.56 109 VAL B CA 1
ATOM 2584 C C . VAL B 1 109 ? -7.418 -18.922 -11.562 1 98.56 109 VAL B C 1
ATOM 2586 O O . VAL B 1 109 ? -8.117 -18.609 -12.531 1 98.56 109 VAL B O 1
ATOM 2589 N N . ALA B 1 110 ? -7.16 -20.172 -11.195 1 97.94 110 ALA B N 1
ATOM 2590 C CA . ALA B 1 110 ? -7.738 -21.281 -11.945 1 97.94 110 ALA B CA 1
ATOM 2591 C C . ALA B 1 110 ? -9.266 -21.188 -11.969 1 97.94 110 ALA B C 1
ATOM 2593 O O . ALA B 1 110 ? -9.883 -21.312 -13.023 1 97.94 110 ALA B O 1
ATOM 2594 N N . ARG B 1 111 ? -9.836 -20.953 -10.828 1 97.38 111 ARG B N 1
ATOM 2595 C CA . ARG B 1 111 ? -11.289 -20.828 -10.727 1 97.38 111 ARG B CA 1
ATOM 2596 C C . ARG B 1 111 ? -11.797 -19.672 -11.578 1 97.38 111 ARG B C 1
ATOM 2598 O O . ARG B 1 111 ? -12.828 -19.781 -12.234 1 97.38 111 ARG B O 1
ATOM 2605 N N . HIS B 1 112 ? -11.102 -18.547 -11.531 1 98.06 112 HIS B N 1
ATOM 2606 C CA . HIS B 1 112 ? -11.492 -17.375 -12.312 1 98.06 112 HIS B CA 1
ATOM 2607 C C . HIS B 1 112 ? -11.477 -17.688 -13.805 1 98.06 112 HIS B C 1
ATOM 2609 O O . HIS B 1 112 ? -12.414 -17.344 -14.516 1 98.06 112 HIS B O 1
ATOM 2615 N N . ILE B 1 113 ? -10.414 -18.312 -14.258 1 98.12 113 ILE B N 1
ATOM 2616 C CA . ILE B 1 113 ? -10.266 -18.625 -15.68 1 98.12 113 ILE B CA 1
ATOM 2617 C C . ILE B 1 113 ? -11.438 -19.469 -16.156 1 98.12 113 ILE B C 1
ATOM 2619 O O . ILE B 1 113 ? -11.93 -19.297 -17.266 1 98.12 113 ILE B O 1
ATOM 2623 N N . ARG B 1 114 ? -11.922 -20.266 -15.305 1 97.06 114 ARG B N 1
ATOM 2624 C CA . ARG B 1 114 ? -13.016 -21.172 -15.656 1 97.06 114 ARG B CA 1
ATOM 2625 C C . ARG B 1 114 ? -14.32 -20.391 -15.852 1 97.06 114 ARG B C 1
ATOM 2627 O O . ARG B 1 114 ? -15.25 -20.891 -16.484 1 97.06 114 ARG B O 1
ATOM 2634 N N . THR B 1 115 ? -14.406 -19.203 -15.312 1 97.06 115 THR B N 1
ATOM 2635 C CA . THR B 1 115 ? -15.625 -18.422 -15.414 1 97.06 115 THR B CA 1
ATOM 2636 C C . THR B 1 115 ? -15.625 -17.578 -16.688 1 97.06 115 THR B C 1
ATOM 2638 O O . THR B 1 115 ? -16.625 -16.938 -17.016 1 97.06 115 THR B O 1
ATOM 2641 N N . LEU B 1 116 ? -14.523 -17.562 -17.344 1 96.75 116 LEU B N 1
ATOM 2642 C CA . LEU B 1 116 ? -14.406 -16.703 -18.516 1 96.75 116 LEU B CA 1
ATOM 2643 C C . LEU B 1 116 ? -15.242 -17.234 -19.672 1 96.75 116 LEU B C 1
ATOM 2645 O O . LEU B 1 116 ? -15.469 -18.438 -19.781 1 96.75 116 LEU B O 1
ATOM 2649 N N . SER B 1 117 ? -15.781 -16.344 -20.5 1 96.31 117 SER B N 1
ATOM 2650 C CA . SER B 1 117 ? -16.5 -16.609 -21.734 1 96.31 117 SER B CA 1
ATOM 2651 C C . SER B 1 117 ? -15.953 -15.773 -22.891 1 96.31 117 SER B C 1
ATOM 2653 O O . SER B 1 117 ? -15.875 -14.547 -22.797 1 96.31 117 SER B O 1
ATOM 2655 N N . PRO B 1 118 ? -15.477 -16.391 -24 1 95.88 118 PRO B N 1
ATOM 2656 C CA . PRO B 1 118 ? -15.539 -17.844 -24.25 1 95.88 118 PRO B CA 1
ATOM 2657 C C . PRO B 1 118 ? -14.594 -18.641 -23.359 1 95.88 118 PRO B C 1
ATOM 2659 O O . PRO B 1 118 ? -13.688 -18.062 -22.75 1 95.88 118 PRO B O 1
ATOM 2662 N N . ALA B 1 119 ? -14.828 -19.906 -23.297 1 96.94 119 ALA B N 1
ATOM 2663 C CA . ALA B 1 119 ? -14.062 -20.766 -22.422 1 96.94 119 ALA B CA 1
ATOM 2664 C C . ALA B 1 119 ? -12.578 -20.734 -22.766 1 96.94 119 ALA B C 1
ATOM 2666 O O . ALA B 1 119 ? -12.211 -20.75 -23.938 1 96.94 119 ALA B O 1
ATOM 2667 N N . VAL B 1 120 ? -11.781 -20.703 -21.766 1 97.94 120 VAL B N 1
ATOM 2668 C CA . VAL B 1 120 ? -10.328 -20.703 -21.906 1 97.94 120 VAL B CA 1
ATOM 2669 C C . VAL B 1 120 ? -9.766 -22.062 -21.5 1 97.94 120 VAL B C 1
ATOM 2671 O O . VAL B 1 120 ? -10.023 -22.531 -20.391 1 97.94 120 VAL B O 1
ATOM 2674 N N . THR B 1 121 ? -9.008 -22.656 -22.406 1 97.69 121 THR B N 1
ATOM 2675 C CA . THR B 1 121 ? -8.43 -23.969 -22.109 1 97.69 121 THR B CA 1
ATOM 2676 C C . THR B 1 121 ? -6.906 -23.922 -22.219 1 97.69 121 THR B C 1
ATOM 2678 O O . THR B 1 121 ? -6.223 -24.891 -21.906 1 97.69 121 THR B O 1
ATOM 2681 N N . SER B 1 122 ? -6.406 -22.812 -22.688 1 98.5 122 SER B N 1
ATOM 2682 C CA . SER B 1 122 ? -4.961 -22.625 -22.797 1 98.5 122 SER B CA 1
ATOM 2683 C C . SER B 1 122 ? -4.555 -21.219 -22.406 1 98.5 122 SER B C 1
ATOM 2685 O O . SER B 1 122 ? -5.059 -20.234 -22.969 1 98.5 122 SER B O 1
ATOM 2687 N N . VAL B 1 123 ? -3.637 -21.141 -21.484 1 98.75 123 VAL B N 1
ATOM 2688 C CA . VAL B 1 123 ? -3.182 -19.828 -21.031 1 98.75 123 VAL B CA 1
ATOM 2689 C C . VAL B 1 123 ? -1.668 -19.719 -21.188 1 98.75 123 VAL B C 1
ATOM 2691 O O . VAL B 1 123 ? -0.96 -20.734 -21.141 1 98.75 123 VAL B O 1
ATOM 2694 N N . GLY B 1 124 ? -1.195 -18.5 -21.516 1 98.75 124 GLY B N 1
ATOM 2695 C CA . GLY B 1 124 ? 0.218 -18.188 -21.375 1 98.75 124 GLY B CA 1
ATOM 2696 C C . GLY B 1 124 ? 0.585 -17.719 -19.969 1 98.75 124 GLY B C 1
ATOM 2697 O O . GLY B 1 124 ? -0.213 -17.078 -19.297 1 98.75 124 GLY B O 1
ATOM 2698 N N . LEU B 1 125 ? 1.745 -18.094 -19.547 1 98.88 125 LEU B N 1
ATOM 2699 C CA . LEU B 1 125 ? 2.207 -17.719 -18.203 1 98.88 125 LEU B CA 1
ATOM 2700 C C . LEU B 1 125 ? 3.486 -16.891 -18.297 1 98.88 125 LEU B C 1
ATOM 2702 O O . LEU B 1 125 ? 4.484 -17.344 -18.859 1 98.88 125 LEU B O 1
ATOM 2706 N N . LEU B 1 126 ? 3.42 -15.68 -17.875 1 98.75 126 LEU B N 1
ATOM 2707 C CA . LEU B 1 126 ? 4.613 -14.891 -17.578 1 98.75 126 LEU B CA 1
ATOM 2708 C C . LEU B 1 126 ? 4.93 -14.906 -16.094 1 98.75 126 LEU B C 1
ATOM 2710 O O . LEU B 1 126 ? 4.18 -14.352 -15.289 1 98.75 126 LEU B O 1
ATOM 2714 N N . ALA B 1 127 ? 6 -15.57 -15.719 1 98.81 127 ALA B N 1
ATOM 2715 C CA . ALA B 1 127 ? 6.34 -15.758 -14.305 1 98.81 127 ALA B CA 1
ATOM 2716 C C . ALA B 1 127 ? 7.844 -15.93 -14.125 1 98.81 127 ALA B C 1
ATOM 2718 O O . ALA B 1 127 ? 8.594 -16.016 -15.102 1 98.81 127 ALA B O 1
ATOM 2719 N N . THR B 1 128 ? 8.258 -15.875 -12.891 1 98 128 THR B N 1
ATOM 2720 C CA . THR B 1 128 ? 9.664 -16.109 -12.578 1 98 128 THR B CA 1
ATOM 2721 C C . THR B 1 128 ? 10.086 -17.516 -13.008 1 98 128 THR B C 1
ATOM 2723 O O . THR B 1 128 ? 9.258 -18.406 -13.109 1 98 128 THR B O 1
ATOM 2726 N N . THR B 1 129 ? 11.406 -17.672 -13.172 1 98.06 129 THR B N 1
ATOM 2727 C CA . THR B 1 129 ? 11.953 -18.969 -13.516 1 98.06 129 THR B CA 1
ATOM 2728 C C . THR B 1 129 ? 11.594 -20 -12.445 1 98.06 129 THR B C 1
ATOM 2730 O O . THR B 1 129 ? 11.297 -21.156 -12.766 1 98.06 129 THR B O 1
ATOM 2733 N N . GLY B 1 130 ? 11.602 -19.547 -11.203 1 97 130 GLY B N 1
ATOM 2734 C CA . GLY B 1 130 ? 11.219 -20.453 -10.133 1 97 130 GLY B CA 1
ATOM 2735 C C . GLY B 1 130 ? 9.805 -20.984 -10.273 1 97 130 GLY B C 1
ATOM 2736 O O . GLY B 1 130 ? 9.57 -22.188 -10.141 1 97 130 GLY B O 1
ATOM 2737 N N . THR B 1 131 ? 8.875 -20.094 -10.609 1 97.88 131 THR B N 1
ATOM 2738 C CA . THR B 1 131 ? 7.473 -20.469 -10.789 1 97.88 131 THR B CA 1
ATOM 2739 C C . THR B 1 131 ? 7.316 -21.422 -11.977 1 97.88 131 THR B C 1
ATOM 2741 O O . THR B 1 131 ? 6.629 -22.438 -11.875 1 97.88 131 THR B O 1
ATOM 2744 N N . VAL B 1 132 ? 7.984 -21.109 -13.039 1 98.19 132 VAL B N 1
ATOM 2745 C CA . VAL B 1 132 ? 7.891 -21.891 -14.266 1 98.19 132 VAL B CA 1
ATOM 2746 C C . VAL B 1 132 ? 8.484 -23.281 -14.039 1 98.19 132 VAL B C 1
ATOM 2748 O O . VAL B 1 132 ? 7.848 -24.297 -14.344 1 98.19 132 VAL B O 1
ATOM 2751 N N . ARG B 1 133 ? 9.609 -23.359 -13.438 1 96.31 133 ARG B N 1
ATOM 2752 C CA . ARG B 1 133 ? 10.359 -24.609 -13.336 1 96.31 133 ARG B CA 1
ATOM 2753 C C . ARG B 1 133 ? 9.711 -25.562 -12.336 1 96.31 133 ARG B C 1
ATOM 2755 O O . ARG B 1 133 ? 9.773 -26.781 -12.5 1 96.31 133 ARG B O 1
ATOM 2762 N N . THR B 1 134 ? 9.078 -25.016 -11.375 1 95.5 134 THR B N 1
ATOM 2763 C CA . THR B 1 134 ? 8.438 -25.859 -10.375 1 95.5 134 THR B CA 1
ATOM 2764 C C . THR B 1 134 ? 7.086 -26.359 -10.875 1 95.5 134 THR B C 1
ATOM 2766 O O . THR B 1 134 ? 6.449 -27.188 -10.227 1 95.5 134 THR B O 1
ATOM 2769 N N . GLY B 1 135 ? 6.656 -25.828 -11.945 1 97.19 135 GLY B N 1
ATOM 2770 C CA . GLY B 1 135 ? 5.371 -26.234 -12.5 1 97.19 135 GLY B CA 1
ATOM 2771 C C . GLY B 1 135 ? 4.195 -25.812 -11.633 1 97.19 135 GLY B C 1
ATOM 2772 O O . GLY B 1 135 ? 3.164 -26.484 -11.609 1 97.19 135 GLY B O 1
ATOM 2773 N N . LEU B 1 136 ? 4.398 -24.734 -10.938 1 96.44 136 LEU B N 1
ATOM 2774 C CA . LEU B 1 136 ? 3.408 -24.312 -9.953 1 96.44 136 LEU B CA 1
ATOM 2775 C C . LEU B 1 136 ? 2.049 -24.078 -10.609 1 96.44 136 LEU B C 1
ATOM 2777 O O . LEU B 1 136 ? 1.059 -24.703 -10.219 1 96.44 136 LEU B O 1
ATOM 2781 N N . TYR B 1 137 ? 1.98 -23.25 -11.641 1 98.44 137 TYR B N 1
ATOM 2782 C CA . TYR B 1 137 ? 0.731 -22.969 -12.336 1 98.44 137 TYR B CA 1
ATOM 2783 C C . TYR B 1 137 ? 0.282 -24.156 -13.18 1 98.44 137 TYR B C 1
ATOM 2785 O O . TYR B 1 137 ? -0.909 -24.469 -13.234 1 98.44 137 TYR B O 1
ATOM 2793 N N . GLN B 1 138 ? 1.288 -24.797 -13.828 1 97.81 138 GLN B N 1
ATOM 2794 C CA . GLN B 1 138 ? 0.993 -25.953 -14.68 1 97.81 138 GLN B CA 1
ATOM 2795 C C . GLN B 1 138 ? 0.246 -27.031 -13.906 1 97.81 138 GLN B C 1
ATOM 2797 O O . GLN B 1 138 ? -0.749 -27.578 -14.391 1 97.81 138 GLN B O 1
ATOM 2802 N N . GLN B 1 139 ? 0.645 -27.266 -12.719 1 95.69 139 GLN B N 1
ATOM 2803 C CA . GLN B 1 139 ? 0.03 -28.297 -11.891 1 95.69 139 GLN B CA 1
ATOM 2804 C C . GLN B 1 139 ? -1.374 -27.891 -11.453 1 95.69 139 GLN B C 1
ATOM 2806 O O . GLN B 1 139 ? -2.328 -28.656 -11.617 1 95.69 139 GLN B O 1
ATOM 2811 N N . TRP B 1 140 ? -1.567 -26.719 -10.93 1 94.19 140 TRP B N 1
ATOM 2812 C CA . TRP B 1 140 ? -2.855 -26.281 -10.406 1 94.19 140 TRP B CA 1
ATOM 2813 C C . TRP B 1 140 ? -3.887 -26.156 -11.523 1 94.19 140 TRP B C 1
ATOM 2815 O O . TRP B 1 140 ? -5.027 -26.594 -11.375 1 94.19 140 TRP B O 1
ATOM 2825 N N . LEU B 1 141 ? -3.469 -25.609 -12.664 1 97.69 141 LEU B N 1
ATOM 2826 C CA . LEU B 1 141 ? -4.422 -25.359 -13.742 1 97.69 141 LEU B CA 1
ATOM 2827 C C . LEU B 1 141 ? -4.789 -26.656 -14.461 1 97.69 141 LEU B C 1
ATOM 2829 O O . LEU B 1 141 ? -5.887 -26.781 -15.008 1 97.69 141 LEU B O 1
ATOM 2833 N N . SER B 1 142 ? -3.836 -27.625 -14.398 1 97.12 142 SER B N 1
ATOM 2834 C CA . SER B 1 142 ? -4.133 -28.906 -15.008 1 97.12 142 SER B CA 1
ATOM 2835 C C . SER B 1 142 ? -5.34 -29.562 -14.352 1 97.12 142 SER B C 1
ATOM 2837 O O . SER B 1 142 ? -6.102 -30.281 -15.008 1 97.12 142 SER B O 1
ATOM 2839 N N . GLU B 1 143 ? -5.527 -29.328 -13.094 1 95.94 143 GLU B N 1
ATOM 2840 C CA . GLU B 1 143 ? -6.672 -29.875 -12.367 1 95.94 143 GLU B CA 1
ATOM 2841 C C . GLU B 1 143 ? -7.984 -29.328 -12.93 1 95.94 143 GLU B C 1
ATOM 2843 O O . GLU B 1 143 ? -9.047 -29.938 -12.734 1 95.94 143 GLU B O 1
ATOM 2848 N N . TYR B 1 144 ? -7.914 -28.266 -13.633 1 96.38 144 TYR B N 1
ATOM 2849 C CA . TYR B 1 144 ? -9.086 -27.641 -14.234 1 96.38 144 TYR B CA 1
ATOM 2850 C C . TYR B 1 144 ? -9.07 -27.812 -15.75 1 96.38 144 TYR B C 1
ATOM 2852 O O . TYR B 1 144 ? -9.797 -27.125 -16.469 1 96.38 144 TYR B O 1
ATOM 2860 N N . SER B 1 145 ? -8.188 -28.656 -16.25 1 96.88 145 SER B N 1
ATOM 2861 C CA . SER B 1 145 ? -8.047 -28.984 -17.672 1 96.88 145 SER B CA 1
ATOM 2862 C C . SER B 1 145 ? -7.656 -27.75 -18.484 1 96.88 145 SER B C 1
ATOM 2864 O O . SER B 1 145 ? -8.188 -27.531 -19.578 1 96.88 145 SER B O 1
ATOM 2866 N N . ILE B 1 146 ? -6.828 -26.953 -17.906 1 98.12 146 ILE B N 1
ATOM 2867 C CA . ILE B 1 146 ? -6.285 -25.766 -18.578 1 98.12 146 ILE B CA 1
ATOM 2868 C C . ILE B 1 146 ? -4.801 -25.984 -18.859 1 98.12 146 ILE B C 1
ATOM 2870 O O . ILE B 1 146 ? -4.027 -26.297 -17.953 1 98.12 146 ILE B O 1
ATOM 2874 N N . ASP B 1 147 ? -4.43 -25.875 -20.062 1 98.38 147 ASP B N 1
ATOM 2875 C CA . ASP B 1 147 ? -3.029 -25.984 -20.453 1 98.38 147 ASP B CA 1
ATOM 2876 C C . ASP B 1 147 ? -2.287 -24.672 -20.219 1 98.38 147 ASP B C 1
ATOM 2878 O O . ASP B 1 147 ? -2.828 -23.594 -20.469 1 98.38 147 ASP B O 1
ATOM 2882 N N . VAL B 1 148 ? -1.07 -24.812 -19.797 1 98.81 148 VAL B N 1
ATOM 2883 C CA . VAL B 1 148 ? -0.252 -23.641 -19.531 1 98.81 148 VAL B CA 1
ATOM 2884 C C . VAL B 1 148 ? 0.938 -23.609 -20.5 1 98.81 148 VAL B C 1
ATOM 2886 O O . VAL B 1 148 ? 1.738 -24.547 -20.516 1 98.81 148 VAL B O 1
ATOM 2889 N N . LEU B 1 149 ? 1.002 -22.562 -21.25 1 98.81 149 LEU B N 1
ATOM 2890 C CA . LEU B 1 149 ? 2.154 -22.312 -22.109 1 98.81 149 LEU B CA 1
ATOM 2891 C C . LEU B 1 149 ? 3.135 -21.359 -21.438 1 98.81 149 LEU B C 1
ATOM 2893 O O . LEU B 1 149 ? 2.727 -20.359 -20.844 1 98.81 149 LEU B O 1
ATOM 2897 N N . VAL B 1 150 ? 4.402 -21.719 -21.531 1 98.81 150 VAL B N 1
ATOM 2898 C CA . VAL B 1 150 ? 5.434 -20.875 -20.953 1 98.81 150 VAL B CA 1
ATOM 2899 C C . VAL B 1 150 ? 6.43 -20.453 -22.031 1 98.81 150 VAL B C 1
ATOM 2901 O O . VAL B 1 150 ? 6.582 -21.141 -23.047 1 98.81 150 VAL B O 1
ATOM 2904 N N . PRO B 1 151 ? 7.078 -19.297 -21.781 1 98.56 151 PRO B N 1
ATOM 2905 C CA . PRO B 1 151 ? 8.117 -18.922 -22.75 1 98.56 151 PRO B CA 1
ATOM 2906 C C . PRO B 1 151 ? 9.25 -19.938 -22.828 1 98.56 151 PRO B C 1
ATOM 2908 O O . PRO B 1 151 ? 9.594 -20.562 -21.812 1 98.56 151 PRO B O 1
ATOM 2911 N N . GLY B 1 152 ? 9.82 -20.094 -24.016 1 98 152 GLY B N 1
ATOM 2912 C CA . GLY B 1 152 ? 11.062 -20.859 -24.125 1 98 152 GLY B CA 1
ATOM 2913 C C . GLY B 1 152 ? 12.195 -20.266 -23.328 1 98 152 GLY B C 1
ATOM 2914 O O . GLY B 1 152 ? 12.102 -19.125 -22.859 1 98 152 GLY B O 1
ATOM 2915 N N . PRO B 1 153 ? 13.281 -21.016 -23.172 1 97.75 153 PRO B N 1
ATOM 2916 C CA . PRO B 1 153 ? 14.383 -20.594 -22.297 1 97.75 153 PRO B CA 1
ATOM 2917 C C . PRO B 1 153 ? 14.969 -19.25 -22.703 1 97.75 153 PRO B C 1
ATOM 2919 O O . PRO B 1 153 ? 15.266 -18.406 -21.844 1 97.75 153 PRO B O 1
ATOM 2922 N N . ALA B 1 154 ? 15.133 -18.984 -23.953 1 98.25 154 ALA B N 1
ATOM 2923 C CA . ALA B 1 154 ? 15.727 -17.734 -24.422 1 98.25 154 ALA B CA 1
ATOM 2924 C C . ALA B 1 154 ? 14.844 -16.547 -24.078 1 98.25 154 ALA B C 1
ATOM 2926 O O . ALA B 1 154 ? 15.328 -15.531 -23.578 1 98.25 154 ALA B O 1
ATOM 2927 N N . ILE B 1 155 ? 13.555 -16.703 -24.297 1 98.5 155 ILE B N 1
ATOM 2928 C CA . ILE B 1 155 ? 12.602 -15.633 -24.016 1 98.5 155 ILE B CA 1
ATOM 2929 C C . ILE B 1 155 ? 12.492 -15.406 -22.516 1 98.5 155 ILE B C 1
ATOM 2931 O O . ILE B 1 155 ? 12.461 -14.266 -22.047 1 98.5 155 ILE B O 1
ATOM 2935 N N . GLN B 1 156 ? 12.484 -16.484 -21.766 1 98.69 156 GLN B N 1
ATOM 2936 C CA . GLN B 1 156 ? 12.461 -16.422 -20.312 1 98.69 156 GLN B CA 1
ATOM 2937 C C . GLN B 1 156 ? 13.656 -15.633 -19.781 1 98.69 156 GLN B C 1
ATOM 2939 O O . GLN B 1 156 ? 13.5 -14.734 -18.953 1 98.69 156 GLN B O 1
ATOM 2944 N N . ASP B 1 157 ? 14.82 -15.867 -20.344 1 98.25 157 ASP B N 1
ATOM 2945 C CA . ASP B 1 157 ? 16.062 -15.336 -19.812 1 98.25 157 ASP B CA 1
ATOM 2946 C C . ASP B 1 157 ? 16.328 -13.922 -20.312 1 98.25 157 ASP B C 1
ATOM 2948 O O . ASP B 1 157 ? 16.969 -13.109 -19.641 1 98.25 157 ASP B O 1
ATOM 2952 N N . GLU B 1 158 ? 15.766 -13.609 -21.453 1 98.44 158 GLU B N 1
ATOM 2953 C CA . GLU B 1 158 ? 16.141 -12.352 -22.094 1 98.44 158 GLU B CA 1
ATOM 2954 C C . GLU B 1 158 ? 15.039 -11.305 -21.953 1 98.44 158 GLU B C 1
ATOM 2956 O O . GLU B 1 158 ? 15.305 -10.102 -22.031 1 98.44 158 GLU B O 1
ATOM 2961 N N . LEU B 1 159 ? 13.812 -11.805 -21.781 1 98.69 159 LEU B N 1
ATOM 2962 C CA . LEU B 1 159 ? 12.703 -10.859 -21.75 1 98.69 159 LEU B CA 1
ATOM 2963 C C . LEU B 1 159 ? 12.008 -10.875 -20.391 1 98.69 159 LEU B C 1
ATOM 2965 O O . LEU B 1 159 ? 11.984 -9.859 -19.688 1 98.69 159 LEU B O 1
ATOM 2969 N N . VAL B 1 160 ? 11.57 -12.023 -19.938 1 98.69 160 VAL B N 1
ATOM 2970 C CA . VAL B 1 160 ? 10.648 -12.102 -18.812 1 98.69 160 VAL B CA 1
ATOM 2971 C C . VAL B 1 160 ? 11.391 -11.797 -17.516 1 98.69 160 VAL B C 1
ATOM 2973 O O . VAL B 1 160 ? 11.047 -10.852 -16.797 1 98.69 160 VAL B O 1
ATOM 2976 N N . MET B 1 161 ? 12.484 -12.516 -17.234 1 98.31 161 MET B N 1
ATOM 2977 C CA . MET B 1 161 ? 13.195 -12.367 -15.969 1 98.31 161 MET B CA 1
ATOM 2978 C C . MET B 1 161 ? 13.844 -10.992 -15.867 1 98.31 161 MET B C 1
ATOM 2980 O O . MET B 1 161 ? 13.781 -10.344 -14.82 1 98.31 161 MET B O 1
ATOM 2984 N N . PRO B 1 162 ? 14.453 -10.492 -16.969 1 98.06 162 PRO B N 1
ATOM 2985 C CA . PRO B 1 162 ? 15.008 -9.133 -16.891 1 98.06 162 PRO B CA 1
ATOM 2986 C C . PRO B 1 162 ? 13.945 -8.078 -16.609 1 98.06 162 PRO B C 1
ATOM 2988 O O . PRO B 1 162 ? 14.195 -7.125 -15.859 1 98.06 162 PRO B O 1
ATOM 2991 N N . ALA B 1 163 ? 12.758 -8.258 -17.188 1 98.38 163 ALA B N 1
ATOM 2992 C CA . ALA B 1 163 ? 11.672 -7.305 -16.938 1 98.38 163 ALA B CA 1
ATOM 2993 C C . ALA B 1 163 ? 11.242 -7.348 -15.477 1 98.38 163 ALA B C 1
ATOM 2995 O O . ALA B 1 163 ? 11.07 -6.301 -14.836 1 98.38 163 ALA B O 1
ATOM 2996 N N . ILE B 1 164 ? 11.102 -8.523 -14.93 1 97.25 164 ILE B N 1
ATOM 2997 C CA . ILE B 1 164 ? 10.695 -8.688 -13.531 1 97.25 164 ILE B CA 1
ATOM 2998 C C . ILE B 1 164 ? 11.742 -8.047 -12.617 1 97.25 164 ILE B C 1
ATOM 3000 O O . ILE B 1 164 ? 11.391 -7.316 -11.688 1 97.25 164 ILE B O 1
ATOM 3004 N N . ARG B 1 165 ? 13.016 -8.258 -12.898 1 94.62 165 ARG B N 1
ATOM 3005 C CA . ARG B 1 165 ? 14.094 -7.688 -12.094 1 94.62 165 ARG B CA 1
ATOM 3006 C C . ARG B 1 165 ? 14.094 -6.164 -12.18 1 94.62 165 ARG B C 1
ATOM 3008 O O . ARG B 1 165 ? 14.328 -5.48 -11.188 1 94.62 165 ARG B O 1
ATOM 3015 N N . ALA B 1 166 ? 13.859 -5.719 -13.383 1 95.12 166 ALA B N 1
ATOM 3016 C CA . ALA B 1 166 ? 13.797 -4.273 -13.57 1 95.12 166 ALA B CA 1
ATOM 3017 C C . ALA B 1 166 ? 12.695 -3.656 -12.719 1 95.12 166 ALA B C 1
ATOM 3019 O O . ALA B 1 166 ? 12.914 -2.658 -12.031 1 95.12 166 ALA B O 1
ATOM 3020 N N . ILE B 1 167 ? 11.555 -4.258 -12.68 1 95.38 167 ILE B N 1
ATOM 3021 C CA . ILE B 1 167 ? 10.414 -3.744 -11.93 1 95.38 167 ILE B CA 1
ATOM 3022 C C . ILE B 1 167 ? 10.719 -3.795 -10.43 1 95.38 167 ILE B C 1
ATOM 3024 O O . ILE B 1 167 ? 10.43 -2.846 -9.703 1 95.38 167 ILE B O 1
ATOM 3028 N N . LYS B 1 168 ? 11.352 -4.883 -9.969 1 92.38 168 LYS B N 1
ATOM 3029 C CA . LYS B 1 168 ? 11.711 -5.027 -8.562 1 92.38 168 LYS B CA 1
ATOM 3030 C C . LYS B 1 168 ? 12.656 -3.916 -8.117 1 92.38 168 LYS B C 1
ATOM 3032 O O . LYS B 1 168 ? 12.656 -3.525 -6.949 1 92.38 168 LYS B O 1
ATOM 3037 N N . SER B 1 169 ? 13.359 -3.4 -9.094 1 90.75 169 SER B N 1
ATOM 3038 C CA . SER B 1 169 ? 14.32 -2.352 -8.781 1 90.75 169 SER B CA 1
ATOM 3039 C C . SER B 1 169 ? 13.734 -0.967 -9.023 1 90.75 169 SER B C 1
ATOM 3041 O O . SER B 1 169 ? 14.438 0.039 -8.938 1 90.75 169 SER B O 1
ATOM 3043 N N . GLY B 1 170 ? 12.469 -0.982 -9.422 1 90.88 170 GLY B N 1
ATOM 3044 C CA . GLY B 1 170 ? 11.781 0.292 -9.562 1 90.88 170 GLY B CA 1
ATOM 3045 C C . GLY B 1 170 ? 11.805 0.825 -10.984 1 90.88 170 GLY B C 1
ATOM 3046 O O . GLY B 1 170 ? 11.391 1.958 -11.234 1 90.88 170 GLY B O 1
ATOM 3047 N N . ASN B 1 171 ? 12.273 0.054 -11.914 1 91.88 171 ASN B N 1
ATOM 3048 C CA . ASN B 1 171 ? 12.328 0.469 -13.312 1 91.88 171 ASN B CA 1
ATOM 3049 C C . ASN B 1 171 ? 11.148 -0.078 -14.109 1 91.88 171 ASN B C 1
ATOM 3051 O O . ASN B 1 171 ? 11.156 -1.243 -14.516 1 91.88 171 ASN B O 1
ATOM 3055 N N . VAL B 1 172 ? 10.172 0.803 -14.359 1 94.19 172 VAL B N 1
ATOM 3056 C CA . VAL B 1 172 ? 8.969 0.404 -15.078 1 94.19 172 VAL B CA 1
ATOM 3057 C C . VAL B 1 172 ? 8.867 1.193 -16.375 1 94.19 172 VAL B C 1
ATOM 3059 O O . VAL B 1 172 ? 7.762 1.52 -16.828 1 94.19 172 VAL B O 1
ATOM 3062 N N . GLY B 1 173 ? 9.938 1.457 -16.984 1 94.38 173 GLY B N 1
ATOM 3063 C CA . GLY B 1 173 ? 9.969 2.24 -18.219 1 94.38 173 GLY B CA 1
ATOM 3064 C C . GLY B 1 173 ? 9.578 1.44 -19.438 1 94.38 173 GLY B C 1
ATOM 3065 O O . GLY B 1 173 ? 9.219 0.264 -19.344 1 94.38 173 GLY B O 1
ATOM 3066 N N . ASP B 1 174 ? 9.672 2.016 -20.547 1 96.31 174 ASP B N 1
ATOM 3067 C CA . ASP B 1 174 ? 9.203 1.476 -21.828 1 96.31 174 ASP B CA 1
ATOM 3068 C C . ASP B 1 174 ? 9.93 0.182 -22.172 1 96.31 174 ASP B C 1
ATOM 3070 O O . ASP B 1 174 ? 9.336 -0.747 -22.719 1 96.31 174 ASP B O 1
ATOM 3074 N N . GLU B 1 175 ? 11.156 0.163 -21.906 1 97.38 175 GLU B N 1
ATOM 3075 C CA . GLU B 1 175 ? 11.922 -1.036 -22.234 1 97.38 175 GLU B CA 1
ATOM 3076 C C . GLU B 1 175 ? 11.391 -2.254 -21.484 1 97.38 175 GLU B C 1
ATOM 3078 O O . GLU B 1 175 ? 11.266 -3.338 -22.062 1 97.38 175 GLU B O 1
ATOM 3083 N N . THR B 1 176 ? 11.133 -2.051 -20.219 1 97.88 176 THR B N 1
ATOM 3084 C CA . THR B 1 176 ? 10.555 -3.105 -19.391 1 97.88 176 THR B CA 1
ATOM 3085 C C . THR B 1 176 ? 9.211 -3.557 -19.953 1 97.88 176 THR B C 1
ATOM 3087 O O . THR B 1 176 ? 8.969 -4.754 -20.109 1 97.88 176 THR B O 1
ATOM 3090 N N . THR B 1 177 ? 8.406 -2.617 -20.297 1 98.19 177 THR B N 1
ATOM 3091 C CA . THR B 1 177 ? 7.078 -2.896 -20.844 1 98.19 177 THR B CA 1
ATOM 3092 C C . THR B 1 177 ? 7.191 -3.641 -22.172 1 98.19 177 THR B C 1
ATOM 3094 O O . THR B 1 177 ? 6.484 -4.629 -22.406 1 98.19 177 THR B O 1
ATOM 3097 N N . ASP B 1 178 ? 8.102 -3.223 -22.984 1 98 178 ASP B N 1
ATOM 3098 C CA . ASP B 1 178 ? 8.273 -3.82 -24.312 1 98 178 ASP B CA 1
ATOM 3099 C C . ASP B 1 178 ? 8.656 -5.293 -24.203 1 98 178 ASP B C 1
ATOM 3101 O O . ASP B 1 178 ? 8.195 -6.121 -24.984 1 98 178 ASP B O 1
ATOM 3105 N N . LYS B 1 179 ? 9.516 -5.562 -23.266 1 98.62 179 LYS B N 1
ATOM 3106 C CA . LYS B 1 179 ? 9.93 -6.945 -23.062 1 98.62 179 LYS B CA 1
ATOM 3107 C C . LYS B 1 179 ? 8.742 -7.828 -22.688 1 98.62 179 LYS B C 1
ATOM 3109 O O . LYS B 1 179 ? 8.586 -8.922 -23.234 1 98.62 179 LYS B O 1
ATOM 3114 N N . LEU B 1 180 ? 7.906 -7.332 -21.859 1 98.62 180 LEU B N 1
ATOM 3115 C CA . LEU B 1 180 ? 6.758 -8.102 -21.391 1 98.62 180 LEU B CA 1
ATOM 3116 C C . LEU B 1 180 ? 5.719 -8.25 -22.484 1 98.62 180 LEU B C 1
ATOM 3118 O O . LEU B 1 180 ? 5.125 -9.32 -22.656 1 98.62 180 LEU B O 1
ATOM 3122 N N . VAL B 1 181 ? 5.52 -7.176 -23.219 1 98.38 181 VAL B N 1
ATOM 3123 C CA . VAL B 1 181 ? 4.578 -7.211 -24.328 1 98.38 181 VAL B CA 1
ATOM 3124 C C . VAL B 1 181 ? 5.023 -8.25 -25.359 1 98.38 181 VAL B C 1
ATOM 3126 O O . VAL B 1 181 ? 4.219 -9.07 -25.812 1 98.38 181 VAL B O 1
ATOM 3129 N N . ARG B 1 182 ? 6.277 -8.203 -25.656 1 98.12 182 ARG B N 1
ATOM 3130 C CA . ARG B 1 182 ? 6.816 -9.148 -26.641 1 98.12 182 ARG B CA 1
ATOM 3131 C C . ARG B 1 182 ? 6.648 -10.586 -26.141 1 98.12 182 ARG B C 1
ATOM 3133 O O . ARG B 1 182 ? 6.223 -11.461 -26.906 1 98.12 182 ARG B O 1
ATOM 3140 N N . ALA B 1 183 ? 6.957 -10.836 -24.938 1 98.5 183 ALA B N 1
ATOM 3141 C CA . ALA B 1 183 ? 6.816 -12.18 -24.359 1 98.5 183 ALA B CA 1
ATOM 3142 C C . ALA B 1 183 ? 5.359 -12.633 -24.391 1 98.5 183 ALA B C 1
ATOM 3144 O O . ALA B 1 183 ? 5.07 -13.781 -24.734 1 98.5 183 ALA B O 1
ATOM 3145 N N . ALA B 1 184 ? 4.473 -11.75 -24.031 1 98.25 184 ALA B N 1
ATOM 3146 C CA . ALA B 1 184 ? 3.047 -12.062 -24.047 1 98.25 184 ALA B CA 1
ATOM 3147 C C . ALA B 1 184 ? 2.57 -12.383 -25.453 1 98.25 184 ALA B C 1
ATOM 3149 O O . ALA B 1 184 ? 1.844 -13.359 -25.672 1 98.25 184 ALA B O 1
ATOM 3150 N N . ASP B 1 185 ? 3.006 -11.57 -26.359 1 97.62 185 ASP B N 1
ATOM 3151 C CA . ASP B 1 185 ? 2.613 -11.766 -27.75 1 97.62 185 ASP B CA 1
ATOM 3152 C C . ASP B 1 185 ? 3.072 -13.125 -28.266 1 97.62 185 ASP B C 1
ATOM 3154 O O . ASP B 1 185 ? 2.334 -13.797 -28.984 1 97.62 185 ASP B O 1
ATOM 3158 N N . LEU B 1 186 ? 4.281 -13.477 -27.938 1 98.19 186 LEU B N 1
ATOM 3159 C CA . LEU B 1 186 ? 4.828 -14.758 -28.391 1 98.19 186 LEU B CA 1
ATOM 3160 C C . LEU B 1 186 ? 4.016 -15.922 -27.812 1 98.19 186 LEU B C 1
ATOM 3162 O O . LEU B 1 186 ? 3.842 -16.938 -28.484 1 98.19 186 LEU B O 1
ATOM 3166 N N . LEU B 1 187 ? 3.52 -15.781 -26.609 1 98.5 187 LEU B N 1
ATOM 3167 C CA . LEU B 1 187 ? 2.678 -16.812 -26.016 1 98.5 187 LEU B CA 1
ATOM 3168 C C . LEU B 1 187 ? 1.342 -16.922 -26.75 1 98.5 187 LEU B C 1
ATOM 3170 O O . LEU B 1 187 ? 0.854 -18.016 -27 1 98.5 187 LEU B O 1
ATOM 3174 N N . VAL B 1 188 ? 0.789 -15.773 -27.062 1 97.75 188 VAL B N 1
ATOM 3175 C CA . VAL B 1 188 ? -0.472 -15.742 -27.797 1 97.75 188 VAL B CA 1
ATOM 3176 C C . VAL B 1 188 ? -0.275 -16.359 -29.172 1 97.75 188 VAL B C 1
ATOM 3178 O O . VAL B 1 188 ? -1.108 -17.141 -29.641 1 97.75 188 VAL B O 1
ATOM 3181 N N . GLU B 1 189 ? 0.796 -16.031 -29.797 1 97.56 189 GLU B N 1
ATOM 3182 C CA . GLU B 1 189 ? 1.126 -16.625 -31.094 1 97.56 189 GLU B CA 1
ATOM 3183 C C . GLU B 1 189 ? 1.257 -18.141 -31 1 97.56 189 GLU B C 1
ATOM 3185 O O . GLU B 1 189 ? 0.967 -18.844 -31.953 1 97.56 189 GLU B O 1
ATOM 3190 N N . SER B 1 190 ? 1.625 -18.609 -29.859 1 98 190 SER B N 1
ATOM 3191 C CA . SER B 1 190 ? 1.815 -20.031 -29.641 1 98 190 SER B CA 1
ATOM 3192 C C . SER B 1 190 ? 0.503 -20.719 -29.281 1 98 190 SER B C 1
ATOM 3194 O O . SER B 1 190 ? 0.468 -21.938 -29.062 1 98 190 SER B O 1
ATOM 3196 N N . GLY B 1 191 ? -0.577 -19.953 -29.062 1 97.81 191 GLY B N 1
ATOM 3197 C CA . GLY B 1 191 ? -1.871 -20.578 -28.875 1 97.81 191 GLY B CA 1
ATOM 3198 C C . GLY B 1 191 ? -2.553 -20.188 -27.578 1 97.81 191 GLY B C 1
ATOM 3199 O O . GLY B 1 191 ? -3.672 -20.625 -27.297 1 97.81 191 GLY B O 1
ATOM 3200 N N . ALA B 1 192 ? -1.931 -19.359 -26.766 1 98.38 192 ALA B N 1
ATOM 3201 C CA . ALA B 1 192 ? -2.557 -18.922 -25.516 1 98.38 192 ALA B CA 1
ATOM 3202 C C . ALA B 1 192 ? -3.758 -18.016 -25.797 1 98.38 192 ALA B C 1
ATOM 3204 O O . ALA B 1 192 ? -3.676 -17.109 -26.609 1 98.38 192 ALA B O 1
ATOM 3205 N N . GLN B 1 193 ? -4.836 -18.25 -25.125 1 98.31 193 GLN B N 1
ATOM 3206 C CA . GLN B 1 193 ? -6.043 -17.453 -25.297 1 98.31 193 GLN B CA 1
ATOM 3207 C C . GLN B 1 193 ? -6 -16.203 -24.422 1 98.31 193 GLN B C 1
ATOM 3209 O O . GLN B 1 193 ? -6.578 -15.172 -24.766 1 98.31 193 GLN B O 1
ATOM 3214 N N . VAL B 1 194 ? -5.395 -16.344 -23.234 1 97.88 194 VAL B N 1
ATOM 3215 C CA . VAL B 1 194 ? -5.125 -15.266 -22.297 1 97.88 194 VAL B CA 1
ATOM 3216 C C . VAL B 1 194 ? -3.75 -15.461 -21.672 1 97.88 194 VAL B C 1
ATOM 3218 O O . VAL B 1 194 ? -3.156 -16.531 -21.766 1 97.88 194 VAL B O 1
ATOM 3221 N N . VAL B 1 195 ? -3.195 -14.414 -21.109 1 98.31 195 VAL B N 1
ATOM 3222 C CA . VAL B 1 195 ? -1.889 -14.492 -20.469 1 98.31 195 VAL B CA 1
ATOM 3223 C C . VAL B 1 195 ? -2.023 -14.156 -18.984 1 98.31 195 VAL B C 1
ATOM 3225 O O . VAL B 1 195 ? -2.654 -13.164 -18.625 1 98.31 195 VAL B O 1
ATOM 3228 N N . VAL B 1 196 ? -1.537 -15.008 -18.141 1 98.62 196 VAL B N 1
ATOM 3229 C CA . VAL B 1 196 ? -1.511 -14.805 -16.688 1 98.62 196 VAL B CA 1
ATOM 3230 C C . VAL B 1 196 ? -0.209 -14.109 -16.297 1 98.62 196 VAL B C 1
ATOM 3232 O O . VAL B 1 196 ? 0.881 -14.602 -16.609 1 98.62 196 VAL B O 1
ATOM 3235 N N . ALA B 1 197 ? -0.355 -12.953 -15.703 1 98.56 197 ALA B N 1
ATOM 3236 C CA . ALA B 1 197 ? 0.798 -12.305 -15.086 1 98.56 197 ALA B CA 1
ATOM 3237 C C . ALA B 1 197 ? 1.176 -12.992 -13.773 1 98.56 197 ALA B C 1
ATOM 3239 O O . ALA B 1 197 ? 0.825 -12.516 -12.695 1 98.56 197 ALA B O 1
ATOM 3240 N N . GLY B 1 198 ? 1.979 -14.047 -13.898 1 98.56 198 GLY B N 1
ATOM 3241 C CA . GLY B 1 198 ? 2.252 -14.945 -12.789 1 98.56 198 GLY B CA 1
ATOM 3242 C C . GLY B 1 198 ? 3.375 -14.461 -11.891 1 98.56 198 GLY B C 1
ATOM 3243 O O . GLY B 1 198 ? 4.031 -15.266 -11.227 1 98.56 198 GLY B O 1
ATOM 3244 N N . CYS B 1 199 ? 3.715 -13.312 -11.945 1 98.25 199 CYS B N 1
ATOM 3245 C CA . CYS B 1 199 ? 4.539 -12.555 -11.008 1 98.25 199 CYS B CA 1
ATOM 3246 C C . CYS B 1 199 ? 3.891 -11.219 -10.672 1 98.25 199 CYS B C 1
ATOM 3248 O O . CYS B 1 199 ? 3.516 -10.461 -11.57 1 98.25 199 CYS B O 1
ATOM 3250 N N . THR B 1 200 ? 3.812 -10.938 -9.383 1 97.81 200 THR B N 1
ATOM 3251 C CA . THR B 1 200 ? 3.051 -9.781 -8.914 1 97.81 200 THR B CA 1
ATOM 3252 C C . THR B 1 200 ? 3.715 -8.484 -9.359 1 97.81 200 THR B C 1
ATOM 3254 O O . THR B 1 200 ? 3.078 -7.426 -9.367 1 97.81 200 THR B O 1
ATOM 3257 N N . GLU B 1 201 ? 4.945 -8.523 -9.82 1 97.38 201 GLU B N 1
ATOM 3258 C CA . GLU B 1 201 ? 5.645 -7.367 -10.375 1 97.38 201 GLU B CA 1
ATOM 3259 C C . GLU B 1 201 ? 5.148 -7.035 -11.773 1 97.38 201 GLU B C 1
ATOM 3261 O O . GLU B 1 201 ? 5.121 -5.867 -12.172 1 97.38 201 GLU B O 1
ATOM 3266 N N . ILE B 1 202 ? 4.719 -7.965 -12.5 1 98.38 202 ILE B N 1
ATOM 3267 C CA . ILE B 1 202 ? 4.5 -7.844 -13.938 1 98.38 202 ILE B CA 1
ATOM 3268 C C . ILE B 1 202 ? 3.41 -6.809 -14.211 1 98.38 202 ILE B C 1
ATOM 3270 O O . ILE B 1 202 ? 3.574 -5.934 -15.062 1 98.38 202 ILE B O 1
ATOM 3274 N N . PRO B 1 203 ? 2.281 -6.863 -13.5 1 97.75 203 PRO B N 1
ATOM 3275 C CA . PRO B 1 203 ? 1.265 -5.844 -13.773 1 97.75 203 PRO B CA 1
ATOM 3276 C C . PRO B 1 203 ? 1.772 -4.422 -13.547 1 97.75 203 PRO B C 1
ATOM 3278 O O . PRO B 1 203 ? 1.241 -3.473 -14.117 1 97.75 203 PRO B O 1
ATOM 3281 N N . LEU B 1 204 ? 2.775 -4.238 -12.711 1 97.19 204 LEU B N 1
ATOM 3282 C CA . LEU B 1 204 ? 3.342 -2.922 -12.445 1 97.19 204 LEU B CA 1
ATOM 3283 C C . LEU B 1 204 ? 4.059 -2.381 -13.68 1 97.19 204 LEU B C 1
ATOM 3285 O O . LEU B 1 204 ? 4.191 -1.166 -13.836 1 97.19 204 LEU B O 1
ATOM 3289 N N . GLY B 1 205 ? 4.562 -3.266 -14.523 1 97.38 205 GLY B N 1
ATOM 3290 C CA . GLY B 1 205 ? 5.316 -2.869 -15.703 1 97.38 205 GLY B CA 1
ATOM 3291 C C . GLY B 1 205 ? 4.586 -3.141 -17 1 97.38 205 GLY B C 1
ATOM 3292 O O . GLY B 1 205 ? 5.137 -2.939 -18.078 1 97.38 205 GLY B O 1
ATOM 3293 N N . LEU B 1 206 ? 3.377 -3.615 -16.859 1 96.31 206 LEU B N 1
ATOM 3294 C CA . LEU B 1 206 ? 2.582 -3.959 -18.031 1 96.31 206 LEU B CA 1
ATOM 3295 C C . LEU B 1 206 ? 1.186 -3.35 -17.953 1 96.31 206 LEU B C 1
ATOM 3297 O O . LEU B 1 206 ? 0.208 -4.062 -17.703 1 96.31 206 LEU B O 1
ATOM 3301 N N . PRO B 1 207 ? 1.12 -2.119 -18.25 1 90 207 PRO B N 1
ATOM 3302 C CA . PRO B 1 207 ? -0.199 -1.483 -18.234 1 90 207 PRO B CA 1
ATOM 3303 C C . PRO B 1 207 ? -1.171 -2.121 -19.219 1 90 207 PRO B C 1
ATOM 3305 O O . PRO B 1 207 ? -0.747 -2.664 -20.25 1 90 207 PRO B O 1
ATOM 3308 N N . ALA B 1 208 ? -2.439 -2.01 -18.844 1 83.19 208 ALA B N 1
ATOM 3309 C CA . ALA B 1 208 ? -3.496 -2.682 -19.609 1 83.19 208 ALA B CA 1
ATOM 3310 C C . ALA B 1 208 ? -3.504 -2.225 -21.062 1 83.19 208 ALA B C 1
ATOM 3312 O O . ALA B 1 208 ? -3.805 -3.012 -21.969 1 83.19 208 ALA B O 1
ATOM 3313 N N . ASP B 1 209 ? -3.121 -1.067 -21.312 1 87.75 209 ASP B N 1
ATOM 3314 C CA . ASP B 1 209 ? -3.248 -0.511 -22.656 1 87.75 209 ASP B CA 1
ATOM 3315 C C . ASP B 1 209 ? -1.995 -0.787 -23.484 1 87.75 209 ASP B C 1
ATOM 3317 O O . ASP B 1 209 ? -1.931 -0.425 -24.656 1 87.75 209 ASP B O 1
ATOM 3321 N N . ALA B 1 210 ? -1.052 -1.412 -22.922 1 91.38 210 ALA B N 1
ATOM 3322 C CA . ALA B 1 210 ? 0.208 -1.646 -23.625 1 91.38 210 ALA B CA 1
ATOM 3323 C C . ALA B 1 210 ? 0.113 -2.873 -24.531 1 91.38 210 ALA B C 1
ATOM 3325 O O . ALA B 1 210 ? 0.97 -3.088 -25.391 1 91.38 210 ALA B O 1
ATOM 3326 N N . THR B 1 211 ? -0.883 -3.639 -24.344 1 90.62 211 THR B N 1
ATOM 3327 C CA . THR B 1 211 ? -0.999 -4.863 -25.141 1 90.62 211 THR B CA 1
ATOM 3328 C C . THR B 1 211 ? -2.453 -5.129 -25.516 1 90.62 211 THR B C 1
ATOM 3330 O O . THR B 1 211 ? -3.371 -4.617 -24.859 1 90.62 211 THR B O 1
ATOM 3333 N N . THR B 1 212 ? -2.596 -5.906 -26.5 1 89.06 212 THR B N 1
ATOM 3334 C CA . THR B 1 212 ? -3.934 -6.312 -26.922 1 89.06 212 THR B CA 1
ATOM 3335 C C . THR B 1 212 ? -4.316 -7.648 -26.297 1 89.06 212 THR B C 1
ATOM 3337 O O . THR B 1 212 ? -5.484 -8.039 -26.328 1 89.06 212 THR B O 1
ATOM 3340 N N . CYS B 1 213 ? -3.363 -8.266 -25.75 1 91.38 213 CYS B N 1
ATOM 3341 C CA . CYS B 1 213 ? -3.594 -9.531 -25.062 1 91.38 213 CYS B CA 1
ATOM 3342 C C . CYS B 1 213 ? -4.371 -9.32 -23.766 1 91.38 213 CYS B C 1
ATOM 3344 O O . CYS B 1 213 ? -4.168 -8.32 -23.078 1 91.38 213 CYS B O 1
ATOM 3346 N N . GLN B 1 214 ? -5.332 -10.234 -23.562 1 94.81 214 GLN B N 1
ATOM 3347 C CA . GLN B 1 214 ? -5.965 -10.195 -22.25 1 94.81 214 GLN B CA 1
ATOM 3348 C C . GLN B 1 214 ? -5.012 -10.703 -21.172 1 94.81 214 GLN B C 1
ATOM 3350 O O . GLN B 1 214 ? -4.562 -11.852 -21.219 1 94.81 214 GLN B O 1
ATOM 3355 N N . ILE B 1 215 ? -4.699 -9.828 -20.203 1 97.62 215 ILE B N 1
ATOM 3356 C CA . ILE B 1 215 ? -3.797 -10.18 -19.109 1 97.62 215 ILE B CA 1
ATOM 3357 C C . ILE B 1 215 ? -4.598 -10.438 -17.844 1 97.62 215 ILE B C 1
ATOM 3359 O O . ILE B 1 215 ? -5.434 -9.617 -17.453 1 97.62 215 ILE B O 1
ATOM 3363 N N . ILE B 1 216 ? -4.441 -11.562 -17.25 1 97.62 216 ILE B N 1
ATOM 3364 C CA . ILE B 1 216 ? -5.031 -11.898 -15.961 1 97.62 216 ILE B CA 1
ATOM 3365 C C . ILE B 1 216 ? -4.051 -11.562 -14.844 1 97.62 216 ILE B C 1
ATOM 3367 O O . ILE B 1 216 ? -2.904 -12.016 -14.852 1 97.62 216 ILE B O 1
ATOM 3371 N N . ASP B 1 217 ? -4.492 -10.789 -13.938 1 98.38 217 ASP B N 1
ATOM 3372 C CA . ASP B 1 217 ? -3.688 -10.375 -12.797 1 98.38 217 ASP B CA 1
ATOM 3373 C C . ASP B 1 217 ? -4.055 -11.172 -11.547 1 98.38 217 ASP B C 1
ATOM 3375 O O . ASP B 1 217 ? -5.07 -10.906 -10.906 1 98.38 217 ASP B O 1
ATOM 3379 N N . PRO B 1 218 ? -3.219 -12.086 -11.164 1 98.69 218 PRO B N 1
ATOM 3380 C CA . PRO B 1 218 ? -3.516 -12.906 -9.984 1 98.69 218 PRO B CA 1
ATOM 3381 C C . PRO B 1 218 ? -3.752 -12.078 -8.727 1 98.69 218 PRO B C 1
ATOM 3383 O O . PRO B 1 218 ? -4.566 -12.453 -7.883 1 98.69 218 PRO B O 1
ATOM 3386 N N . ALA B 1 219 ? -3.062 -10.969 -8.578 1 98.62 219 ALA B N 1
ATOM 3387 C CA . ALA B 1 219 ? -3.227 -10.125 -7.398 1 98.62 219 ALA B CA 1
ATOM 3388 C C . ALA B 1 219 ? -4.645 -9.57 -7.312 1 98.62 219 ALA B C 1
ATOM 3390 O O . ALA B 1 219 ? -5.23 -9.516 -6.23 1 98.62 219 ALA B O 1
ATOM 3391 N N . THR B 1 220 ? -5.191 -9.148 -8.414 1 98.38 220 THR B N 1
ATOM 3392 C CA . THR B 1 220 ? -6.566 -8.656 -8.461 1 98.38 220 THR B CA 1
ATOM 3393 C C . THR B 1 220 ? -7.551 -9.766 -8.086 1 98.38 220 THR B C 1
ATOM 3395 O O . THR B 1 220 ? -8.492 -9.531 -7.332 1 98.38 220 THR B O 1
ATOM 3398 N N . ILE B 1 221 ? -7.309 -10.906 -8.586 1 98.69 221 ILE B N 1
ATOM 3399 C CA . ILE B 1 221 ? -8.172 -12.047 -8.32 1 98.69 221 ILE B CA 1
ATOM 3400 C C . ILE B 1 221 ? -8.094 -12.414 -6.836 1 98.69 221 ILE B C 1
ATOM 3402 O O . ILE B 1 221 ? -9.117 -12.688 -6.203 1 98.69 221 ILE B O 1
ATOM 3406 N N . LEU B 1 222 ? -6.879 -12.445 -6.293 1 98.81 222 LEU B N 1
ATOM 3407 C CA . LEU B 1 222 ? -6.688 -12.711 -4.871 1 98.81 222 LEU B CA 1
ATOM 3408 C C . LEU B 1 222 ? -7.441 -11.695 -4.023 1 98.81 222 LEU B C 1
ATOM 3410 O O . LEU B 1 222 ? -8.125 -12.055 -3.064 1 98.81 222 LEU B O 1
ATOM 3414 N N . ALA B 1 223 ? -7.344 -10.406 -4.367 1 98.62 223 ALA B N 1
ATOM 3415 C CA . ALA B 1 223 ? -8.031 -9.344 -3.637 1 98.62 223 ALA B CA 1
ATOM 3416 C C . ALA B 1 223 ? -9.539 -9.562 -3.637 1 98.62 223 ALA B C 1
ATOM 3418 O O . ALA B 1 223 ? -10.188 -9.461 -2.592 1 98.62 223 ALA B O 1
ATOM 3419 N N . ARG B 1 224 ? -10.094 -9.906 -4.77 1 98.06 224 ARG B N 1
ATOM 3420 C CA . ARG B 1 224 ? -11.531 -10.148 -4.875 1 98.06 224 ARG B CA 1
ATOM 3421 C C . ARG B 1 224 ? -11.953 -11.328 -4.008 1 98.06 224 ARG B C 1
ATOM 3423 O O . ARG B 1 224 ? -12.984 -11.281 -3.338 1 98.06 224 ARG B O 1
ATOM 3430 N N . ALA B 1 225 ? -11.133 -12.367 -4.062 1 98.19 225 ALA B N 1
ATOM 3431 C CA . ALA B 1 225 ? -11.43 -13.555 -3.268 1 98.19 225 ALA B CA 1
ATOM 3432 C C . ALA B 1 225 ? -11.445 -13.234 -1.775 1 98.19 225 ALA B C 1
ATOM 3434 O O . ALA B 1 225 ? -12.305 -13.719 -1.035 1 98.19 225 ALA B O 1
ATOM 3435 N N . LEU B 1 226 ? -10.523 -12.438 -1.327 1 98 226 LEU B N 1
ATOM 3436 C CA . LEU B 1 226 ? -10.445 -12.039 0.073 1 98 226 LEU B CA 1
ATOM 3437 C C . LEU B 1 226 ? -11.68 -11.242 0.48 1 98 226 LEU B C 1
ATOM 3439 O O . LEU B 1 226 ? -12.242 -11.469 1.553 1 98 226 LEU B O 1
ATOM 3443 N N . LEU B 1 227 ? -12.086 -10.312 -0.367 1 96.44 227 LEU B N 1
ATOM 3444 C CA . LEU B 1 227 ? -13.234 -9.469 -0.064 1 96.44 227 LEU B CA 1
ATOM 3445 C C . LEU B 1 227 ? -14.508 -10.297 0.029 1 96.44 227 LEU B C 1
ATOM 3447 O O . LEU B 1 227 ? -15.367 -10.039 0.873 1 96.44 227 LEU B O 1
ATOM 3451 N N . LEU B 1 228 ? -14.617 -11.312 -0.822 1 95.31 228 LEU B N 1
ATOM 3452 C CA . LEU B 1 228 ? -15.758 -12.227 -0.748 1 95.31 228 LEU B CA 1
ATOM 3453 C C . LEU B 1 228 ? -15.758 -12.984 0.573 1 95.31 228 LEU B C 1
ATOM 3455 O O . LEU B 1 228 ? -16.812 -13.172 1.184 1 95.31 228 LEU B O 1
ATOM 3459 N N . ARG B 1 229 ? -14.602 -13.383 0.978 1 94.44 229 ARG B N 1
ATOM 3460 C CA . ARG B 1 229 ? -14.492 -14.102 2.238 1 94.44 229 ARG B CA 1
ATOM 3461 C C . ARG B 1 229 ? -14.875 -13.219 3.418 1 94.44 229 ARG B C 1
ATOM 3463 O O . ARG B 1 229 ? -15.539 -13.672 4.355 1 94.44 229 ARG B O 1
ATOM 3470 N N . VAL B 1 230 ? -14.406 -12.031 3.387 1 93.38 230 VAL B N 1
ATOM 3471 C CA . VAL B 1 230 ? -14.734 -11.07 4.438 1 93.38 230 VAL B CA 1
ATOM 3472 C C . VAL B 1 230 ? -16.234 -10.836 4.473 1 93.38 230 VAL B C 1
ATOM 3474 O O . VAL B 1 230 ? -16.844 -10.828 5.547 1 93.38 230 VAL B O 1
ATOM 3477 N N . ALA B 1 231 ? -16.844 -10.625 3.291 1 91.81 231 ALA B N 1
ATOM 3478 C CA . ALA B 1 231 ? -18.281 -10.406 3.203 1 91.81 231 ALA B CA 1
ATOM 3479 C C . ALA B 1 231 ? -19.047 -11.594 3.77 1 91.81 231 ALA B C 1
ATOM 3481 O O . ALA B 1 231 ? -20.031 -11.422 4.492 1 91.81 231 ALA B O 1
ATOM 3482 N N . ASP B 1 232 ? -18.609 -12.773 3.449 1 91.75 232 ASP B N 1
ATOM 3483 C CA . ASP B 1 232 ? -19.25 -13.992 3.932 1 91.75 232 ASP B CA 1
ATOM 3484 C C . ASP B 1 232 ? -19.141 -14.102 5.449 1 91.75 232 ASP B C 1
ATOM 3486 O O . ASP B 1 232 ? -20.094 -14.484 6.121 1 91.75 232 ASP B O 1
ATOM 3490 N N . ALA B 1 233 ? -18 -13.773 5.969 1 89.81 233 ALA B N 1
ATOM 3491 C CA . ALA B 1 233 ? -17.797 -13.836 7.414 1 89.81 233 ALA B CA 1
ATOM 3492 C C . ALA B 1 233 ? -18.688 -12.836 8.148 1 89.81 233 ALA B C 1
ATOM 3494 O O . ALA B 1 233 ? -19.203 -13.125 9.227 1 89.81 233 ALA B O 1
ATOM 3495 N N . ARG B 1 234 ? -18.859 -11.633 7.605 1 86.12 234 ARG B N 1
ATOM 3496 C CA . ARG B 1 234 ? -19.688 -10.602 8.219 1 86.12 234 ARG B CA 1
ATOM 3497 C C . ARG B 1 234 ? -21.156 -10.992 8.203 1 86.12 234 ARG B C 1
ATOM 3499 O O . ARG B 1 234 ? -21.891 -10.695 9.148 1 86.12 234 ARG B O 1
ATOM 3506 N N . LYS B 1 235 ? -21.625 -11.578 7.188 1 84.69 235 LYS B N 1
ATOM 3507 C CA . LYS B 1 235 ? -23 -12.039 7.086 1 84.69 235 LYS B CA 1
ATOM 3508 C C . LYS B 1 235 ? -23.312 -13.094 8.141 1 84.69 235 LYS B C 1
ATOM 3510 O O . LYS B 1 235 ? -24.391 -13.07 8.75 1 84.69 235 LYS B O 1
ATOM 3515 N N . HIS B 1 236 ? -22.406 -13.969 8.242 1 80 236 HIS B N 1
ATOM 3516 C CA . HIS B 1 236 ? -22.609 -15.047 9.203 1 80 236 HIS B CA 1
ATOM 3517 C C . HIS B 1 236 ? -22.594 -14.523 10.633 1 80 236 HIS B C 1
ATOM 3519 O O . HIS B 1 236 ? -23.312 -15.023 11.492 1 80 236 HIS B O 1
ATOM 3525 N N . ALA B 1 237 ? -21.75 -13.492 10.867 1 74.38 237 ALA B N 1
ATOM 3526 C CA . ALA B 1 237 ? -21.688 -12.891 12.195 1 74.38 237 ALA B CA 1
ATOM 3527 C C . ALA B 1 237 ? -22.984 -12.133 12.508 1 74.38 237 ALA B C 1
ATOM 3529 O O . ALA B 1 237 ? -23.469 -12.148 13.641 1 74.38 237 ALA B O 1
ATOM 3530 N N . SER B 1 238 ? -23.547 -11.477 11.539 1 71 238 SER B N 1
ATOM 3531 C CA . SER B 1 238 ? -24.781 -10.734 11.711 1 71 238 SER B CA 1
ATOM 3532 C C . SER B 1 238 ? -25.953 -11.672 11.969 1 71 238 SER B C 1
ATOM 3534 O O . SER B 1 238 ? -26.844 -11.367 12.781 1 71 238 SER B O 1
ATOM 3536 N N . LEU B 1 239 ? -25.953 -12.812 11.273 1 66.25 239 LEU B N 1
ATOM 3537 C CA . LEU B 1 239 ? -27.016 -13.805 11.453 1 66.25 239 LEU B CA 1
ATOM 3538 C C . LEU B 1 239 ? -26.906 -14.461 12.82 1 66.25 239 LEU B C 1
ATOM 3540 O O . LEU B 1 239 ? -27.938 -14.773 13.438 1 66.25 239 LEU B O 1
ATOM 3544 N N . ALA B 1 240 ? -25.703 -14.664 13.156 1 67.56 240 ALA B N 1
ATOM 3545 C CA . ALA B 1 240 ? -25.516 -15.273 14.469 1 67.56 240 ALA B CA 1
ATOM 3546 C C . ALA B 1 240 ? -25.969 -14.336 15.578 1 67.56 240 ALA B C 1
ATOM 3548 O O . ALA B 1 240 ? -26.438 -14.789 16.625 1 67.56 240 ALA B O 1
ATOM 3549 N N . ASP B 1 241 ? -25.844 -13.008 15.438 1 57.75 241 ASP B N 1
ATOM 3550 C CA . ASP B 1 241 ? -26.297 -12.008 16.406 1 57.75 241 ASP B CA 1
ATOM 3551 C C . ASP B 1 241 ? -27.812 -11.914 16.438 1 57.75 241 ASP B C 1
ATOM 3553 O O . ASP B 1 241 ? -28.391 -11.508 17.438 1 57.75 241 ASP B O 1
ATOM 3557 N N . LEU B 1 242 ? -28.438 -12.172 15.383 1 56.69 242 LEU B N 1
ATOM 3558 C CA . LEU B 1 242 ? -29.891 -12.133 15.305 1 56.69 242 LEU B CA 1
ATOM 3559 C C . LEU B 1 242 ? -30.5 -13.391 15.914 1 56.69 242 LEU B C 1
ATOM 3561 O O . LEU B 1 242 ? -31.688 -13.398 16.281 1 56.69 242 LEU B O 1
ATOM 3565 N N . GLY B 1 243 ? -29.828 -14.461 15.875 1 44.12 243 GLY B N 1
ATOM 3566 C CA . GLY B 1 243 ? -30.391 -15.648 16.5 1 44.12 243 GLY B CA 1
ATOM 3567 C C . GLY B 1 243 ? -30.031 -15.773 17.969 1 44.12 243 GLY B C 1
ATOM 3568 O O . GLY B 1 243 ? -29.078 -15.133 18.438 1 44.12 243 GLY B O 1
#

Foldseek 3Di:
DDQAEEEEEAQCQPVLSVVLVVLLVVPQDDDDPVSRGHYDYDHDVVQWNLLCVQPHVTDDSVVVQLVSLVVRVVVPHAEYEYSFLSCLLVCVVCVVSSPHHYDRLLLLVLVVQCPDPPRFQEEEEQDAPSCVVSCVNVVNNVVVNHHYDYDDPVLNVPQRNVLLVCLSVPHQDPSSQVSLQVRRVVRVVVPHQAYEHSGSSNCVNHPPPSHPGHYHYSSSSSSVVVSVVSVVVVVVVVVVVVD/DDQAEEEEEAQCQPVLSVVLVVLLVVPQDDDDPVSRGHYDYDHDVPQWNLLCVQPHVTDDSVVVQLVSLVVRVVVPHAEYEYSFLSCLLCCVVCVVSSPHHYDRLLLLVLVVQCPDPPHFQEEEEQDAPSCVVSCVNVVNNVVVNHHYDYDDPVLNVPQRNVLLVCLSVPHQDPSSQVSLQVRRVVRVVVPHQAYEHSGSSNCVNHPPPSHPGHYHYSSSSSSVVVSVVSVVVVVVVVVVVVD

Sequence (486 aa):
MSEPVIGILGGMGPAATADFYSKLVALTPGSTDQEHPKVVIWADPTVPDRTLALTEDGPDPTPWLLRGARVLRESGATTLAIPCNTAHAFLPAISSQLGLPVVHMIDEVARHIRTLSPAVTSVGLLATTGTVRTGLYQQWLSEYSIDVLVPGPAIQDELVMPAIRAIKSGNVGDETTDKLVRAADLLVESGAQVVVAGCTEIPLGLPA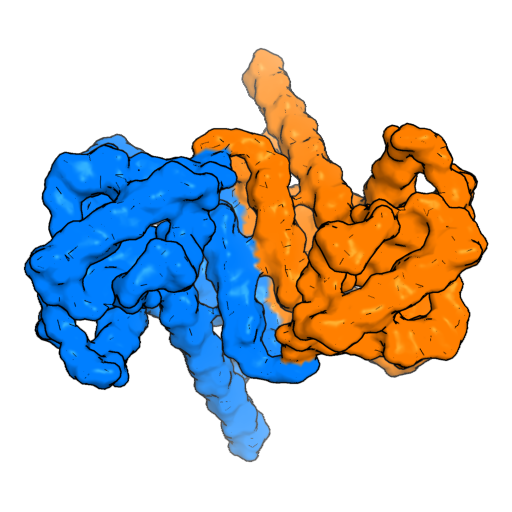DATTCQIIDPATILARALLLRVADARKHASLADLGMSEPVIGILGGMGPAATADFYSKLVALTPGSTDQEHPKVVIWADPTVPDRTLALTEDGPDPTPWLLRGARVLRESGATTLAIPCNTAHAFLPAISSQLGLPVVHMIDEVARHIRTLSPAVTSVGLLATTGTVRTGLYQQWLSEYSIDVLVPGPAIQDELVMPAIRAIKSGNVGDETTDKLVRAADLLVESGAQVVVAGCTEIPLGLPADATTCQIIDPATILARALLLRVADARKHASLADLG

Secondary structure (DSSP, 8-state):
----EEEEEE-SSHHHHHHHHHHHHHHS--SSGGGSPEEEEEE-TTSPPHHHHHHSSPPP-HHHHHHHHHHHHHTT-SEEE---TGGGGGHHHHGGGS-S-B--HHHHHHHHHHT-SS---EEEEE--HHHHHTTHHHHHHHTTT-EEE---HHHIIIIIHHHHHHHHTT--SHHHHHHHHHHHHHHHHTT-SEEEE-STTHHHHS-GGG-SSPEE-HHHHHHHHHHHHHHHHHHHHHHHHH-/-PPPEEEEEE-SSHHHHHHHHHHHHHHS--SSGGGSPEEEEEE-TTSPPHHHHHHSSPPP-HHHHHHHHHHHHHTT-SEEE---TGGGGGHHHHHHHH-S-B--HHHHHHHHHHT-SS---EEEEE--HHHHHTTHHHHHHHTTT-EEE---HHHIIIIIHHHHHHHHTT--SHHHHHHHHHHHHHHHHTT-SEEEE-STTHHHHS-GGG-SSPEE-HHHHHHHHHHHHHHHHHHHHHHHHH-

Radius of gyration: 23.18 Å; Cα contacts (8 Å, |Δi|>4): 967; chains: 2; bounding box: 64×65×57 Å

Organism: Rhodococcus erythropolis (NCBI:txid1833)

InterPro domains:
  IPR001920 Asp/Glu racemase [G3DSA:3.40.50.1860] (6-224)
  IPR001920 Asp/Glu racemase [G3DSA:3.40.50.1860] (107-218)
  IPR001920 Asp/Glu racemase [SSF53681] (5-114)
  IPR001920 Asp/Glu racemase [SSF53681] (122-226)
  IPR004380 Aspartate racemase [TIGR00035] (4-227)
  IPR015942 Asp/Glu/hydantoin racemase [PF01177] (9-225)
  IPR018187 Asp/Glu racemase, active site 1 [PS00923] (81-89)

Nearest PDB structures (foldseek):
  3s7z-assembly1_B  TM=9.603E-01  e=6.780E-21  Salmonella enterica subsp. enterica serovar Typhimurium str. LT2
  5b19-assembly1_A  TM=8.750E-01  e=2.141E-16  Picrophilus oshimae DSM 9789
  5hqt-assembly1_A  TM=8.579E-01  e=2.182E-14  Escherichia coli O157:H7 str. SS52
  5elm-assembly2_D  TM=8.475E-01  e=3.287E-14  Escherichia coli
  3ojc-assembly1_A  TM=8.047E-01  e=7.035E-14  Yersinia pestis CO92

Solvent-accessible surface area (backbone atoms only — not comparable to full-atom values): 25135 Å² total; per-residue (Å²): 117,83,80,65,18,43,14,36,49,34,11,84,37,51,64,29,35,27,49,42,50,39,46,38,49,71,66,45,70,58,70,48,44,62,62,44,67,32,36,37,36,40,25,41,18,72,46,42,57,52,38,42,33,68,71,50,92,39,59,75,38,60,68,50,54,46,50,41,33,47,44,34,46,76,62,55,31,59,33,34,37,54,70,38,55,53,59,57,75,56,37,82,84,40,52,85,70,37,81,48,55,68,63,56,43,66,60,50,41,45,58,51,46,68,69,42,83,75,79,60,48,32,29,15,46,49,46,44,68,31,32,58,72,67,33,52,61,49,54,62,25,43,77,70,66,27,46,66,44,65,67,55,71,67,51,36,64,68,22,44,44,51,28,43,52,35,36,61,35,69,42,55,50,66,70,33,26,50,30,46,43,50,53,53,49,54,33,40,75,72,61,25,73,34,32,35,37,47,26,53,43,42,62,76,31,46,54,76,84,72,44,89,67,52,70,44,53,41,54,58,48,39,34,52,53,52,53,51,51,45,53,52,52,51,51,53,34,54,52,53,70,72,98,118,81,79,66,18,43,14,35,48,34,9,83,36,50,64,29,34,28,48,42,51,40,47,37,50,72,67,44,69,60,70,46,46,61,62,44,68,33,37,35,37,39,24,40,19,72,44,44,57,52,40,43,33,68,72,49,91,40,58,74,38,59,68,50,54,45,49,41,33,46,45,34,46,75,63,55,32,58,34,35,38,56,68,36,55,52,58,56,73,56,38,83,84,40,53,86,69,37,80,49,55,67,62,56,43,66,60,50,41,44,56,51,47,67,69,40,83,75,79,59,48,33,29,16,46,49,46,45,69,32,33,59,75,66,34,50,63,48,54,62,26,43,79,69,65,26,45,66,44,66,67,55,71,65,50,36,65,68,22,44,44,50,29,44,51,34,34,62,35,69,44,54,48,67,68,33,26,49,29,45,42,50,53,51,49,54,32,39,74,73,60,24,72,34,32,35,36,48,27,52,45,42,60,74,28,45,55,77,84,73,44,89,67,52,71,42,52,43,54,58,48,40,35,52,52,50,52,52,50,47,53,53,52,52,52,52,36,54,51,56,68,72,97

pLDDT: mean 94.74, std 8.14, range [42.59, 98.94]